Protein AF-0000000080161979 (afdb_homodimer)

Structure (mmCIF, N/CA/C/O backbone):
data_AF-0000000080161979-model_v1
#
loop_
_entity.id
_entity.type
_entity.pdbx_description
1 polymer 'Guanylate-binding protein N-terminal domain-containing protein'
#
loop_
_atom_site.group_PDB
_atom_site.id
_atom_site.type_symbol
_atom_site.label_atom_id
_atom_site.label_alt_id
_atom_site.label_comp_id
_atom_site.label_asym_id
_atom_site.label_entity_id
_atom_site.label_seq_id
_atom_site.pdbx_PDB_ins_code
_atom_site.Cartn_x
_atom_site.Cartn_y
_atom_site.Cartn_z
_atom_site.occupancy
_atom_site.B_iso_or_equiv
_atom_site.auth_seq_id
_atom_site.auth_comp_id
_atom_site.auth_asym_id
_atom_site.auth_atom_id
_atom_site.pdbx_PDB_model_num
ATOM 1 N N . MET A 1 1 ? 39.844 -40.969 43.062 1 27.06 1 MET A N 1
ATOM 2 C CA . MET A 1 1 ? 38.5 -40.562 42.688 1 27.06 1 MET A CA 1
ATOM 3 C C . MET A 1 1 ? 38.5 -39.781 41.344 1 27.06 1 MET A C 1
ATOM 5 O O . MET A 1 1 ? 39.125 -38.719 41.25 1 27.06 1 MET A O 1
ATOM 9 N N . SER A 1 2 ? 38.469 -40.375 40.125 1 22.58 2 SER A N 1
ATOM 10 C CA . SER A 1 2 ? 38.812 -40.188 38.75 1 22.58 2 SER A CA 1
ATOM 11 C C . SER A 1 2 ? 37.875 -39.188 38.062 1 22.58 2 SER A C 1
ATOM 13 O O . SER A 1 2 ? 36.656 -39.281 38.219 1 22.58 2 SER A O 1
ATOM 15 N N . ALA A 1 3 ? 38.344 -37.844 37.781 1 25.61 3 ALA A N 1
ATOM 16 C CA . ALA A 1 3 ? 37.844 -36.625 37.125 1 25.61 3 ALA A CA 1
ATOM 17 C C . ALA A 1 3 ? 37.281 -36.969 35.75 1 25.61 3 ALA A C 1
ATOM 19 O O . ALA A 1 3 ? 38.031 -37.281 34.812 1 25.61 3 ALA A O 1
ATOM 20 N N . VAL A 1 4 ? 36.156 -37.625 35.562 1 27.16 4 VAL A N 1
ATOM 21 C CA . VAL A 1 4 ? 35.531 -38.031 34.312 1 27.16 4 VAL A CA 1
ATOM 22 C C . VAL A 1 4 ? 35.375 -36.812 33.406 1 27.16 4 VAL A C 1
ATOM 24 O O . VAL A 1 4 ? 34.75 -35.844 33.781 1 27.16 4 VAL A O 1
ATOM 27 N N . LEU A 1 5 ? 36.25 -36.531 32.375 1 26.92 5 LEU A N 1
ATOM 28 C CA . LEU A 1 5 ? 36.5 -35.562 31.312 1 26.92 5 LEU A CA 1
ATOM 29 C C . LEU A 1 5 ? 35.25 -35.375 30.453 1 26.92 5 LEU A C 1
ATOM 31 O O . LEU A 1 5 ? 34.844 -36.312 29.734 1 26.92 5 LEU A O 1
ATOM 35 N N . LEU A 1 6 ? 34.156 -34.938 30.922 1 30.58 6 LEU A N 1
ATOM 36 C CA . LEU A 1 6 ? 32.875 -34.812 30.25 1 30.58 6 LEU A CA 1
ATOM 37 C C . LEU A 1 6 ? 33.031 -34.062 28.938 1 30.58 6 LEU A C 1
ATOM 39 O O . LEU A 1 6 ? 33.438 -32.906 28.922 1 30.58 6 LEU A O 1
ATOM 43 N N . GLY A 1 7 ? 33.438 -34.781 27.828 1 28.22 7 GLY A N 1
ATOM 44 C CA . GLY A 1 7 ? 33.719 -34.312 26.469 1 28.22 7 GLY A CA 1
ATOM 45 C C . GLY A 1 7 ? 32.688 -33.344 25.938 1 28.22 7 GLY A C 1
ATOM 46 O O . GLY A 1 7 ? 31.5 -33.469 26.266 1 28.22 7 GLY A O 1
ATOM 47 N N . ASP A 1 8 ? 33.094 -32.125 25.578 1 29.78 8 ASP A N 1
ATOM 48 C CA . ASP A 1 8 ? 32.469 -30.875 25.172 1 29.78 8 ASP A CA 1
ATOM 49 C C . ASP A 1 8 ? 31.703 -31.047 23.859 1 29.78 8 ASP A C 1
ATOM 51 O O . ASP A 1 8 ? 32.312 -31.234 22.797 1 29.78 8 ASP A O 1
ATOM 55 N N . PRO A 1 9 ? 30.625 -31.844 23.719 1 29.91 9 PRO A N 1
ATOM 56 C CA . PRO A 1 9 ? 30.016 -32.406 22.531 1 29.91 9 PRO A CA 1
ATOM 57 C C . PRO A 1 9 ? 29.578 -31.344 21.531 1 29.91 9 PRO A C 1
ATOM 59 O O . PRO A 1 9 ? 28.859 -31.641 20.562 1 29.91 9 PRO A O 1
ATOM 62 N N . LEU A 1 10 ? 29.469 -30.078 21.953 1 30.83 10 LEU A N 1
ATOM 63 C CA . LEU A 1 10 ? 28.562 -29.297 21.109 1 30.83 10 LEU A CA 1
ATOM 64 C C . LEU A 1 10 ? 29.172 -29.062 19.734 1 30.83 10 LEU A C 1
ATOM 66 O O . LEU A 1 10 ? 29.922 -28.109 19.516 1 30.83 10 LEU A O 1
ATOM 70 N N . THR A 1 11 ? 29.719 -30.062 19.141 1 29.78 11 THR A N 1
ATOM 71 C CA . THR A 1 11 ? 30.344 -29.875 17.828 1 29.78 11 THR A CA 1
ATOM 72 C C . THR A 1 11 ? 29.344 -29.312 16.828 1 29.78 11 THR A C 1
ATOM 74 O O . THR A 1 11 ? 28.266 -29.875 16.625 1 29.78 11 THR A O 1
ATOM 77 N N . PRO A 1 12 ? 29.391 -28.078 16.516 1 32.09 12 PRO A N 1
ATOM 78 C CA . PRO A 1 12 ? 28.438 -27.5 15.586 1 32.09 12 PRO A CA 1
ATOM 79 C C . PRO A 1 12 ? 28.359 -28.266 14.266 1 32.09 12 PRO A C 1
ATOM 81 O O . PRO A 1 12 ? 29.391 -28.641 13.711 1 32.09 12 PRO A O 1
ATOM 84 N N . LYS A 1 13 ? 27.359 -29.125 14.078 1 31.27 13 LYS A N 1
ATOM 85 C CA . LYS A 1 13 ? 27.25 -29.875 12.828 1 31.27 13 LYS A CA 1
ATOM 86 C C . LYS A 1 13 ? 27.562 -29 11.625 1 31.27 13 LYS A C 1
ATOM 88 O O . LYS A 1 13 ? 26.984 -27.922 11.453 1 31.27 13 LYS A O 1
ATOM 93 N N . LYS A 1 14 ? 28.625 -29.141 11.062 1 32.19 14 LYS A N 1
ATOM 94 C CA . LYS A 1 14 ? 29.078 -28.594 9.781 1 32.19 14 LYS A CA 1
ATOM 95 C C . LYS A 1 14 ? 27.969 -28.688 8.727 1 32.19 14 LYS A C 1
ATOM 97 O O . LYS A 1 14 ? 27.375 -29.75 8.547 1 32.19 14 LYS A O 1
ATOM 102 N N . ALA A 1 15 ? 27.453 -27.594 8.172 1 35.91 15 ALA A N 1
ATOM 103 C CA . ALA A 1 15 ? 26.453 -27.469 7.113 1 35.91 15 ALA A CA 1
ATOM 104 C C . ALA A 1 15 ? 26.688 -28.516 6.02 1 35.91 15 ALA A C 1
ATOM 106 O O . ALA A 1 15 ? 27.828 -28.812 5.668 1 35.91 15 ALA A O 1
ATOM 107 N N . PRO A 1 16 ? 25.812 -29.453 5.629 1 35.78 16 PRO A N 1
ATOM 108 C CA . PRO A 1 16 ? 26.156 -30.438 4.605 1 35.78 16 PRO A CA 1
ATOM 109 C C . PRO A 1 16 ? 26.969 -29.859 3.463 1 35.78 16 PRO A C 1
ATOM 111 O O . PRO A 1 16 ? 26.812 -28.672 3.119 1 35.78 16 PRO A O 1
ATOM 114 N N . THR A 1 17 ? 28.109 -30.172 3.133 1 34.78 17 THR A N 1
ATOM 115 C CA . THR A 1 17 ? 29 -29.953 2.004 1 34.78 17 THR A CA 1
ATOM 116 C C . THR A 1 17 ? 28.266 -30.109 0.682 1 34.78 17 THR A C 1
ATOM 118 O O . THR A 1 17 ? 28.766 -29.719 -0.373 1 34.78 17 THR A O 1
ATOM 121 N N . GLY A 1 18 ? 27.594 -31.406 0.434 1 34.84 18 GLY A N 1
ATOM 122 C CA . GLY A 1 18 ? 27.547 -32.094 -0.849 1 34.84 18 GLY A CA 1
ATOM 123 C C . GLY A 1 18 ? 26.906 -31.266 -1.943 1 34.84 18 GLY A C 1
ATOM 124 O O . GLY A 1 18 ? 26.516 -30.109 -1.718 1 34.84 18 GLY A O 1
ATOM 125 N N . GLU A 1 19 ? 25.984 -32.094 -3.02 1 37.09 19 GLU A N 1
ATOM 126 C CA . GLU A 1 19 ? 25.328 -31.734 -4.266 1 37.09 19 GLU A CA 1
ATOM 127 C C . GLU A 1 19 ? 24.5 -30.469 -4.09 1 37.09 19 GLU A C 1
ATOM 129 O O . GLU A 1 19 ? 23.812 -30.297 -3.076 1 37.09 19 GLU A O 1
ATOM 134 N N . GLU A 1 20 ? 24.781 -29.438 -4.777 1 40.91 20 GLU A N 1
ATOM 135 C CA . GLU A 1 20 ? 24.141 -28.125 -4.816 1 40.91 20 GLU A CA 1
ATOM 136 C C . GLU A 1 20 ? 22.625 -28.25 -4.695 1 40.91 20 GLU A C 1
ATOM 138 O O . GLU A 1 20 ? 21.953 -28.766 -5.602 1 40.91 20 GLU A O 1
ATOM 143 N N . GLU A 1 21 ? 21.906 -28.844 -3.705 1 46.84 21 GLU A N 1
ATOM 144 C CA . GLU A 1 21 ? 20.484 -28.844 -3.338 1 46.84 21 GLU A CA 1
ATOM 145 C C . GLU A 1 21 ? 19.734 -27.734 -4.055 1 46.84 21 GLU A C 1
ATOM 147 O O . GLU A 1 21 ? 20.141 -26.562 -4.008 1 46.84 21 GLU A O 1
ATOM 152 N N . GLU A 1 22 ? 19.062 -28.109 -5.238 1 54.91 22 GLU A N 1
ATOM 153 C CA . GLU A 1 22 ? 18.359 -27.328 -6.266 1 54.91 22 GLU A CA 1
ATOM 154 C C . GLU A 1 22 ? 17.359 -26.359 -5.645 1 54.91 22 GLU A C 1
ATOM 156 O O . GLU A 1 22 ? 16.406 -26.781 -4.992 1 54.91 22 GLU A O 1
ATOM 161 N N . PHE A 1 23 ? 17.734 -25.047 -5.367 1 81.44 23 PHE A N 1
ATOM 162 C CA . PHE A 1 23 ? 17.219 -23.734 -4.961 1 81.44 23 PHE A CA 1
ATOM 163 C C . PHE A 1 23 ? 16.312 -23.156 -6.039 1 81.44 23 PHE A C 1
ATOM 165 O O . PHE A 1 23 ? 16.172 -23.734 -7.117 1 81.44 23 PHE A O 1
ATOM 172 N N . SER A 1 24 ? 15.562 -22.172 -5.797 1 93.75 24 SER A N 1
ATOM 173 C CA . SER A 1 24 ? 14.844 -21.375 -6.777 1 93.75 24 SER A CA 1
ATOM 174 C C . SER A 1 24 ? 15.797 -20.797 -7.82 1 93.75 24 SER A C 1
ATOM 176 O O . SER A 1 24 ? 17 -20.734 -7.594 1 93.75 24 SER A O 1
ATOM 178 N N . PHE A 1 25 ? 15.383 -20.703 -9.047 1 96.06 25 PHE A N 1
ATOM 179 C CA . PHE A 1 25 ? 16.156 -20.047 -10.086 1 96.06 25 PHE A CA 1
ATOM 180 C C . PHE A 1 25 ? 15.297 -19.062 -10.875 1 96.06 25 PHE A C 1
ATOM 182 O O . PHE A 1 25 ? 14.07 -19.125 -10.812 1 96.06 25 PHE A O 1
ATOM 189 N N . LEU A 1 26 ? 15.992 -18.172 -11.547 1 95.81 26 LEU A N 1
ATOM 190 C CA . LEU A 1 26 ? 15.305 -17.156 -12.344 1 95.81 26 LEU A CA 1
ATOM 191 C C . LEU A 1 26 ? 14.703 -17.766 -13.602 1 95.81 26 LEU A C 1
ATOM 193 O O . LEU A 1 26 ? 15.422 -18.344 -14.43 1 95.81 26 LEU A O 1
ATOM 197 N N . LEU A 1 27 ? 13.438 -17.719 -13.766 1 96.25 27 LEU A N 1
ATOM 198 C CA . LEU A 1 27 ? 12.727 -18.297 -14.898 1 96.25 27 LEU A CA 1
ATOM 199 C C . LEU A 1 27 ? 12.539 -17.281 -16.016 1 96.25 27 LEU A C 1
ATOM 201 O O . LEU A 1 27 ? 12.734 -17.594 -17.188 1 96.25 27 LEU A O 1
ATOM 205 N N . VAL A 1 28 ? 12.07 -16.094 -15.656 1 93.69 28 VAL A N 1
ATOM 206 C CA . VAL A 1 28 ? 11.898 -14.977 -16.578 1 93.69 28 VAL A CA 1
ATOM 207 C C . VAL A 1 28 ? 12.57 -13.727 -16 1 93.69 28 VAL A C 1
ATOM 209 O O . VAL A 1 28 ? 12.328 -13.352 -14.859 1 93.69 28 VAL A O 1
ATOM 212 N N . ASP A 1 29 ? 13.359 -13.055 -16.734 1 91.19 29 ASP A N 1
ATOM 213 C CA . ASP A 1 29 ? 14.078 -11.898 -16.219 1 91.19 29 ASP A CA 1
ATOM 214 C C . ASP A 1 29 ? 13.266 -10.617 -16.406 1 91.19 29 ASP A C 1
ATOM 216 O O . ASP A 1 29 ? 12.117 -10.664 -16.859 1 91.19 29 ASP A O 1
ATOM 220 N N . GLU A 1 30 ? 13.836 -9.469 -16.016 1 82.12 30 GLU A N 1
ATOM 221 C CA . GLU A 1 30 ? 13.141 -8.188 -16.031 1 82.12 30 GLU A CA 1
ATOM 222 C C . GLU A 1 30 ? 12.852 -7.73 -17.469 1 82.12 30 GLU A C 1
ATOM 224 O O . GLU A 1 30 ? 11.961 -6.91 -17.688 1 82.12 30 GLU A O 1
ATOM 229 N N . GLU A 1 31 ? 13.586 -8.25 -18.375 1 82.81 31 GLU A N 1
ATOM 230 C CA . GLU A 1 31 ? 13.383 -7.922 -19.781 1 82.81 31 GLU A CA 1
ATOM 231 C C . GLU A 1 31 ? 12.422 -8.906 -20.453 1 82.81 31 GLU A C 1
ATOM 233 O O . GLU A 1 31 ? 12.219 -8.859 -21.656 1 82.81 31 GLU A O 1
ATOM 238 N N . GLU A 1 32 ? 11.812 -9.781 -19.625 1 85.69 32 GLU A N 1
ATOM 239 C CA . GLU A 1 32 ? 10.773 -10.727 -20.047 1 85.69 32 GLU A CA 1
ATOM 240 C C . GLU A 1 32 ? 11.375 -11.883 -20.844 1 85.69 32 GLU A C 1
ATOM 242 O O . GLU A 1 32 ? 10.68 -12.516 -21.641 1 85.69 32 GLU A O 1
ATOM 247 N N . ASN A 1 33 ? 12.641 -12.086 -20.688 1 88.56 33 ASN A N 1
ATOM 248 C CA . ASN A 1 33 ? 13.281 -13.203 -21.375 1 88.56 33 ASN A CA 1
ATOM 249 C C . ASN A 1 33 ? 13.234 -14.477 -20.531 1 88.56 33 ASN A C 1
ATOM 251 O O . ASN A 1 33 ? 13.555 -14.453 -19.344 1 88.56 33 ASN A O 1
ATOM 255 N N . LEU A 1 34 ? 12.812 -15.484 -21.234 1 92.25 34 LEU A N 1
ATOM 256 C CA . LEU A 1 34 ? 12.844 -16.781 -20.578 1 92.25 34 LEU A CA 1
ATOM 257 C C . LEU A 1 34 ? 14.281 -17.25 -20.359 1 92.25 34 LEU A C 1
ATOM 259 O O . LEU A 1 34 ? 15.094 -17.219 -21.281 1 92.25 34 LEU A O 1
ATOM 263 N N . GLN A 1 35 ? 14.594 -17.703 -19.125 1 94.62 35 GLN A N 1
ATOM 264 C CA . GLN A 1 35 ? 15.977 -18 -18.75 1 94.62 35 GLN A CA 1
ATOM 265 C C . GLN A 1 35 ? 16.219 -19.5 -18.75 1 94.62 35 GLN A C 1
ATOM 267 O O . GLN A 1 35 ? 17.109 -19.984 -18.031 1 94.62 35 GLN A O 1
ATOM 272 N N . VAL A 1 36 ? 15.406 -20.203 -19.391 1 94.5 36 VAL A N 1
ATOM 273 C CA . VAL A 1 36 ? 15.57 -21.641 -19.578 1 94.5 36 VAL A CA 1
ATOM 274 C C . VAL A 1 36 ? 15.664 -21.969 -21.062 1 94.5 36 VAL A C 1
ATOM 276 O O . VAL A 1 36 ? 14.93 -21.391 -21.875 1 94.5 36 VAL A O 1
ATOM 279 N N . LYS A 1 37 ? 16.516 -22.922 -21.438 1 92.25 37 LYS A N 1
ATOM 280 C CA . LYS A 1 37 ? 16.828 -23.203 -22.828 1 92.25 37 LYS A CA 1
ATOM 281 C C . LYS A 1 37 ? 15.727 -24.016 -23.5 1 92.25 37 LYS A C 1
ATOM 283 O O . LYS A 1 37 ? 15.312 -23.719 -24.609 1 92.25 37 LYS A O 1
ATOM 288 N N . ASP A 1 38 ? 15.359 -25.109 -22.969 1 93.06 38 ASP A N 1
ATOM 289 C CA . ASP A 1 38 ? 14.328 -26.016 -23.469 1 93.06 38 ASP A CA 1
ATOM 290 C C . ASP A 1 38 ? 13.672 -26.797 -22.328 1 93.06 38 ASP A C 1
ATOM 292 O O . ASP A 1 38 ? 13.945 -26.531 -21.156 1 93.06 38 ASP A O 1
ATOM 296 N N . VAL A 1 39 ? 12.812 -27.641 -22.703 1 90.31 39 VAL A N 1
ATOM 297 C CA . VAL A 1 39 ? 12.031 -28.391 -21.719 1 90.31 39 VAL A CA 1
ATOM 298 C C . VAL A 1 39 ? 12.961 -29.25 -20.859 1 90.31 39 VAL A C 1
ATOM 300 O O . VAL A 1 39 ? 12.773 -29.359 -19.656 1 90.31 39 VAL A O 1
ATOM 303 N N . ALA A 1 40 ? 13.891 -29.906 -21.469 1 92.62 40 ALA A N 1
ATOM 304 C CA . ALA A 1 40 ? 14.836 -30.75 -20.734 1 92.62 40 ALA A CA 1
ATOM 305 C C . ALA A 1 40 ? 15.602 -29.953 -19.688 1 92.62 40 ALA A C 1
ATOM 307 O O . ALA A 1 40 ? 15.797 -30.422 -18.562 1 92.62 40 ALA A O 1
ATOM 308 N N . ASP A 1 41 ? 16.031 -28.797 -20.094 1 94.5 41 ASP A N 1
ATOM 309 C CA . ASP A 1 41 ? 16.734 -27.906 -19.156 1 94.5 41 ASP A CA 1
ATOM 310 C C . ASP A 1 41 ? 15.812 -27.5 -18.016 1 94.5 41 ASP A C 1
ATOM 312 O O . ASP A 1 41 ? 16.25 -27.453 -16.859 1 94.5 41 ASP A O 1
ATOM 316 N N . PHE A 1 42 ? 14.609 -27.219 -18.312 1 94.25 42 PHE A N 1
ATOM 317 C CA . PHE A 1 42 ? 13.633 -26.812 -17.312 1 94.25 42 PHE A CA 1
ATOM 318 C C . PHE A 1 42 ? 13.398 -27.922 -16.297 1 94.25 42 PHE A C 1
ATOM 320 O O . PHE A 1 42 ? 13.422 -27.672 -15.086 1 94.25 42 PHE A O 1
ATOM 327 N N . ILE A 1 43 ? 13.211 -29.078 -16.75 1 92 43 ILE A N 1
ATOM 328 C CA . ILE A 1 43 ? 12.969 -30.25 -15.914 1 92 43 ILE A CA 1
ATOM 329 C C . ILE A 1 43 ? 14.18 -30.5 -15.023 1 92 43 ILE A C 1
ATOM 331 O O . ILE A 1 43 ? 14.039 -30.75 -13.82 1 92 43 ILE A O 1
ATOM 335 N N . LYS A 1 44 ? 15.32 -30.438 -15.578 1 92.31 44 LYS A N 1
ATOM 336 C CA . LYS A 1 44 ? 16.562 -30.672 -14.844 1 92.31 44 LYS A CA 1
ATOM 337 C C . LYS A 1 44 ? 16.734 -29.641 -13.727 1 92.31 44 LYS A C 1
ATOM 339 O O . LYS A 1 44 ? 17.062 -30.016 -12.594 1 92.31 44 LYS A O 1
ATOM 344 N N . ARG A 1 45 ? 16.469 -28.453 -14.008 1 93.69 45 ARG A N 1
ATOM 345 C CA . ARG A 1 45 ? 16.703 -27.391 -13.039 1 93.69 45 ARG A CA 1
ATOM 346 C C . ARG A 1 45 ? 15.672 -27.453 -11.914 1 93.69 45 ARG A C 1
ATOM 348 O O . ARG A 1 45 ? 15.992 -27.172 -10.758 1 93.69 45 ARG A O 1
ATOM 355 N N . LEU A 1 46 ? 14.453 -27.75 -12.273 1 93.75 46 LEU A N 1
ATOM 356 C CA . LEU A 1 46 ? 13.406 -27.844 -11.258 1 93.75 46 LEU A CA 1
ATOM 357 C C . LEU A 1 46 ? 13.57 -29.109 -10.43 1 93.75 46 LEU A C 1
ATOM 359 O O . LEU A 1 46 ? 13.109 -29.172 -9.289 1 93.75 46 LEU A O 1
ATOM 363 N N . GLY A 1 47 ? 14.148 -30.109 -10.992 1 87.81 47 GLY A N 1
ATOM 364 C CA . GLY A 1 47 ? 14.32 -31.391 -10.32 1 87.81 47 GLY A CA 1
ATOM 365 C C . GLY A 1 47 ? 13.055 -32.219 -10.273 1 87.81 47 GLY A C 1
ATOM 366 O O . GLY A 1 47 ? 12.836 -33 -9.336 1 87.81 47 GLY A O 1
ATOM 367 N N . CYS A 1 48 ? 12.156 -31.969 -11.164 1 84.31 48 CYS A N 1
ATOM 368 C CA . CYS A 1 48 ? 10.898 -32.719 -11.211 1 84.31 48 CYS A CA 1
ATOM 369 C C . CYS A 1 48 ? 11.008 -33.906 -12.133 1 84.31 48 CYS A C 1
ATOM 371 O O . CYS A 1 48 ? 11.859 -33.969 -13.016 1 84.31 48 CYS A O 1
ATOM 373 N N . SER A 1 49 ? 10.203 -34.906 -11.836 1 84.31 49 SER A N 1
ATOM 374 C CA . SER A 1 49 ? 10.094 -36.031 -12.758 1 84.31 49 SER A CA 1
ATOM 375 C C . SER A 1 49 ? 9.305 -35.625 -14.008 1 84.31 49 SER A C 1
ATOM 377 O O . SER A 1 49 ? 8.234 -35.031 -13.906 1 84.31 49 SER A O 1
ATOM 379 N N . PRO A 1 50 ? 9.867 -35.969 -15.133 1 79.12 50 PRO A N 1
ATOM 380 C CA . PRO A 1 50 ? 9.211 -35.562 -16.375 1 79.12 50 PRO A CA 1
ATOM 381 C C . PRO A 1 50 ? 7.793 -36.125 -16.5 1 79.12 50 PRO A C 1
ATOM 383 O O . PRO A 1 50 ? 6.953 -35.531 -17.188 1 79.12 50 PRO A O 1
ATOM 386 N N . GLN A 1 51 ? 7.582 -37.188 -15.867 1 78.94 51 GLN A N 1
ATOM 387 C CA . GLN A 1 51 ? 6.297 -37.844 -16.062 1 78.94 51 GLN A CA 1
ATOM 388 C C . GLN A 1 51 ? 5.266 -37.344 -15.047 1 78.94 51 GLN A C 1
ATOM 390 O O . GLN A 1 51 ? 4.066 -37.594 -15.211 1 78.94 51 GLN A O 1
ATOM 395 N N . GLU A 1 52 ? 5.633 -36.625 -14.203 1 84.88 52 GLU A N 1
ATOM 396 C CA . GLU A 1 52 ? 4.703 -36.219 -13.148 1 84.88 52 GLU A CA 1
ATOM 397 C C . GLU A 1 52 ? 3.975 -34.938 -13.508 1 84.88 52 GLU A C 1
ATOM 399 O O . GLU A 1 52 ? 4.609 -33.906 -13.773 1 84.88 52 GLU A O 1
ATOM 404 N N . PRO A 1 53 ? 2.641 -35.031 -13.609 1 89.44 53 PRO A N 1
ATOM 405 C CA . PRO A 1 53 ? 1.898 -33.812 -13.875 1 89.44 53 PRO A CA 1
ATOM 406 C C . PRO A 1 53 ? 2.008 -32.812 -12.742 1 89.44 53 PRO A C 1
ATOM 408 O O . PRO A 1 53 ? 2.064 -33.188 -11.57 1 89.44 53 PRO A O 1
ATOM 411 N N . VAL A 1 54 ? 2.086 -31.531 -13.094 1 92.56 54 VAL A N 1
ATOM 412 C CA . VAL A 1 54 ? 2.297 -30.5 -12.094 1 92.56 54 VAL A CA 1
ATOM 413 C C . VAL A 1 54 ? 1.185 -29.453 -12.188 1 92.56 54 VAL A C 1
ATOM 415 O O . VAL A 1 54 ? 0.505 -29.359 -13.211 1 92.56 54 VAL A O 1
ATOM 418 N N . LYS A 1 55 ? 0.921 -28.766 -11.078 1 94.25 55 LYS A N 1
ATOM 419 C CA . LYS A 1 55 ? 0.184 -27.516 -11.039 1 94.25 55 LYS A CA 1
ATOM 420 C C . LYS A 1 55 ? 1.12 -26.328 -10.797 1 94.25 55 LYS A C 1
ATOM 422 O O . LYS A 1 55 ? 2.221 -26.5 -10.266 1 94.25 55 LYS A O 1
ATOM 427 N N . VAL A 1 56 ? 0.678 -25.203 -11.273 1 96.25 56 VAL A N 1
ATOM 428 C CA . VAL A 1 56 ? 1.501 -24.016 -11.125 1 96.25 56 VAL A CA 1
ATOM 429 C C . VAL A 1 56 ? 0.826 -23.031 -10.164 1 96.25 56 VAL A C 1
ATOM 431 O O . VAL A 1 56 ? -0.354 -22.703 -10.32 1 96.25 56 VAL A O 1
ATOM 434 N N . LEU A 1 57 ? 1.559 -22.625 -9.109 1 98.38 57 LEU A N 1
ATOM 435 C CA . LEU A 1 57 ? 1.109 -21.609 -8.164 1 98.38 57 LEU A CA 1
ATOM 436 C C . LEU A 1 57 ? 1.989 -20.359 -8.242 1 98.38 57 LEU A C 1
ATOM 438 O O . LEU A 1 57 ? 3.217 -20.453 -8.172 1 98.38 57 LEU A O 1
ATOM 442 N N . SER A 1 58 ? 1.359 -19.219 -8.438 1 98.25 58 SER A N 1
ATOM 443 C CA . SER A 1 58 ? 2.094 -17.953 -8.469 1 98.25 58 SER A CA 1
ATOM 444 C C . SER A 1 58 ? 1.673 -17.031 -7.324 1 98.25 58 SER A C 1
ATOM 446 O O . SER A 1 58 ? 0.528 -17.094 -6.871 1 98.25 58 SER A O 1
ATOM 448 N N . ILE A 1 59 ? 2.643 -16.234 -6.879 1 98.12 59 ILE A N 1
ATOM 449 C CA . ILE A 1 59 ? 2.34 -15.289 -5.812 1 98.12 59 ILE A CA 1
ATOM 450 C C . ILE A 1 59 ? 2.637 -13.867 -6.293 1 98.12 59 ILE A C 1
ATOM 452 O O . ILE A 1 59 ? 3.699 -13.609 -6.863 1 98.12 59 ILE A O 1
ATOM 456 N N . PHE A 1 60 ? 1.607 -13 -6.145 1 94.69 60 PHE A N 1
ATOM 457 C CA . PHE A 1 60 ? 1.683 -11.578 -6.465 1 94.69 60 PHE A CA 1
ATOM 458 C C . PHE A 1 60 ? 1.532 -10.734 -5.207 1 94.69 60 PHE A C 1
ATOM 460 O O . PHE A 1 60 ? 1.093 -11.227 -4.168 1 94.69 60 PHE A O 1
ATOM 467 N N . GLY A 1 61 ? 1.817 -9.422 -5.387 1 92.69 61 GLY A N 1
ATOM 468 C CA . GLY A 1 61 ? 1.713 -8.453 -4.305 1 92.69 61 GLY A CA 1
ATOM 469 C C . GLY A 1 61 ? 2.713 -7.32 -4.418 1 92.69 61 GLY A C 1
ATOM 470 O O . GLY A 1 61 ? 3.607 -7.355 -5.266 1 92.69 61 GLY A O 1
ATOM 471 N N . ASN A 1 62 ? 2.572 -6.426 -3.5 1 87.56 62 ASN A N 1
ATOM 472 C CA . ASN A 1 62 ? 3.475 -5.277 -3.521 1 87.56 62 ASN A CA 1
ATOM 473 C C . ASN A 1 62 ? 4.871 -5.656 -3.039 1 87.56 62 ASN A C 1
ATOM 475 O O . ASN A 1 62 ? 5.043 -6.652 -2.334 1 87.56 62 ASN A O 1
ATOM 479 N N . THR A 1 63 ? 5.816 -4.832 -3.506 1 87.25 63 THR A N 1
ATOM 480 C CA . THR A 1 63 ? 7.18 -5.004 -3.016 1 87.25 63 THR A CA 1
ATOM 481 C C . THR A 1 63 ? 7.223 -4.898 -1.493 1 87.25 63 THR A C 1
ATOM 483 O O . THR A 1 63 ? 6.66 -3.971 -0.913 1 87.25 63 THR A O 1
ATOM 486 N N . GLY A 1 64 ? 7.785 -5.891 -0.833 1 89.56 64 GLY A N 1
ATOM 487 C CA . GLY A 1 64 ? 7.961 -5.844 0.609 1 89.56 64 GLY A CA 1
ATOM 488 C C . GLY A 1 64 ? 6.832 -6.516 1.37 1 89.56 64 GLY A C 1
ATOM 489 O O . GLY A 1 64 ? 6.887 -6.633 2.596 1 89.56 64 GLY A O 1
ATOM 490 N N . ASP A 1 65 ? 5.855 -6.992 0.671 1 92.12 65 ASP A N 1
ATOM 491 C CA . ASP A 1 65 ? 4.699 -7.574 1.342 1 92.12 65 ASP A CA 1
ATOM 492 C C . ASP A 1 65 ? 4.984 -9.008 1.786 1 92.12 65 ASP A C 1
ATOM 494 O O . ASP A 1 65 ? 4.145 -9.641 2.432 1 92.12 65 ASP A O 1
ATOM 498 N N . GLY A 1 66 ? 6.129 -9.602 1.357 1 93.69 66 GLY A N 1
ATOM 499 C CA . GLY A 1 66 ? 6.539 -10.883 1.906 1 93.69 66 GLY A CA 1
ATOM 500 C C . GLY A 1 66 ? 6.188 -12.055 1.01 1 93.69 66 GLY A C 1
ATOM 501 O O . GLY A 1 66 ? 5.879 -13.141 1.496 1 93.69 66 GLY A O 1
ATOM 502 N N . LYS A 1 67 ? 6.176 -11.828 -0.246 1 95.69 67 LYS A N 1
ATOM 503 C CA . LYS A 1 67 ? 5.859 -12.883 -1.2 1 95.69 67 LYS A CA 1
ATOM 504 C C . LYS A 1 67 ? 6.816 -14.062 -1.048 1 95.69 67 LYS A C 1
ATOM 506 O O . LYS A 1 67 ? 6.383 -15.188 -0.771 1 95.69 67 LYS A O 1
ATOM 511 N N . SER A 1 68 ? 8.102 -13.812 -1.169 1 95.69 68 SER A N 1
ATOM 512 C CA . SER A 1 68 ? 9.117 -14.859 -1.06 1 95.69 68 SER A CA 1
ATOM 513 C C . SER A 1 68 ? 9.086 -15.516 0.316 1 95.69 68 SER A C 1
ATOM 515 O O . SER A 1 68 ? 9.211 -16.734 0.428 1 95.69 68 SER A O 1
ATOM 517 N N . HIS A 1 69 ? 8.914 -14.68 1.296 1 95.12 69 HIS A N 1
ATOM 518 C CA . HIS A 1 69 ? 8.828 -15.18 2.664 1 95.12 69 HIS A CA 1
ATOM 519 C C . HIS A 1 69 ? 7.664 -16.156 2.82 1 95.12 69 HIS A C 1
ATOM 521 O O . HIS A 1 69 ? 7.805 -17.188 3.463 1 95.12 69 HIS A O 1
ATOM 527 N N . THR A 1 70 ? 6.547 -15.812 2.252 1 97.75 70 THR A N 1
ATOM 528 C CA . THR A 1 70 ? 5.348 -16.641 2.324 1 97.75 70 THR A CA 1
ATOM 529 C C . THR A 1 70 ? 5.59 -18 1.683 1 97.75 70 THR A C 1
ATOM 531 O O . THR A 1 70 ? 5.293 -19.047 2.279 1 97.75 70 THR A O 1
ATOM 534 N N . LEU A 1 71 ? 6.18 -18.016 0.504 1 98.06 71 LEU A N 1
ATOM 535 C CA . LEU A 1 71 ? 6.461 -19.266 -0.186 1 98.06 71 LEU A CA 1
ATOM 536 C C . LEU A 1 71 ? 7.438 -20.109 0.612 1 98.06 71 LEU A C 1
ATOM 538 O O . LEU A 1 71 ? 7.234 -21.328 0.767 1 98.06 71 LEU A O 1
ATOM 542 N N . ASN A 1 72 ? 8.477 -19.516 1.129 1 96.94 72 ASN A N 1
ATOM 543 C CA . ASN A 1 72 ? 9.484 -20.234 1.909 1 96.94 72 ASN A CA 1
ATOM 544 C C . ASN A 1 72 ? 8.867 -20.906 3.131 1 96.94 72 ASN A C 1
ATOM 546 O O . ASN A 1 72 ? 9.203 -22.062 3.443 1 96.94 72 ASN A O 1
ATOM 550 N N . HIS A 1 73 ? 7.992 -20.25 3.762 1 96.69 73 HIS A N 1
ATOM 551 C CA . HIS A 1 73 ? 7.453 -20.75 5.02 1 96.69 73 HIS A CA 1
ATOM 552 C C . HIS A 1 73 ? 6.293 -21.703 4.773 1 96.69 73 HIS A C 1
ATOM 554 O O . HIS A 1 73 ? 6.09 -22.656 5.535 1 96.69 73 HIS A O 1
ATOM 560 N N . MET A 1 74 ? 5.578 -21.5 3.76 1 97.25 74 MET A N 1
ATOM 561 C CA . MET A 1 74 ? 4.469 -22.391 3.439 1 97.25 74 MET A CA 1
ATOM 562 C C . MET A 1 74 ? 4.984 -23.75 2.973 1 97.25 74 MET A C 1
ATOM 564 O O . MET A 1 74 ? 4.48 -24.797 3.398 1 97.25 74 MET A O 1
ATOM 568 N N . PHE A 1 75 ? 6.07 -23.75 2.201 1 97.12 75 PHE A N 1
ATOM 569 C CA . PHE A 1 75 ? 6.375 -24.969 1.473 1 97.12 75 PHE A CA 1
ATOM 570 C C . PHE A 1 75 ? 7.738 -25.516 1.886 1 97.12 75 PHE A C 1
ATOM 572 O O . PHE A 1 75 ? 7.988 -26.719 1.767 1 97.12 75 PHE A O 1
ATOM 579 N N . PHE A 1 76 ? 8.617 -24.688 2.408 1 96.69 76 PHE A N 1
ATOM 580 C CA . PHE A 1 76 ? 9.984 -25.156 2.607 1 96.69 76 PHE A CA 1
ATOM 581 C C . PHE A 1 76 ? 10.414 -24.969 4.059 1 96.69 76 PHE A C 1
ATOM 583 O O . PHE A 1 76 ? 11.602 -24.781 4.34 1 96.69 76 PHE A O 1
ATOM 590 N N . GLY A 1 77 ? 9.461 -24.844 4.918 1 93.94 77 GLY A N 1
ATOM 591 C CA . GLY A 1 77 ? 9.75 -24.812 6.344 1 93.94 77 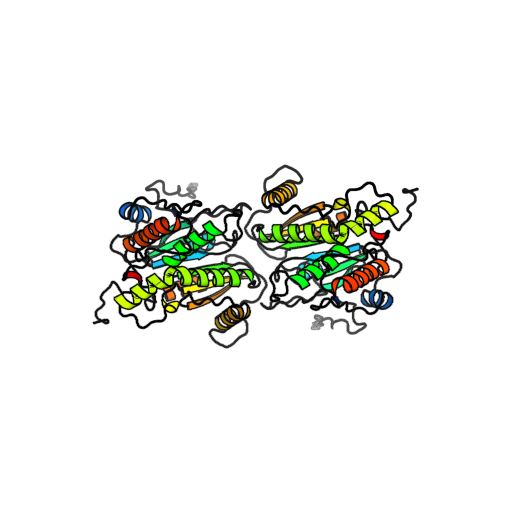GLY A CA 1
ATOM 592 C C . GLY A 1 77 ? 10.562 -23.594 6.758 1 93.94 77 GLY A C 1
ATOM 593 O O . GLY A 1 77 ? 11.305 -23.641 7.742 1 93.94 77 GLY A O 1
ATOM 594 N N . GLY A 1 78 ? 10.578 -22.641 5.938 1 93.75 78 GLY A N 1
ATOM 595 C CA . GLY A 1 78 ? 11.289 -21.422 6.285 1 93.75 78 GLY A CA 1
ATOM 596 C C . GLY A 1 78 ? 12.664 -21.328 5.66 1 93.75 78 GLY A C 1
ATOM 597 O O . GLY A 1 78 ? 13.344 -20.312 5.781 1 93.75 78 GLY A O 1
ATOM 598 N N . LEU A 1 79 ? 13.07 -22.422 5.066 1 93.69 79 LEU A N 1
ATOM 599 C CA . LEU A 1 79 ? 14.336 -22.359 4.336 1 93.69 79 LEU A CA 1
ATOM 600 C C . LEU A 1 79 ? 14.266 -21.297 3.234 1 93.69 79 LEU A C 1
ATOM 602 O O . LEU A 1 79 ? 13.234 -21.141 2.576 1 93.69 79 LEU A O 1
ATOM 606 N N . GLU A 1 80 ? 15.312 -20.609 3.027 1 93 80 GLU A N 1
ATOM 607 C CA . GLU A 1 80 ? 15.328 -19.531 2.045 1 93 80 GLU A CA 1
ATOM 608 C C . GLU A 1 80 ? 15.555 -20.062 0.636 1 93 80 GLU A C 1
ATOM 610 O O . GLU A 1 80 ? 16.609 -19.828 0.044 1 93 80 GLU A O 1
ATOM 615 N N . ILE A 1 81 ? 14.633 -20.734 0.157 1 94.81 81 ILE A N 1
ATOM 616 C CA . ILE A 1 81 ? 14.648 -21.203 -1.224 1 94.81 81 ILE A CA 1
ATOM 617 C C . ILE A 1 81 ? 14.523 -20.016 -2.176 1 94.81 81 ILE A C 1
ATOM 619 O O . ILE A 1 81 ? 15.266 -19.922 -3.152 1 94.81 81 ILE A O 1
ATOM 623 N N . PHE A 1 82 ? 13.555 -19.188 -1.89 1 95.81 82 PHE A N 1
ATOM 624 C CA . PHE A 1 82 ? 13.453 -17.891 -2.545 1 95.81 82 PHE A CA 1
ATOM 625 C C . PHE A 1 82 ? 14.156 -16.812 -1.728 1 95.81 82 PHE A C 1
ATOM 627 O O . PHE A 1 82 ? 13.945 -16.703 -0.517 1 95.81 82 PHE A O 1
ATOM 634 N N . ARG A 1 83 ? 14.891 -16.031 -2.385 1 92.38 83 ARG A N 1
ATOM 635 C CA . ARG A 1 83 ? 15.703 -15.039 -1.708 1 92.38 83 ARG A CA 1
ATOM 636 C C . ARG A 1 83 ? 14.836 -13.977 -1.04 1 92.38 83 ARG A C 1
ATOM 638 O O . ARG A 1 83 ? 13.852 -13.516 -1.626 1 92.38 83 ARG A O 1
ATOM 645 N N . THR A 1 84 ? 15.172 -13.711 0.173 1 90.94 84 THR A N 1
ATOM 646 C CA . THR A 1 84 ? 14.547 -12.617 0.911 1 90.94 84 THR A CA 1
ATOM 647 C C . THR A 1 84 ? 15.594 -11.586 1.333 1 90.94 84 THR A C 1
ATOM 649 O O . THR A 1 84 ? 16.797 -11.875 1.331 1 90.94 84 THR A O 1
ATOM 652 N N . SER A 1 85 ? 15.141 -10.367 1.467 1 87.25 85 SER A N 1
ATOM 653 C CA . SER A 1 85 ? 16.047 -9.297 1.887 1 87.25 85 SER A CA 1
ATOM 654 C C . SER A 1 85 ? 15.336 -8.312 2.816 1 87.25 85 SER A C 1
ATOM 656 O O . SER A 1 85 ? 14.195 -7.926 2.568 1 87.25 85 SER A O 1
ATOM 658 N N . PRO A 1 86 ? 16 -7.93 3.896 1 88.81 86 PRO A N 1
ATOM 659 C CA . PRO A 1 86 ? 15.43 -6.883 4.75 1 88.81 86 PRO A CA 1
ATOM 660 C C . PRO A 1 86 ? 15.703 -5.477 4.219 1 88.81 86 PRO A C 1
ATOM 662 O O . PRO A 1 86 ? 15.273 -4.492 4.824 1 88.81 86 PRO A O 1
ATOM 665 N N . SER A 1 87 ? 16.344 -5.352 3.137 1 85.5 87 SER A N 1
ATOM 666 C CA . SER A 1 87 ? 16.719 -4.062 2.572 1 85.5 87 SER A CA 1
ATOM 667 C C . SER A 1 87 ? 15.5 -3.322 2.02 1 85.5 87 SER A C 1
ATOM 669 O O . SER A 1 87 ? 14.523 -3.947 1.614 1 85.5 87 SER A O 1
ATOM 671 N N . GLN A 1 88 ? 15.602 -1.967 1.982 1 86.69 88 GLN A N 1
ATOM 672 C CA . GLN A 1 88 ? 14.562 -1.135 1.386 1 86.69 88 GLN A CA 1
ATOM 673 C C . GLN A 1 88 ? 14.516 -1.307 -0.13 1 86.69 88 GLN A C 1
ATOM 675 O O . GLN A 1 88 ? 13.516 -0.977 -0.771 1 86.69 88 GLN A O 1
ATOM 680 N N . ASP A 1 89 ? 15.562 -1.825 -0.634 1 80.06 89 ASP A N 1
ATOM 681 C CA . ASP A 1 89 ? 15.617 -2.057 -2.074 1 80.06 89 ASP A CA 1
ATOM 682 C C . ASP A 1 89 ? 15.047 -3.424 -2.436 1 80.06 89 ASP A C 1
ATOM 684 O O . ASP A 1 89 ? 15.234 -4.398 -1.705 1 80.06 89 ASP A O 1
ATOM 688 N N . SER A 1 90 ? 14.32 -3.361 -3.559 1 74.44 90 SER A N 1
ATOM 689 C CA . SER A 1 90 ? 13.727 -4.617 -4.004 1 74.44 90 SER A CA 1
ATOM 690 C C . SER A 1 90 ? 14.805 -5.641 -4.359 1 74.44 90 SER A C 1
ATOM 692 O O . SER A 1 90 ? 15.828 -5.293 -4.953 1 74.44 90 SER A O 1
ATOM 694 N N . CYS A 1 91 ? 14.547 -6.824 -3.961 1 71.12 91 CYS A N 1
ATOM 695 C CA . CYS A 1 91 ? 15.516 -7.887 -4.203 1 71.12 91 CYS A CA 1
ATOM 696 C C . CYS A 1 91 ? 15.008 -8.859 -5.262 1 71.12 91 CYS A C 1
ATOM 698 O O . CYS A 1 91 ? 15.805 -9.555 -5.902 1 71.12 91 CYS A O 1
ATOM 700 N N . THR A 1 92 ? 13.703 -9 -5.445 1 79.81 92 THR A N 1
ATOM 701 C CA . THR A 1 92 ? 13.18 -9.945 -6.426 1 79.81 92 THR A CA 1
ATOM 702 C C . THR A 1 92 ? 12.875 -9.242 -7.746 1 79.81 92 THR A C 1
ATOM 704 O O . THR A 1 92 ? 12 -8.375 -7.809 1 79.81 92 THR A O 1
ATOM 707 N N . VAL A 1 93 ? 13.719 -9.531 -8.703 1 84.56 93 VAL A N 1
ATOM 708 C CA . VAL A 1 93 ? 13.523 -9 -10.047 1 84.56 93 VAL A CA 1
ATOM 709 C C . VAL A 1 93 ? 13.188 -10.141 -11.016 1 84.56 93 VAL A C 1
ATOM 711 O O . VAL A 1 93 ? 13.812 -11.203 -10.969 1 84.56 93 VAL A O 1
ATOM 714 N N . GLY A 1 94 ? 12.039 -9.945 -11.789 1 90.75 94 GLY A N 1
ATOM 715 C CA . GLY A 1 94 ? 11.586 -10.992 -12.688 1 90.75 94 GLY A CA 1
ATOM 716 C C . GLY A 1 94 ? 10.695 -12.016 -12.008 1 90.75 94 GLY A C 1
ATOM 717 O O . GLY A 1 94 ? 9.891 -11.664 -11.133 1 90.75 94 GLY A O 1
ATOM 718 N N . VAL A 1 95 ? 10.734 -13.211 -12.562 1 95.19 95 VAL A N 1
ATOM 719 C CA . VAL A 1 95 ? 9.953 -14.312 -12.016 1 95.19 95 VAL A CA 1
ATOM 720 C C . VAL A 1 95 ? 10.875 -15.469 -11.641 1 95.19 95 VAL A C 1
ATOM 722 O O . VAL A 1 95 ? 11.602 -15.992 -12.484 1 95.19 95 VAL A O 1
ATOM 725 N N . TRP A 1 96 ? 10.867 -15.844 -10.375 1 96.75 96 TRP A N 1
ATOM 726 C CA . TRP A 1 96 ? 11.672 -16.953 -9.875 1 96.75 96 TRP A CA 1
ATOM 727 C C . TRP A 1 96 ? 10.812 -18.203 -9.672 1 96.75 96 TRP A C 1
ATOM 729 O O . TRP A 1 96 ? 9.617 -18.094 -9.383 1 96.75 96 TRP A O 1
ATOM 739 N N . THR A 1 97 ? 11.484 -19.359 -9.805 1 97.81 97 THR A N 1
ATOM 740 C CA . THR A 1 97 ? 10.68 -20.578 -9.727 1 97.81 97 THR A CA 1
ATOM 741 C C . THR A 1 97 ? 11.383 -21.641 -8.891 1 97.81 97 THR A C 1
ATOM 743 O O . THR A 1 97 ? 12.609 -21.609 -8.727 1 97.81 97 THR A O 1
ATOM 746 N N . ALA A 1 98 ? 10.602 -22.453 -8.297 1 97.38 98 ALA A N 1
ATOM 747 C CA . ALA A 1 98 ? 11.023 -23.641 -7.574 1 97.38 98 ALA A CA 1
ATOM 748 C C . ALA A 1 98 ? 9.945 -24.719 -7.633 1 97.38 98 ALA A C 1
ATOM 750 O O . ALA A 1 98 ? 8.797 -24.438 -7.988 1 97.38 98 ALA A O 1
ATOM 751 N N . TYR A 1 99 ? 10.375 -25.922 -7.375 1 96.31 99 TYR A N 1
ATOM 752 C CA . TYR A 1 99 ? 9.469 -27.062 -7.402 1 96.31 99 TYR A CA 1
ATOM 753 C C . TYR A 1 99 ? 9.25 -27.609 -6 1 96.31 99 TYR A C 1
ATOM 755 O O . TYR A 1 99 ? 10.188 -27.734 -5.219 1 96.31 99 TYR A O 1
ATOM 763 N N . TYR A 1 100 ? 8.008 -27.812 -5.637 1 95.62 100 TYR A N 1
ATOM 764 C CA . TYR A 1 100 ? 7.625 -28.453 -4.387 1 95.62 100 TYR A CA 1
ATOM 765 C C . TYR A 1 100 ? 7.07 -29.844 -4.637 1 95.62 100 TYR A C 1
ATOM 767 O O . TYR A 1 100 ? 5.879 -30 -4.918 1 95.62 100 TYR A O 1
ATOM 775 N N . PRO A 1 101 ? 7.82 -30.875 -4.41 1 93.38 101 PRO A N 1
ATOM 776 C CA . PRO A 1 101 ? 7.488 -32.25 -4.836 1 93.38 101 PRO A CA 1
ATOM 777 C C . PRO A 1 101 ? 6.328 -32.844 -4.047 1 93.38 101 PRO A C 1
ATOM 779 O O . PRO A 1 101 ? 5.57 -33.656 -4.578 1 93.38 101 PRO A O 1
ATOM 782 N N . GLU A 1 102 ? 6.141 -32.438 -2.84 1 93.25 102 GLU A N 1
ATOM 783 C CA . GLU A 1 102 ? 5.121 -33.062 -2.002 1 93.25 102 GLU A CA 1
ATOM 784 C C . GLU A 1 102 ? 3.729 -32.875 -2.598 1 93.25 102 GLU A C 1
ATOM 786 O O . GLU A 1 102 ? 2.855 -33.75 -2.428 1 93.25 102 GLU A O 1
ATOM 791 N N . LEU A 1 103 ? 3.568 -31.781 -3.268 1 94.19 103 LEU A N 1
ATOM 792 C CA . LEU A 1 103 ? 2.268 -31.516 -3.865 1 94.19 103 LEU A CA 1
ATOM 793 C C . LEU A 1 103 ? 2.377 -31.406 -5.383 1 94.19 103 LEU A C 1
ATOM 795 O O . LEU A 1 103 ? 1.433 -30.969 -6.047 1 94.19 103 LEU A O 1
ATOM 799 N N . SER A 1 104 ? 3.592 -31.75 -5.93 1 93.69 104 SER A N 1
ATOM 800 C CA . SER A 1 104 ? 3.852 -31.609 -7.355 1 93.69 104 SER A CA 1
ATOM 801 C C . SER A 1 104 ? 3.482 -30.203 -7.844 1 93.69 104 SER A C 1
ATOM 803 O O . SER A 1 104 ? 2.73 -30.062 -8.805 1 93.69 104 SER A O 1
ATOM 805 N N . LEU A 1 105 ? 4.035 -29.266 -7.148 1 96 105 LEU A N 1
ATOM 806 C CA . LEU A 1 105 ? 3.684 -27.859 -7.367 1 96 105 LEU A CA 1
ATOM 807 C C . LEU A 1 105 ? 4.895 -27.062 -7.848 1 96 105 LEU A C 1
ATOM 809 O O . LEU A 1 105 ? 5.961 -27.125 -7.238 1 96 105 LEU A O 1
ATOM 813 N N . VAL A 1 106 ? 4.719 -26.422 -9.023 1 96.88 106 VAL A N 1
ATOM 814 C CA . VAL A 1 106 ? 5.695 -25.438 -9.453 1 96.88 106 VAL A CA 1
ATOM 815 C C . VAL A 1 106 ? 5.324 -24.062 -8.891 1 96.88 106 VAL A C 1
ATOM 817 O O . VAL A 1 106 ? 4.199 -23.594 -9.07 1 96.88 106 VAL A O 1
ATOM 820 N N . LEU A 1 107 ? 6.262 -23.469 -8.188 1 98.31 107 LEU A N 1
ATOM 821 C CA . LEU A 1 107 ? 6.027 -22.172 -7.547 1 98.31 107 LEU A CA 1
ATOM 822 C C . LEU A 1 107 ? 6.68 -21.047 -8.344 1 98.31 107 LEU A C 1
ATOM 824 O O . LEU A 1 107 ? 7.836 -21.156 -8.75 1 98.31 107 LEU A O 1
ATOM 828 N N . LEU A 1 108 ? 5.902 -19.984 -8.578 1 98 108 LEU A N 1
ATOM 829 C CA . LEU A 1 108 ? 6.426 -18.797 -9.227 1 98 108 LEU A CA 1
ATOM 830 C C . LEU A 1 108 ? 6.387 -17.594 -8.281 1 98 108 LEU A C 1
ATOM 832 O O . LEU A 1 108 ? 5.312 -17.188 -7.824 1 98 108 LEU A O 1
ATOM 836 N N . ASP A 1 109 ? 7.52 -17.047 -7.949 1 96.94 109 ASP A N 1
ATOM 837 C CA . ASP A 1 109 ? 7.695 -15.844 -7.156 1 96.94 109 ASP A CA 1
ATOM 838 C C . ASP A 1 109 ? 7.891 -14.617 -8.055 1 96.94 109 ASP A C 1
ATOM 840 O O . ASP A 1 109 ? 8.914 -14.5 -8.734 1 96.94 109 ASP A O 1
ATOM 844 N N . THR A 1 110 ? 6.926 -13.742 -8.008 1 94.56 110 THR A N 1
ATOM 845 C CA . THR A 1 110 ? 6.969 -12.625 -8.945 1 94.56 110 THR A CA 1
ATOM 846 C C . THR A 1 110 ? 7.527 -11.375 -8.266 1 94.56 110 THR A C 1
ATOM 848 O O . THR A 1 110 ? 7.492 -11.266 -7.039 1 94.56 110 THR A O 1
ATOM 851 N N . GLU A 1 111 ? 8.039 -10.531 -9.133 1 84 111 GLU A N 1
ATOM 852 C CA . GLU A 1 111 ? 8.492 -9.227 -8.648 1 84 111 GLU A CA 1
ATOM 853 C C . GLU A 1 111 ? 7.324 -8.414 -8.094 1 84 111 GLU A C 1
ATOM 855 O O . GLU A 1 111 ? 6.219 -8.461 -8.633 1 84 111 GLU A O 1
ATOM 860 N N . GLY A 1 112 ? 7.645 -7.719 -7.051 1 79.75 112 GLY A N 1
ATOM 861 C CA . GLY A 1 112 ? 6.625 -6.914 -6.398 1 79.75 112 GLY A CA 1
ATOM 862 C C . GLY A 1 112 ? 6.109 -5.785 -7.273 1 79.75 112 GLY A C 1
ATOM 863 O O . GLY A 1 112 ? 6.855 -5.223 -8.07 1 79.75 112 GLY A O 1
ATOM 864 N N . LEU A 1 113 ? 4.781 -5.582 -6.922 1 74.38 113 LEU A N 1
ATOM 865 C CA . LEU A 1 113 ? 4.152 -4.441 -7.582 1 74.38 113 LEU A CA 1
ATOM 866 C C . LEU A 1 113 ? 4.609 -3.129 -6.953 1 74.38 113 LEU A C 1
ATOM 868 O O . LEU A 1 113 ? 5.184 -3.125 -5.863 1 74.38 113 LEU A O 1
ATOM 872 N N . LEU A 1 114 ? 4.465 -1.965 -7.75 1 56.69 114 LEU A N 1
ATOM 873 C CA . LEU A 1 114 ? 4.73 -0.613 -7.27 1 56.69 114 LEU A CA 1
ATOM 874 C C . LEU A 1 114 ? 6.219 -0.409 -7.02 1 56.69 114 LEU A C 1
ATOM 876 O O . LEU A 1 114 ? 6.613 0.498 -6.281 1 56.69 114 LEU A O 1
ATOM 880 N N . GLY A 1 115 ? 6.98 -1.454 -7.535 1 55.88 115 GLY A N 1
ATOM 881 C CA . GLY A 1 115 ? 8.422 -1.268 -7.445 1 55.88 115 GLY A CA 1
ATOM 882 C C . GLY A 1 115 ? 8.945 -0.201 -8.391 1 55.88 115 GLY A C 1
ATOM 883 O O . GLY A 1 115 ? 8.172 0.581 -8.945 1 55.88 115 GLY A O 1
ATOM 884 N N . ALA A 1 116 ? 10.203 -0.151 -8.516 1 51.22 116 ALA A N 1
ATOM 885 C CA . ALA A 1 116 ? 11.023 0.919 -9.078 1 51.22 116 ALA A CA 1
ATOM 886 C C . ALA A 1 116 ? 10.859 1.003 -10.594 1 51.22 116 ALA A C 1
ATOM 888 O O . ALA A 1 116 ? 11.234 1.999 -11.211 1 51.22 116 ALA A O 1
ATOM 889 N N . THR A 1 117 ? 10.25 0.009 -11.148 1 56.19 117 THR A N 1
ATOM 890 C CA . THR A 1 117 ? 10.398 0.105 -12.594 1 56.19 117 THR A CA 1
ATOM 891 C C . THR A 1 117 ? 9.156 0.738 -13.219 1 56.19 117 THR A C 1
ATOM 893 O O . THR A 1 117 ? 8.031 0.399 -12.859 1 56.19 117 THR A O 1
ATOM 896 N N . ASP A 1 118 ? 9.367 1.783 -14.094 1 58.5 118 ASP A N 1
ATOM 897 C CA . ASP A 1 118 ? 8.375 2.631 -14.742 1 58.5 118 ASP A CA 1
ATOM 898 C C . ASP A 1 118 ? 7.871 1.988 -16.031 1 58.5 118 ASP A C 1
ATOM 900 O O . ASP A 1 118 ? 7.07 2.584 -16.766 1 58.5 118 ASP A O 1
ATOM 904 N N . LYS A 1 119 ? 8.242 0.741 -16.266 1 68.12 119 LYS A N 1
ATOM 905 C CA . LYS A 1 119 ? 7.777 0.202 -17.547 1 68.12 119 LYS A CA 1
ATOM 906 C C . LYS A 1 119 ? 6.453 -0.542 -17.375 1 68.12 119 LYS A C 1
ATOM 908 O O . LYS A 1 119 ? 6.438 -1.771 -17.281 1 68.12 119 LYS A O 1
ATOM 913 N N . GLN A 1 120 ? 5.383 0.156 -17.484 1 66.62 120 GLN A N 1
ATOM 914 C CA . GLN A 1 120 ? 4.047 -0.357 -17.203 1 66.62 120 GLN A CA 1
ATOM 915 C C . GLN A 1 120 ? 3.658 -1.458 -18.188 1 66.62 120 GLN A C 1
ATOM 917 O O . GLN A 1 120 ? 3.076 -2.471 -17.797 1 66.62 120 GLN A O 1
ATOM 922 N N . ASN A 1 121 ? 3.996 -1.358 -19.453 1 70.69 121 ASN A N 1
ATOM 923 C CA . ASN A 1 121 ? 3.643 -2.344 -20.469 1 70.69 121 ASN A CA 1
ATOM 924 C C . ASN A 1 121 ? 4.395 -3.656 -20.266 1 70.69 121 ASN A C 1
ATOM 926 O O . ASN A 1 121 ? 3.82 -4.734 -20.422 1 70.69 121 ASN A O 1
ATOM 930 N N . GLN A 1 122 ? 5.625 -3.551 -19.953 1 78.44 122 GLN A N 1
ATOM 931 C CA . GLN A 1 122 ? 6.426 -4.738 -19.688 1 78.44 122 GLN A CA 1
ATOM 932 C C . GLN A 1 122 ? 5.895 -5.5 -18.484 1 78.44 122 GLN A C 1
ATOM 934 O O . GLN A 1 122 ? 5.863 -6.734 -18.484 1 78.44 122 GLN A O 1
ATOM 939 N N . ARG A 1 123 ? 5.441 -4.734 -17.531 1 75.62 123 ARG A N 1
ATOM 940 C CA . ARG A 1 123 ? 4.91 -5.344 -16.312 1 75.62 123 ARG A CA 1
ATOM 941 C C . ARG A 1 123 ? 3.611 -6.09 -16.594 1 75.62 123 ARG A C 1
ATOM 943 O O . ARG A 1 123 ? 3.387 -7.184 -16.062 1 75.62 123 ARG A O 1
ATOM 950 N N . LEU A 1 124 ? 2.832 -5.473 -17.438 1 76.75 124 LEU A N 1
ATOM 951 C CA . LEU A 1 124 ? 1.57 -6.109 -17.797 1 76.75 124 LEU A CA 1
ATOM 952 C C . LEU A 1 124 ? 1.812 -7.398 -18.578 1 76.75 124 LEU A C 1
ATOM 954 O O . LEU A 1 124 ? 1.157 -8.414 -18.328 1 76.75 124 LEU A O 1
ATOM 958 N N . ARG A 1 125 ? 2.729 -7.352 -19.516 1 82.62 125 ARG A N 1
ATOM 959 C CA . ARG A 1 125 ? 3.037 -8.531 -20.312 1 82.62 125 ARG A CA 1
ATOM 960 C C . ARG A 1 125 ? 3.547 -9.672 -19.438 1 82.62 125 ARG A C 1
ATOM 962 O O . ARG A 1 125 ? 3.146 -10.82 -19.609 1 82.62 125 ARG A O 1
ATOM 969 N N . LEU A 1 126 ? 4.41 -9.336 -18.594 1 86.62 126 LEU A N 1
ATOM 970 C CA . LEU A 1 126 ? 4.93 -10.336 -17.672 1 86.62 126 LEU A CA 1
ATOM 971 C C . LEU A 1 126 ? 3.812 -10.914 -16.812 1 86.62 126 LEU A C 1
ATOM 973 O O . LEU A 1 126 ? 3.754 -12.133 -16.594 1 86.62 126 LEU A O 1
ATOM 977 N N . LEU A 1 127 ? 2.953 -10.047 -16.344 1 85.06 127 LEU A N 1
ATOM 978 C CA . LEU A 1 127 ? 1.808 -10.461 -15.539 1 85.06 127 LEU A CA 1
ATOM 979 C C . LEU A 1 127 ? 0.941 -11.453 -16.312 1 85.06 127 LEU A C 1
ATOM 981 O O . LEU A 1 127 ? 0.553 -12.492 -15.766 1 85.06 127 LEU A O 1
ATOM 985 N N . LEU A 1 128 ? 0.67 -11.188 -17.5 1 86.06 128 LEU A N 1
ATOM 986 C CA . LEU A 1 128 ? -0.193 -12.023 -18.328 1 86.06 128 LEU A CA 1
ATOM 987 C C . LEU A 1 128 ? 0.455 -13.383 -18.594 1 86.06 128 LEU A C 1
ATOM 989 O O . LEU A 1 128 ? -0.224 -14.406 -18.578 1 86.06 128 LEU A O 1
ATOM 993 N N . LYS A 1 129 ? 1.726 -13.383 -18.812 1 89.69 129 LYS A N 1
ATOM 994 C CA . LYS A 1 129 ? 2.443 -14.641 -19 1 89.69 129 LYS A CA 1
ATOM 995 C C . LYS A 1 129 ? 2.307 -15.531 -17.781 1 89.69 129 LYS A C 1
ATOM 997 O O . LYS A 1 129 ? 2.012 -16.719 -17.891 1 89.69 129 LYS A O 1
ATOM 1002 N N . VAL A 1 130 ? 2.482 -14.914 -16.656 1 93.31 130 VAL A N 1
ATOM 1003 C CA . VAL A 1 130 ? 2.438 -15.664 -15.414 1 93.31 130 VAL A CA 1
ATOM 1004 C C . VAL A 1 130 ? 1.012 -16.156 -15.148 1 93.31 130 VAL A C 1
ATOM 1006 O O . VAL A 1 130 ? 0.8 -17.312 -14.789 1 93.31 130 VAL A O 1
ATOM 1009 N N . LEU A 1 131 ? 0.047 -15.305 -15.391 1 92.19 131 LEU A N 1
ATOM 1010 C CA . LEU A 1 131 ? -1.347 -15.672 -15.172 1 92.19 131 LEU A CA 1
ATOM 1011 C C . LEU A 1 131 ? -1.76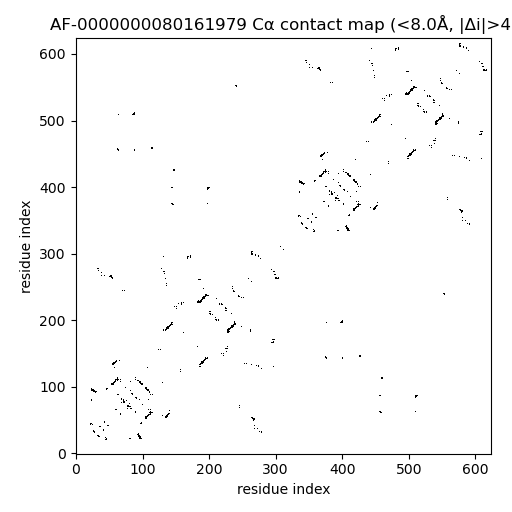1 -16.812 -16.094 1 92.19 131 LEU A C 1
ATOM 1013 O O . LEU A 1 131 ? -2.525 -17.688 -15.703 1 92.19 131 LEU A O 1
ATOM 1017 N N . ALA A 1 132 ? -1.265 -16.766 -17.25 1 89.31 132 ALA A N 1
ATOM 1018 C CA . ALA A 1 132 ? -1.641 -17.766 -18.25 1 89.31 132 ALA A CA 1
ATOM 1019 C C . ALA A 1 132 ? -1.232 -19.156 -17.812 1 89.31 132 ALA A C 1
ATOM 1021 O O . ALA A 1 132 ? -1.977 -20.125 -18.031 1 89.31 132 ALA A O 1
ATOM 1022 N N . VAL A 1 133 ? -0.135 -19.281 -17.219 1 92.5 133 VAL A N 1
ATOM 1023 C CA . VAL A 1 133 ? 0.373 -20.625 -16.906 1 92.5 133 VAL A CA 1
ATOM 1024 C C . VAL A 1 133 ? -0.024 -21.016 -15.492 1 92.5 133 VAL A C 1
ATOM 1026 O O . VAL A 1 133 ? 0.149 -22.156 -15.086 1 92.5 133 VAL A O 1
ATOM 1029 N N . SER A 1 134 ? -0.611 -20.094 -14.727 1 95.25 134 SER A N 1
ATOM 1030 C CA . SER A 1 134 ? -0.937 -20.344 -13.328 1 95.25 134 SER A CA 1
ATOM 1031 C C . SER A 1 134 ? -2.273 -21.062 -13.195 1 95.25 134 SER A C 1
ATOM 1033 O O . SER A 1 134 ? -3.225 -20.766 -13.914 1 95.25 134 SER A O 1
ATOM 1035 N N . ASP A 1 135 ? -2.248 -22.031 -12.305 1 93.88 135 ASP A N 1
ATOM 1036 C CA . ASP A 1 135 ? -3.502 -22.656 -11.891 1 93.88 135 ASP A CA 1
ATOM 1037 C C . ASP A 1 135 ? -4.082 -21.969 -10.664 1 93.88 135 ASP A C 1
ATOM 1039 O O . ASP A 1 135 ? -5.301 -21.828 -10.539 1 93.88 135 ASP A O 1
ATOM 1043 N N . LEU A 1 136 ? -3.176 -21.594 -9.766 1 96.62 136 LEU A N 1
ATOM 1044 C CA . LEU A 1 136 ? -3.506 -20.891 -8.531 1 96.62 136 LEU A CA 1
ATOM 1045 C C . LEU A 1 136 ? -2.684 -19.609 -8.406 1 96.62 136 LEU A C 1
ATOM 1047 O O . LEU A 1 136 ? -1.481 -19.609 -8.688 1 96.62 136 LEU A O 1
ATOM 1051 N N . VAL A 1 137 ? -3.402 -18.594 -7.98 1 97.56 137 VAL A N 1
ATOM 1052 C CA . VAL A 1 137 ? -2.742 -17.312 -7.75 1 97.56 137 VAL A CA 1
ATOM 1053 C C . VAL A 1 137 ? -3.004 -16.859 -6.32 1 97.56 137 VAL A C 1
ATOM 1055 O O . VAL A 1 137 ? -4.145 -16.875 -5.855 1 97.56 137 VAL A O 1
ATOM 1058 N N . ILE A 1 138 ? -1.927 -16.516 -5.648 1 98.62 138 ILE A N 1
ATOM 1059 C CA . ILE A 1 138 ? -2.035 -15.875 -4.348 1 98.62 138 ILE A CA 1
ATOM 1060 C C . ILE A 1 138 ? -1.667 -14.398 -4.473 1 98.62 138 ILE A C 1
ATOM 1062 O O . ILE A 1 138 ? -0.641 -14.055 -5.066 1 98.62 138 ILE A O 1
ATOM 1066 N N . TYR A 1 139 ? -2.541 -13.562 -4.059 1 97.94 139 TYR A N 1
ATOM 1067 C CA . TYR A 1 139 ? -2.174 -12.164 -3.852 1 97.94 139 TYR A CA 1
ATOM 1068 C C . TYR A 1 139 ? -1.889 -11.883 -2.381 1 97.94 139 TYR A C 1
ATOM 1070 O O . TYR A 1 139 ? -2.797 -11.938 -1.547 1 97.94 139 TYR A O 1
ATOM 1078 N N . ARG A 1 140 ? -0.643 -11.586 -2.076 1 97.88 140 ARG A N 1
ATOM 1079 C CA . ARG A 1 140 ? -0.204 -11.359 -0.704 1 97.88 140 ARG A CA 1
ATOM 1080 C C . ARG A 1 140 ? -0.189 -9.867 -0.377 1 97.88 140 ARG A C 1
ATOM 1082 O O . ARG A 1 140 ? 0.405 -9.07 -1.107 1 97.88 140 ARG A O 1
ATOM 1089 N N . THR A 1 141 ? -0.893 -9.5 0.727 1 96.19 141 THR A N 1
ATOM 1090 C CA . THR A 1 141 ? -0.881 -8.109 1.17 1 96.19 141 THR A CA 1
ATOM 1091 C C . THR A 1 141 ? -0.781 -8.023 2.691 1 96.19 141 THR A C 1
ATOM 1093 O O . THR A 1 141 ? -1.355 -8.852 3.4 1 96.19 141 THR A O 1
ATOM 1096 N N . ARG A 1 142 ? -0.066 -7.023 3.115 1 94.81 142 ARG A N 1
ATOM 1097 C CA . ARG A 1 142 ? 0.024 -6.734 4.543 1 94.81 142 ARG A CA 1
ATOM 1098 C C . ARG A 1 142 ? -0.694 -5.434 4.887 1 94.81 142 ARG A C 1
ATOM 1100 O O . ARG A 1 142 ? -0.518 -4.891 5.977 1 94.81 142 ARG A O 1
ATOM 1107 N N . ALA A 1 143 ? -1.409 -4.953 3.91 1 91.19 143 ALA A N 1
ATOM 1108 C CA . ALA A 1 143 ? -2.207 -3.764 4.195 1 91.19 143 ALA A CA 1
ATOM 1109 C C . ALA A 1 143 ? -3.252 -4.051 5.27 1 91.19 143 ALA A C 1
ATOM 1111 O O . ALA A 1 143 ? -3.924 -5.082 5.234 1 91.19 143 ALA A O 1
ATOM 1112 N N . GLU A 1 144 ? -3.396 -3.113 6.207 1 91.81 144 GLU A N 1
ATOM 1113 C CA . GLU A 1 144 ? -4.383 -3.283 7.27 1 91.81 144 GLU A CA 1
ATOM 1114 C C . GLU A 1 144 ? -5.801 -3.305 6.703 1 91.81 144 GLU A C 1
ATOM 1116 O O . GLU A 1 144 ? -6.668 -4.02 7.215 1 91.81 144 GLU A O 1
ATOM 1121 N N . ARG A 1 145 ? -6.035 -2.535 5.746 1 91 145 ARG A N 1
ATOM 1122 C CA . ARG A 1 145 ? -7.293 -2.521 5.004 1 91 145 ARG A CA 1
ATOM 1123 C C . ARG A 1 145 ? -7.051 -2.725 3.514 1 91 145 ARG A C 1
ATOM 1125 O O . ARG A 1 145 ? -6.008 -2.328 2.988 1 91 145 ARG A O 1
ATOM 1132 N N . LEU A 1 146 ? -7.965 -3.422 2.83 1 91.94 146 LEU A N 1
ATOM 1133 C CA . LEU A 1 146 ? -7.816 -3.664 1.399 1 91.94 146 LEU A CA 1
ATOM 1134 C C . LEU A 1 146 ? -8.117 -2.402 0.601 1 91.94 146 LEU A C 1
ATOM 1136 O O . LEU A 1 146 ? -9.266 -1.947 0.561 1 91.94 146 LEU A O 1
ATOM 1140 N N . HIS A 1 147 ? -7.086 -1.932 -0.04 1 84.75 147 HIS A N 1
ATOM 1141 C CA . HIS A 1 147 ? -7.199 -0.65 -0.727 1 84.75 147 HIS A CA 1
ATOM 1142 C C . HIS A 1 147 ? -7.715 -0.831 -2.15 1 84.75 147 HIS A C 1
ATOM 1144 O O . HIS A 1 147 ? -7.625 -1.924 -2.715 1 84.75 147 HIS A O 1
ATOM 1150 N N . ASN A 1 148 ? -8.164 0.252 -2.727 1 81 148 ASN A N 1
ATOM 1151 C CA . ASN A 1 148 ? -8.703 0.241 -4.082 1 81 148 ASN A CA 1
ATOM 1152 C C . ASN A 1 148 ? -7.648 -0.205 -5.094 1 81 148 ASN A C 1
ATOM 1154 O O . ASN A 1 148 ? -7.98 -0.825 -6.109 1 81 148 ASN A O 1
ATOM 1158 N N . ASP A 1 149 ? -6.457 0.038 -4.824 1 81.56 149 ASP A N 1
ATOM 1159 C CA . ASP A 1 149 ? -5.402 -0.269 -5.785 1 81.56 149 ASP A CA 1
ATOM 1160 C C . ASP A 1 149 ? -5.309 -1.772 -6.035 1 81.56 149 ASP A C 1
ATOM 1162 O O . ASP A 1 149 ? -5.047 -2.205 -7.16 1 81.56 149 ASP A O 1
ATOM 1166 N N . MET A 1 150 ? -5.516 -2.518 -4.996 1 89.44 150 MET A N 1
ATOM 1167 C CA . MET A 1 150 ? -5.508 -3.967 -5.172 1 89.44 150 MET A CA 1
ATOM 1168 C C . MET A 1 150 ? -6.621 -4.406 -6.113 1 89.44 150 MET A C 1
ATOM 1170 O O . MET A 1 150 ? -6.391 -5.191 -7.039 1 89.44 150 MET A O 1
ATOM 1174 N N . PHE A 1 151 ? -7.789 -3.865 -5.895 1 90 151 PHE A N 1
ATOM 1175 C CA . PHE A 1 151 ? -8.945 -4.227 -6.703 1 90 151 PHE A CA 1
ATOM 1176 C C . PHE A 1 151 ? -8.758 -3.789 -8.148 1 90 151 PHE A C 1
ATOM 1178 O O . PHE A 1 151 ? -9.086 -4.527 -9.078 1 90 151 PHE A O 1
ATOM 1185 N N . GLN A 1 152 ? -8.211 -2.635 -8.289 1 83.44 152 GLN A N 1
ATOM 1186 C CA . GLN A 1 152 ? -7.945 -2.133 -9.633 1 83.44 152 GLN A CA 1
ATOM 1187 C C . GLN A 1 152 ? -6.891 -2.982 -10.336 1 83.44 152 GLN A C 1
ATOM 1189 O O . GLN A 1 152 ? -7.02 -3.285 -11.523 1 83.44 152 GLN A O 1
ATOM 1194 N N . PHE A 1 153 ? -5.926 -3.34 -9.633 1 86.25 153 PHE A N 1
ATOM 1195 C CA . PHE A 1 153 ? -4.871 -4.168 -10.195 1 86.25 153 PHE A CA 1
ATOM 1196 C C . PHE A 1 153 ? -5.418 -5.516 -10.648 1 86.25 153 PHE A C 1
ATOM 1198 O O . PHE A 1 153 ? -5.199 -5.934 -11.781 1 86.25 153 PHE A O 1
ATOM 1205 N N . LEU A 1 154 ? -6.102 -6.191 -9.766 1 92.12 154 LEU A N 1
ATOM 1206 C CA . LEU A 1 154 ? -6.629 -7.523 -10.047 1 92.12 154 LEU A CA 1
ATOM 1207 C C . LEU A 1 154 ? -7.719 -7.461 -11.109 1 92.12 154 LEU A C 1
ATOM 1209 O O . LEU A 1 154 ? -7.793 -8.336 -11.977 1 92.12 154 LEU A O 1
ATOM 1213 N N . GLY A 1 155 ? -8.516 -6.441 -11.008 1 88.94 155 GLY A N 1
ATOM 1214 C CA . GLY A 1 155 ? -9.539 -6.254 -12.023 1 88.94 155 GLY A CA 1
ATOM 1215 C C . GLY A 1 155 ? -8.969 -5.988 -13.406 1 88.94 155 GLY A C 1
ATOM 1216 O O . GLY A 1 155 ? -9.43 -6.559 -14.398 1 88.94 155 GLY A O 1
ATOM 1217 N N . ASN A 1 156 ? -7.953 -5.172 -13.438 1 82.88 156 ASN A N 1
ATOM 1218 C CA . ASN A 1 156 ? -7.293 -4.883 -14.711 1 82.88 156 ASN A CA 1
ATOM 1219 C C . ASN A 1 156 ? -6.574 -6.109 -15.266 1 82.88 156 ASN A C 1
ATOM 1221 O O . ASN A 1 156 ? -6.566 -6.336 -16.469 1 82.88 156 ASN A O 1
ATOM 1225 N N . ALA A 1 157 ? -5.969 -6.793 -14.398 1 87 157 ALA A N 1
ATOM 1226 C CA . ALA A 1 157 ? -5.344 -8.047 -14.812 1 87 157 ALA A CA 1
ATOM 1227 C C . ALA A 1 157 ? -6.371 -9 -15.414 1 87 157 ALA A C 1
ATOM 1229 O O . ALA A 1 157 ? -6.109 -9.625 -16.438 1 87 157 ALA A O 1
ATOM 1230 N N . SER A 1 158 ? -7.5 -9.086 -14.758 1 91.12 158 SER A N 1
ATOM 1231 C CA . SER A 1 158 ? -8.594 -9.914 -15.242 1 91.12 158 SER A CA 1
ATOM 1232 C C . SER A 1 158 ? -9.07 -9.469 -16.625 1 91.12 158 SER A C 1
ATOM 1234 O O . SER A 1 158 ? -9.219 -10.289 -17.531 1 91.12 158 SER A O 1
ATOM 1236 N N . LYS A 1 159 ? -9.273 -8.203 -16.75 1 84.56 159 LYS A N 1
ATOM 1237 C CA . LYS A 1 159 ? -9.727 -7.645 -18.016 1 84.56 159 LYS A CA 1
ATOM 1238 C C . LYS A 1 159 ? -8.719 -7.914 -19.125 1 84.56 159 LYS A C 1
ATOM 1240 O O . LYS A 1 159 ? -9.086 -8.32 -20.234 1 84.56 159 LYS A O 1
ATOM 1245 N N . ALA A 1 160 ? -7.48 -7.676 -18.875 1 83 160 ALA A N 1
ATOM 1246 C CA . ALA A 1 160 ? -6.418 -7.906 -19.844 1 83 160 ALA A CA 1
ATOM 1247 C C . ALA A 1 160 ? -6.328 -9.383 -20.219 1 83 160 ALA A C 1
ATOM 1249 O O . ALA A 1 160 ? -6.156 -9.727 -21.391 1 83 160 ALA A O 1
ATOM 1250 N N . TYR A 1 161 ? -6.449 -10.219 -19.219 1 89.44 161 TYR A N 1
ATOM 1251 C CA . TYR A 1 161 ? -6.418 -11.656 -19.453 1 89.44 161 TYR A CA 1
ATOM 1252 C C . TYR A 1 161 ? -7.504 -12.086 -20.438 1 89.44 161 TYR A C 1
ATOM 1254 O O . TYR A 1 161 ? -7.227 -12.789 -21.406 1 89.44 161 TYR A O 1
ATOM 1262 N N . LEU A 1 162 ? -8.672 -11.625 -20.234 1 88.06 162 LEU A N 1
ATOM 1263 C CA . LEU A 1 162 ? -9.789 -11.992 -21.094 1 88.06 162 LEU A CA 1
ATOM 1264 C C . LEU A 1 162 ? -9.625 -11.391 -22.484 1 88.06 162 LEU A C 1
ATOM 1266 O O . LEU A 1 162 ? -9.906 -12.047 -23.484 1 88.06 162 LEU A O 1
ATOM 1270 N N . LYS A 1 163 ? -9.234 -10.234 -22.469 1 82.81 163 LYS A N 1
ATOM 1271 C CA . LYS A 1 163 ? -9.039 -9.562 -23.75 1 82.81 163 LYS A CA 1
ATOM 1272 C C . LYS A 1 163 ? -8.031 -10.312 -24.625 1 82.81 163 LYS A C 1
ATOM 1274 O O . LYS A 1 163 ? -8.273 -10.523 -25.812 1 82.81 163 LYS A O 1
ATOM 1279 N N . PHE A 1 164 ? -7.031 -10.82 -24.047 1 81.31 164 PHE A N 1
ATOM 1280 C CA . PHE A 1 164 ? -5.926 -11.367 -24.828 1 81.31 164 PHE A CA 1
ATOM 1281 C C . PHE A 1 164 ? -6.105 -12.859 -25.047 1 81.31 164 PHE A C 1
ATOM 1283 O O . PHE A 1 164 ? -5.68 -13.398 -26.062 1 81.31 164 PHE A O 1
ATOM 1290 N N . PHE A 1 165 ? -6.73 -13.531 -24.141 1 85.31 165 PHE A N 1
ATOM 1291 C CA . PHE A 1 165 ? -6.699 -14.984 -24.203 1 85.31 165 PHE A CA 1
ATOM 1292 C C . PHE A 1 165 ? -8.062 -15.539 -24.578 1 85.31 165 PHE A C 1
ATOM 1294 O O . PHE A 1 165 ? -8.219 -16.75 -24.75 1 85.31 165 PHE A O 1
ATOM 1301 N N . THR A 1 166 ? -9.055 -14.719 -24.703 1 82.19 166 THR A N 1
ATOM 1302 C CA . THR A 1 166 ? -10.398 -15.18 -25.016 1 82.19 166 THR A CA 1
ATOM 1303 C C . THR A 1 166 ? -10.414 -15.992 -26.312 1 82.19 166 THR A C 1
ATOM 1305 O O . THR A 1 166 ? -10.992 -17.078 -26.359 1 82.19 166 THR A O 1
ATOM 1308 N N . PRO A 1 167 ? -9.797 -15.469 -27.391 1 77.69 167 PRO A N 1
ATOM 1309 C CA . PRO A 1 167 ? -9.812 -16.266 -28.625 1 77.69 167 PRO A CA 1
ATOM 1310 C C . PRO A 1 167 ? -9.227 -17.656 -28.438 1 77.69 167 PRO A C 1
ATOM 1312 O O . PRO A 1 167 ? -9.789 -18.641 -28.922 1 77.69 167 PRO A O 1
ATOM 1315 N N . GLU A 1 168 ? -8.117 -17.734 -27.75 1 74.88 168 GLU A N 1
ATOM 1316 C CA . GLU A 1 168 ? -7.469 -19.016 -27.5 1 74.88 168 GLU A CA 1
ATOM 1317 C C . GLU A 1 168 ? -8.312 -19.906 -26.578 1 74.88 168 GLU A C 1
ATOM 1319 O O . GLU A 1 168 ? -8.375 -21.109 -26.766 1 74.88 168 GLU A O 1
ATOM 1324 N N . LEU A 1 169 ? -8.906 -19.312 -25.641 1 76.31 169 LEU A N 1
ATOM 1325 C CA . LEU A 1 169 ? -9.734 -20.047 -24.688 1 76.31 169 LEU A CA 1
ATOM 1326 C C .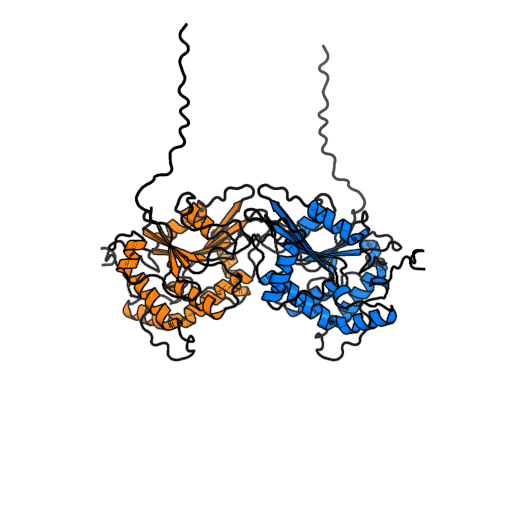 LEU A 1 169 ? -11 -20.578 -25.359 1 76.31 169 LEU A C 1
ATOM 1328 O O . LEU A 1 169 ? -11.453 -21.688 -25.062 1 76.31 169 LEU A O 1
ATOM 1332 N N . LYS A 1 170 ? -11.531 -19.812 -26.234 1 76.75 170 LYS A N 1
ATOM 1333 C CA . LYS A 1 170 ? -12.695 -20.25 -26.984 1 76.75 170 LYS A CA 1
ATOM 1334 C C . LYS A 1 170 ? -12.359 -21.438 -27.891 1 76.75 170 LYS A C 1
ATOM 1336 O O . LYS A 1 170 ? -13.133 -22.391 -27.969 1 76.75 170 LYS A O 1
ATOM 1341 N N . ALA A 1 171 ? -11.266 -21.266 -28.562 1 72.06 171 ALA A N 1
ATOM 1342 C CA . ALA A 1 171 ? -10.828 -22.359 -29.422 1 72.06 171 ALA A CA 1
ATOM 1343 C C . ALA A 1 171 ? -10.625 -23.656 -28.625 1 72.06 171 ALA A C 1
ATOM 1345 O O . ALA A 1 171 ? -11.016 -24.734 -29.062 1 72.06 171 ALA A O 1
ATOM 1346 N N . LEU A 1 172 ? -10.062 -23.484 -27.547 1 69.38 172 LEU A N 1
ATOM 1347 C CA . LEU A 1 172 ? -9.82 -24.625 -26.656 1 69.38 172 LEU A CA 1
ATOM 1348 C C . LEU A 1 172 ? -11.141 -25.219 -26.172 1 69.38 172 LEU A C 1
ATOM 1350 O O . LEU A 1 172 ? -11.289 -26.453 -26.141 1 69.38 172 LEU A O 1
ATOM 1354 N N . SER A 1 173 ? -11.977 -24.359 -25.766 1 70.56 173 SER A N 1
ATOM 1355 C CA . SER A 1 173 ? -13.281 -24.812 -25.297 1 70.56 173 SER A CA 1
ATOM 1356 C C . SER A 1 173 ? -14.008 -25.594 -26.375 1 70.56 173 SER A C 1
ATOM 1358 O O . SER A 1 173 ? -14.633 -26.625 -26.094 1 70.56 173 SER A O 1
ATOM 1360 N N . SER A 1 174 ? -13.93 -25.172 -27.516 1 75.5 174 SER A N 1
ATOM 1361 C CA . SER A 1 174 ? -14.562 -25.844 -28.641 1 75.5 174 SER A CA 1
ATOM 1362 C C . SER A 1 174 ? -13.898 -27.188 -28.922 1 75.5 174 SER A C 1
ATOM 1364 O O . SER A 1 174 ? -14.586 -28.188 -29.141 1 75.5 174 SER A O 1
ATOM 1366 N N . ARG A 1 175 ? -12.641 -27.219 -28.922 1 70.19 175 ARG A N 1
ATOM 1367 C CA . ARG A 1 175 ? -11.883 -28.438 -29.203 1 70.19 175 ARG A CA 1
ATOM 1368 C C . ARG A 1 175 ? -12.148 -29.5 -28.141 1 70.19 175 ARG A C 1
ATOM 1370 O O . ARG A 1 175 ? -12.25 -30.688 -28.453 1 70.19 175 ARG A O 1
ATOM 1377 N N . CYS A 1 176 ? -12.227 -29.031 -26.922 1 68.75 176 CYS A N 1
ATOM 1378 C CA . CYS A 1 176 ? -12.344 -29.969 -25.812 1 68.75 176 CYS A CA 1
ATOM 1379 C C . CYS A 1 176 ? -13.812 -30.203 -25.453 1 68.75 176 CYS A C 1
ATOM 1381 O O . CYS A 1 176 ? -14.117 -31.016 -24.578 1 68.75 176 CYS A O 1
ATOM 1383 N N . GLY A 1 177 ? -14.688 -29.484 -26.078 1 70.88 177 GLY A N 1
ATOM 1384 C CA . GLY A 1 177 ? -16.109 -29.656 -25.812 1 70.88 177 GLY A CA 1
ATOM 1385 C C . GLY A 1 177 ? -16.5 -29.203 -24.422 1 70.88 177 GLY A C 1
ATOM 1386 O O . GLY A 1 177 ? -17.281 -29.875 -23.75 1 70.88 177 GLY A O 1
ATOM 1387 N N . LEU A 1 178 ? -15.82 -28.141 -24.094 1 69.69 178 LEU A N 1
ATOM 1388 C CA . LEU A 1 178 ? -16.125 -27.625 -22.75 1 69.69 178 LEU A CA 1
ATOM 1389 C C . LEU A 1 178 ? -17.391 -26.781 -22.766 1 69.69 178 LEU A C 1
ATOM 1391 O O . LEU A 1 178 ? -17.609 -26 -23.703 1 69.69 178 LEU A O 1
ATOM 1395 N N . GLU A 1 179 ? -18.328 -27.047 -21.906 1 70.31 179 GLU A N 1
ATOM 1396 C CA . GLU A 1 179 ? -19.562 -26.266 -21.75 1 70.31 179 GLU A CA 1
ATOM 1397 C C . GLU A 1 179 ? -19.453 -25.266 -20.609 1 70.31 179 GLU A C 1
ATOM 1399 O O . GLU A 1 179 ? -20.266 -25.266 -19.688 1 70.31 179 GLU A O 1
ATOM 1404 N N . VAL A 1 180 ? -18.328 -24.609 -20.609 1 68.5 180 VAL A N 1
ATOM 1405 C CA . VAL A 1 180 ? -18.109 -23.688 -19.5 1 68.5 180 VAL A CA 1
ATOM 1406 C C . VAL A 1 180 ? -17.859 -22.281 -20.031 1 68.5 180 VAL A C 1
ATOM 1408 O O . VAL A 1 180 ? -17.547 -22.109 -21.219 1 68.5 180 VAL A O 1
ATOM 1411 N N . THR A 1 181 ? -18.156 -21.328 -19.141 1 74.94 181 THR A N 1
ATOM 1412 C CA . THR A 1 181 ? -17.828 -19.953 -19.469 1 74.94 181 THR A CA 1
ATOM 1413 C C . THR A 1 181 ? -16.328 -19.734 -19.453 1 74.94 181 THR A C 1
ATOM 1415 O O . THR A 1 181 ? -15.602 -20.406 -18.719 1 74.94 181 THR A O 1
ATOM 1418 N N . LEU A 1 182 ? -15.898 -18.969 -20.297 1 71.69 182 LEU A N 1
ATOM 1419 C CA . LEU A 1 182 ? -14.477 -18.672 -20.422 1 71.69 182 LEU A CA 1
ATOM 1420 C C . LEU A 1 182 ? -13.898 -18.203 -19.078 1 71.69 182 LEU A C 1
ATOM 1422 O O . LEU A 1 182 ? -12.734 -18.453 -18.781 1 71.69 182 LEU A O 1
ATOM 1426 N N . SER A 1 183 ? -14.766 -17.562 -18.266 1 74 183 SER A N 1
ATOM 1427 C CA . SER A 1 183 ? -14.352 -17.047 -16.969 1 74 183 SER A CA 1
ATOM 1428 C C . SER A 1 183 ? -14.008 -18.188 -16.016 1 74 183 SER A C 1
ATOM 1430 O O . SER A 1 183 ? -13.289 -17.984 -15.031 1 74 183 SER A O 1
ATOM 1432 N N . SER A 1 184 ? -14.43 -19.344 -16.344 1 77.62 184 SER A N 1
ATOM 1433 C CA . SER A 1 184 ? -14.188 -20.484 -15.461 1 77.62 184 SER A CA 1
ATOM 1434 C C . SER A 1 184 ? -12.852 -21.141 -15.773 1 77.62 184 SER A C 1
ATOM 1436 O O . SER A 1 184 ? -12.398 -22.016 -15.031 1 77.62 184 SER A O 1
ATOM 1438 N N . LEU A 1 185 ? -12.258 -20.688 -16.781 1 78.31 185 LEU A N 1
ATOM 1439 C CA . LEU A 1 185 ? -11.055 -21.375 -17.25 1 78.31 185 LEU A CA 1
ATOM 1440 C C . LEU A 1 185 ? -9.797 -20.688 -16.734 1 78.31 185 LEU A C 1
ATOM 1442 O O . LEU A 1 185 ? -8.688 -21.188 -16.922 1 78.31 185 LEU A O 1
ATOM 1446 N N . GLY A 1 186 ? -9.922 -19.578 -16.062 1 87.81 186 GLY A N 1
ATOM 1447 C CA . GLY A 1 186 ? -8.781 -18.859 -15.516 1 87.81 186 GLY A CA 1
ATOM 1448 C C . GLY A 1 186 ? -8.305 -19.438 -14.188 1 87.81 186 GLY A C 1
ATOM 1449 O O . GLY A 1 186 ? -8.859 -20.422 -13.695 1 87.81 186 GLY A O 1
ATOM 1450 N N . PRO A 1 187 ? -7.234 -18.953 -13.695 1 92.94 187 PRO A N 1
ATOM 1451 C CA . PRO A 1 187 ? -6.723 -19.453 -12.414 1 92.94 187 PRO A CA 1
ATOM 1452 C C . PRO A 1 187 ? -7.605 -19.047 -11.234 1 92.94 187 PRO A C 1
ATOM 1454 O O . PRO A 1 187 ? -8.422 -18.125 -11.352 1 92.94 187 PRO A O 1
ATOM 1457 N N . SER A 1 188 ? -7.477 -19.812 -10.164 1 95.31 188 SER A N 1
ATOM 1458 C CA . SER A 1 188 ? -8.117 -19.391 -8.922 1 95.31 188 SER A CA 1
ATOM 1459 C C . SER A 1 188 ? -7.305 -18.297 -8.227 1 95.31 188 SER A C 1
ATOM 1461 O O . SER A 1 188 ? -6.082 -18.25 -8.359 1 95.31 188 SER A O 1
ATOM 1463 N N . LEU A 1 189 ? -8.023 -17.406 -7.574 1 97 189 LEU A N 1
ATOM 1464 C CA . LEU A 1 189 ? -7.371 -16.312 -6.871 1 97 189 LEU A CA 1
ATOM 1465 C C . LEU A 1 189 ? -7.637 -16.391 -5.371 1 97 189 LEU A C 1
ATOM 1467 O O . LEU A 1 189 ? -8.789 -16.5 -4.945 1 97 189 LEU A O 1
ATOM 1471 N N . THR A 1 190 ? -6.559 -16.406 -4.582 1 98.38 190 THR A N 1
ATOM 1472 C CA . THR A 1 190 ? -6.652 -16.312 -3.129 1 98.38 190 THR A CA 1
ATOM 1473 C C . THR A 1 190 ? -5.973 -15.039 -2.633 1 98.38 190 THR A C 1
ATOM 1475 O O . THR A 1 190 ? -4.77 -14.852 -2.826 1 98.38 190 THR A O 1
ATOM 1478 N N . ILE A 1 191 ? -6.754 -14.195 -2.074 1 98.44 191 ILE A N 1
ATOM 1479 C CA . ILE A 1 191 ? -6.191 -13.016 -1.422 1 98.44 191 ILE A CA 1
ATOM 1480 C C . ILE A 1 191 ? -5.789 -13.359 0.01 1 98.44 191 ILE A C 1
ATOM 1482 O O . ILE A 1 191 ? -6.641 -13.695 0.836 1 98.44 191 ILE A O 1
ATOM 1486 N N . PHE A 1 192 ? -4.523 -13.328 0.264 1 98.75 192 PHE A N 1
ATOM 1487 C CA . PHE A 1 192 ? -3.988 -13.562 1.601 1 98.75 192 PHE A CA 1
ATOM 1488 C C . PHE A 1 192 ? -3.629 -12.25 2.283 1 98.75 192 PHE A C 1
ATOM 1490 O O . PHE A 1 192 ? -2.639 -11.609 1.924 1 98.75 192 PHE A O 1
ATOM 1497 N N . GLN A 1 193 ? -4.387 -11.891 3.281 1 98.06 193 GLN A N 1
ATOM 1498 C CA . GLN A 1 193 ? -4.184 -10.633 3.996 1 98.06 193 GLN A CA 1
ATOM 1499 C C . GLN A 1 193 ? -3.654 -10.883 5.406 1 98.06 193 GLN A C 1
ATOM 1501 O O . GLN A 1 193 ? -4.223 -11.68 6.156 1 98.06 193 GLN A O 1
ATOM 1506 N N . GLU A 1 194 ? -2.57 -10.25 5.688 1 97.44 194 GLU A N 1
ATOM 1507 C CA . GLU A 1 194 ? -2.035 -10.273 7.047 1 97.44 194 GLU A CA 1
ATOM 1508 C C . GLU A 1 194 ? -2.146 -8.898 7.707 1 97.44 194 GLU A C 1
ATOM 1510 O O . GLU A 1 194 ? -1.532 -7.934 7.25 1 97.44 194 GLU A O 1
ATOM 1515 N N . THR A 1 195 ? -2.947 -8.805 8.742 1 95.31 195 THR A N 1
ATOM 1516 C CA . THR A 1 195 ? -3.092 -7.57 9.5 1 95.31 195 THR A CA 1
ATOM 1517 C C . THR A 1 195 ? -2.408 -7.688 10.859 1 95.31 195 THR A C 1
ATOM 1519 O O . THR A 1 195 ? -2.016 -8.781 11.273 1 95.31 195 THR A O 1
ATOM 1522 N N . SER A 1 196 ? -2.236 -6.598 11.484 1 92.06 196 SER A N 1
ATOM 1523 C CA . SER A 1 196 ? -1.697 -6.582 12.844 1 92.06 196 SER A CA 1
ATOM 1524 C C . SER A 1 196 ? -2.701 -6 13.828 1 92.06 196 SER A C 1
ATOM 1526 O O . SER A 1 196 ? -2.781 -6.445 14.977 1 92.06 196 SER A O 1
ATOM 1528 N N . ARG A 1 197 ? -3.5 -5.016 13.406 1 88.5 197 ARG A N 1
ATOM 1529 C CA . ARG A 1 197 ? -4.348 -4.27 14.328 1 88.5 197 ARG A CA 1
ATOM 1530 C C . ARG A 1 197 ? -5.805 -4.297 13.875 1 88.5 197 ARG A C 1
ATOM 1532 O O . ARG A 1 197 ? -6.719 -4.148 14.695 1 88.5 197 ARG A O 1
ATOM 1539 N N . THR A 1 198 ? -6.016 -4.48 12.641 1 91.94 198 THR A N 1
ATOM 1540 C CA . THR A 1 198 ? -7.352 -4.418 12.055 1 91.94 198 THR A CA 1
ATOM 1541 C C . THR A 1 198 ? -7.973 -5.809 11.977 1 91.94 198 THR A C 1
ATOM 1543 O O . THR A 1 198 ? -7.262 -6.801 11.797 1 91.94 198 THR A O 1
ATOM 1546 N N . ASP A 1 199 ? -9.219 -5.812 12.148 1 94.06 199 ASP A N 1
ATOM 1547 C CA . ASP A 1 199 ? -9.938 -7.066 11.992 1 94.06 199 ASP A CA 1
ATOM 1548 C C . ASP A 1 199 ? -9.922 -7.531 10.539 1 94.06 199 ASP A C 1
ATOM 1550 O O . ASP A 1 199 ? -9.805 -6.711 9.617 1 94.06 199 ASP A O 1
ATOM 1554 N N . LEU A 1 200 ? -10.039 -8.812 10.438 1 94.69 200 LEU A N 1
ATOM 1555 C CA . LEU A 1 200 ? -10.016 -9.406 9.102 1 94.69 200 LEU A CA 1
ATOM 1556 C C . LEU A 1 200 ? -11.344 -9.18 8.391 1 94.69 200 LEU A C 1
ATOM 1558 O O . LEU A 1 200 ? -12.344 -8.836 9.016 1 94.69 200 LEU A O 1
ATOM 1562 N N . LEU A 1 201 ? -11.266 -9.305 7.094 1 93.88 201 LEU A N 1
ATOM 1563 C CA . LEU A 1 201 ? -12.492 -9.203 6.309 1 93.88 201 LEU A CA 1
ATOM 1564 C C . LEU A 1 201 ? -13.5 -10.266 6.727 1 93.88 201 LEU A C 1
ATOM 1566 O O . LEU A 1 201 ? -13.133 -11.422 6.93 1 93.88 201 LEU A O 1
ATOM 1570 N N . GLY A 1 202 ? -14.727 -9.844 6.867 1 90.94 202 GLY A N 1
ATOM 1571 C CA . GLY A 1 202 ? -15.773 -10.766 7.277 1 90.94 202 GLY A CA 1
ATOM 1572 C C . GLY A 1 202 ? -15.812 -11.008 8.773 1 90.94 202 GLY A C 1
ATOM 1573 O O . GLY A 1 202 ? -16.594 -11.836 9.258 1 90.94 202 GLY A O 1
ATOM 1574 N N . TYR A 1 203 ? -15 -10.375 9.461 1 88.56 203 TYR A N 1
ATOM 1575 C CA . TYR A 1 203 ? -14.938 -10.539 10.906 1 88.56 203 TYR A CA 1
ATOM 1576 C C . TYR A 1 203 ? -16.297 -10.281 11.539 1 88.56 203 TYR A C 1
ATOM 1578 O O . TYR A 1 203 ? -16.953 -9.281 11.234 1 88.56 203 TYR A O 1
ATOM 1586 N N . GLY A 1 204 ? -16.688 -11.172 12.391 1 85.12 204 GLY A N 1
ATOM 1587 C CA . GLY A 1 204 ? -17.938 -11.016 13.133 1 85.12 204 GLY A CA 1
ATOM 1588 C C . GLY A 1 204 ? -19.141 -11.547 12.391 1 85.12 204 GLY A C 1
ATOM 1589 O O . GLY A 1 204 ? -20.219 -11.672 12.969 1 85.12 204 GLY A O 1
ATOM 1590 N N . SER A 1 205 ? -18.969 -11.867 11.125 1 85.94 205 SER A N 1
ATOM 1591 C CA . SER A 1 205 ? -20.094 -12.383 10.359 1 85.94 205 SER A CA 1
ATOM 1592 C C . SER A 1 205 ? -20.312 -13.867 10.625 1 85.94 205 SER A C 1
ATOM 1594 O O . SER A 1 205 ? -19.344 -14.625 10.773 1 85.94 205 SER A O 1
ATOM 1596 N N . LYS A 1 206 ? -21.531 -14.297 10.664 1 87.31 206 LYS A N 1
ATOM 1597 C CA . LYS A 1 206 ? -21.875 -15.703 10.82 1 87.31 206 LYS A CA 1
ATOM 1598 C C . LYS A 1 206 ? -22.094 -16.375 9.469 1 87.31 206 LYS A C 1
ATOM 1600 O O . LYS A 1 206 ? -22.281 -17.594 9.391 1 87.31 206 LYS A O 1
ATOM 1605 N N . VAL A 1 207 ? -22.047 -15.609 8.453 1 87.56 207 VAL A N 1
ATOM 1606 C CA . VAL A 1 207 ? -22.312 -16.125 7.109 1 87.56 207 VAL A CA 1
ATOM 1607 C C . VAL A 1 207 ? -21.016 -16.656 6.496 1 87.56 207 VAL A C 1
ATOM 1609 O O . VAL A 1 207 ? -20.016 -15.945 6.422 1 87.56 207 VAL A O 1
ATOM 1612 N N . ARG A 1 208 ? -21.125 -17.938 6.121 1 86.75 208 ARG A N 1
ATOM 1613 C CA . ARG A 1 208 ? -19.984 -18.531 5.43 1 86.75 208 ARG A CA 1
ATOM 1614 C C . ARG A 1 208 ? -19.719 -17.844 4.098 1 86.75 208 ARG A C 1
ATOM 1616 O O . ARG A 1 208 ? -20.656 -17.578 3.34 1 86.75 208 ARG A O 1
ATOM 1623 N N . GLY A 1 209 ? -18.547 -17.438 3.865 1 91.31 209 GLY A N 1
ATOM 1624 C CA . GLY A 1 209 ? -18.188 -16.828 2.598 1 91.31 209 GLY A CA 1
ATOM 1625 C C . GLY A 1 209 ? -18.422 -15.32 2.566 1 91.31 209 GLY A C 1
ATOM 1626 O O . GLY A 1 209 ? -18.453 -14.719 1.494 1 91.31 209 GLY A O 1
ATOM 1627 N N . GLN A 1 210 ? -18.656 -14.766 3.68 1 93.38 210 GLN A N 1
ATOM 1628 C CA . GLN A 1 210 ? -18.938 -13.336 3.738 1 93.38 210 GLN A CA 1
ATOM 1629 C C . GLN A 1 210 ? -17.75 -12.516 3.213 1 93.38 210 GLN A C 1
ATOM 1631 O O . GLN A 1 210 ? -17.953 -11.508 2.535 1 93.38 210 GLN A O 1
ATOM 1636 N N . ALA A 1 211 ? -16.578 -12.914 3.578 1 95.44 211 ALA A N 1
ATOM 1637 C CA . ALA A 1 211 ? -15.391 -12.195 3.107 1 95.44 211 ALA A CA 1
ATOM 1638 C C . ALA A 1 211 ? -15.344 -12.164 1.582 1 95.44 211 ALA A C 1
ATOM 1640 O O . ALA A 1 211 ? -15.086 -11.117 0.985 1 95.44 211 ALA A O 1
ATOM 1641 N N . GLU A 1 212 ? -15.633 -13.281 0.953 1 96.38 212 GLU A N 1
ATOM 1642 C CA . GLU A 1 212 ? -15.625 -13.367 -0.504 1 96.38 212 GLU A CA 1
ATOM 1643 C C . GLU A 1 212 ? -16.75 -12.531 -1.115 1 96.38 212 GLU A C 1
ATOM 1645 O O . GLU A 1 212 ? -16.547 -11.883 -2.148 1 96.38 212 GLU A O 1
ATOM 1650 N N . THR A 1 213 ? -17.859 -12.562 -0.445 1 95.12 213 THR A N 1
ATOM 1651 C CA . THR A 1 213 ? -18.969 -11.727 -0.902 1 95.12 213 THR A CA 1
ATOM 1652 C C . THR A 1 213 ? -18.594 -10.25 -0.846 1 95.12 213 THR A C 1
ATOM 1654 O O . THR A 1 213 ? -18.891 -9.5 -1.774 1 95.12 213 THR A O 1
ATOM 1657 N N . ASP A 1 214 ? -17.969 -9.883 0.206 1 94.56 214 ASP A N 1
ATOM 1658 C CA . ASP A 1 214 ? -17.516 -8.5 0.359 1 94.56 214 ASP A CA 1
ATOM 1659 C C . ASP A 1 214 ? -16.5 -8.133 -0.71 1 94.56 214 ASP A C 1
ATOM 1661 O O . ASP A 1 214 ? -16.516 -7.012 -1.23 1 94.56 214 ASP A O 1
ATOM 1665 N N . LEU A 1 215 ? -15.594 -9.008 -0.982 1 95.75 215 LEU A N 1
ATOM 1666 C CA . LEU A 1 215 ? -14.602 -8.781 -2.021 1 95.75 215 LEU A CA 1
ATOM 1667 C C . LEU A 1 215 ? -15.266 -8.539 -3.371 1 95.75 215 LEU A C 1
ATOM 1669 O O . LEU A 1 215 ? -14.953 -7.566 -4.062 1 95.75 215 LEU A O 1
ATOM 1673 N N . LEU A 1 216 ? -16.219 -9.406 -3.693 1 95.81 216 LEU A N 1
ATOM 1674 C CA . LEU A 1 216 ? -16.891 -9.312 -4.984 1 95.81 216 LEU A CA 1
ATOM 1675 C C . LEU A 1 216 ? -17.688 -8.023 -5.09 1 95.81 216 LEU A C 1
ATOM 1677 O O . LEU A 1 216 ? -17.703 -7.371 -6.137 1 95.81 216 LEU A O 1
ATOM 1681 N N . LYS A 1 217 ? -18.312 -7.688 -3.977 1 94.31 217 LYS A N 1
ATOM 1682 C CA . LYS A 1 217 ? -19.047 -6.43 -3.938 1 94.31 217 LYS A CA 1
ATOM 1683 C C . LYS A 1 217 ? -18.125 -5.246 -4.211 1 94.31 217 LYS A C 1
ATOM 1685 O O . LYS A 1 217 ? -18.484 -4.344 -4.977 1 94.31 217 LYS A O 1
ATOM 1690 N N . ARG A 1 218 ? -16.984 -5.227 -3.646 1 93.06 218 ARG A N 1
ATOM 1691 C CA . ARG A 1 218 ? -16.031 -4.141 -3.814 1 93.06 218 ARG A CA 1
ATOM 1692 C C . ARG A 1 218 ? -15.508 -4.082 -5.25 1 93.06 218 ARG A C 1
ATOM 1694 O O . ARG A 1 218 ? -15.375 -2.998 -5.82 1 93.06 218 ARG A O 1
ATOM 1701 N N . PHE A 1 219 ? -15.234 -5.242 -5.855 1 95.06 219 PHE A N 1
ATOM 1702 C CA . PHE A 1 219 ? -14.828 -5.293 -7.258 1 95.06 219 PHE A CA 1
ATOM 1703 C C . PHE A 1 219 ? -15.891 -4.648 -8.148 1 95.06 219 PHE A C 1
ATOM 1705 O O . PHE A 1 219 ? -15.562 -3.871 -9.047 1 95.06 219 PHE A O 1
ATOM 1712 N N . HIS A 1 220 ? -17.109 -4.914 -7.895 1 93.44 220 HIS A N 1
ATOM 1713 C CA . HIS A 1 220 ? -18.219 -4.398 -8.703 1 93.44 220 HIS A CA 1
ATOM 1714 C C . HIS A 1 220 ? -18.391 -2.896 -8.5 1 93.44 220 HIS A C 1
ATOM 1716 O O . HIS A 1 220 ? -18.625 -2.16 -9.461 1 93.44 220 HIS A O 1
ATOM 1722 N N . GLU A 1 221 ? -18.266 -2.502 -7.273 1 90.44 221 GLU A N 1
ATOM 1723 C CA . GLU A 1 221 ? -18.406 -1.083 -6.957 1 90.44 221 GLU A CA 1
ATOM 1724 C C . GLU A 1 221 ? -17.328 -0.252 -7.664 1 90.44 221 GLU A C 1
ATOM 1726 O O . GLU A 1 221 ? -17.578 0.893 -8.047 1 90.44 221 GLU A O 1
ATOM 1731 N N . LEU A 1 222 ? -16.188 -0.86 -7.84 1 86.62 222 LEU A N 1
ATOM 1732 C CA . LEU A 1 222 ? -15.078 -0.148 -8.461 1 86.62 222 LEU A CA 1
ATOM 1733 C C . LEU A 1 222 ? -15.094 -0.339 -9.977 1 86.62 222 LEU A C 1
ATOM 1735 O O . LEU A 1 222 ? -14.258 0.23 -10.68 1 86.62 222 LEU A O 1
ATOM 1739 N N . GLY A 1 223 ? -16 -1.126 -10.5 1 88.38 223 GLY A N 1
ATOM 1740 C CA . GLY A 1 223 ? -16.125 -1.359 -11.93 1 88.38 223 GLY A CA 1
ATOM 1741 C C . GLY A 1 223 ? -15 -2.199 -12.492 1 88.38 223 GLY A C 1
ATOM 1742 O O . GLY A 1 223 ? -14.609 -2.02 -13.648 1 88.38 223 GLY A O 1
ATOM 1743 N N . THR A 1 224 ? -14.383 -2.99 -11.648 1 88.69 224 THR A N 1
ATOM 1744 C CA . THR A 1 224 ? -13.273 -3.844 -12.055 1 88.69 224 THR A CA 1
ATOM 1745 C C . THR A 1 224 ? -13.531 -5.297 -11.672 1 88.69 224 THR A C 1
ATOM 1747 O O . THR A 1 224 ? -12.828 -5.863 -10.836 1 88.69 224 THR A O 1
ATOM 1750 N N . PRO A 1 225 ? -14.516 -5.918 -12.305 1 92.94 225 PRO A N 1
ATOM 1751 C CA . PRO A 1 225 ? -14.859 -7.293 -11.93 1 92.94 225 PRO A CA 1
ATOM 1752 C C . PRO A 1 225 ? -13.75 -8.289 -12.25 1 92.94 225 PRO A C 1
ATOM 1754 O O . PRO A 1 225 ? -13.086 -8.164 -13.281 1 92.94 225 PRO A O 1
ATOM 1757 N N . PRO A 1 226 ? -13.492 -9.164 -11.367 1 94.12 226 PRO A N 1
ATOM 1758 C CA . PRO A 1 226 ? -12.438 -10.164 -11.562 1 94.12 226 PRO A CA 1
ATOM 1759 C C . PRO A 1 226 ? -12.922 -11.406 -12.305 1 94.12 226 PRO A C 1
ATOM 1761 O O . PRO A 1 226 ? -12.727 -12.531 -11.828 1 94.12 226 PRO A O 1
ATOM 1764 N N . GLU A 1 227 ? -13.344 -11.305 -13.492 1 92.25 227 GLU A N 1
ATOM 1765 C CA . GLU A 1 227 ? -14.086 -12.336 -14.219 1 92.25 227 GLU A CA 1
ATOM 1766 C C . GLU A 1 227 ? -13.148 -13.406 -14.766 1 92.25 227 GLU A C 1
ATOM 1768 O O . GLU A 1 227 ? -13.578 -14.523 -15.078 1 92.25 227 GLU A O 1
ATOM 1773 N N . ALA A 1 228 ? -11.922 -13.055 -14.938 1 91.31 228 ALA A N 1
ATOM 1774 C CA . ALA A 1 228 ? -10.977 -14.016 -15.5 1 91.31 228 ALA A CA 1
ATOM 1775 C C . ALA A 1 228 ? -10.609 -15.094 -14.484 1 91.31 228 ALA A C 1
ATOM 1777 O O . ALA A 1 228 ? -10.109 -16.156 -14.852 1 91.31 228 ALA A O 1
ATOM 1778 N N . PHE A 1 229 ? -10.82 -14.781 -13.219 1 94.06 229 PHE A N 1
ATOM 1779 C CA . PHE A 1 229 ? -10.484 -15.75 -12.18 1 94.06 229 PHE A CA 1
ATOM 1780 C C . PHE A 1 229 ? -11.633 -16.719 -11.953 1 94.06 229 PHE A C 1
ATOM 1782 O O . PHE A 1 229 ? -12.781 -16.312 -11.82 1 94.06 229 PHE A O 1
ATOM 1789 N N . SER A 1 230 ? -11.305 -17.984 -11.945 1 91.88 230 SER A N 1
ATOM 1790 C CA . SER A 1 230 ? -12.32 -19.031 -11.82 1 91.8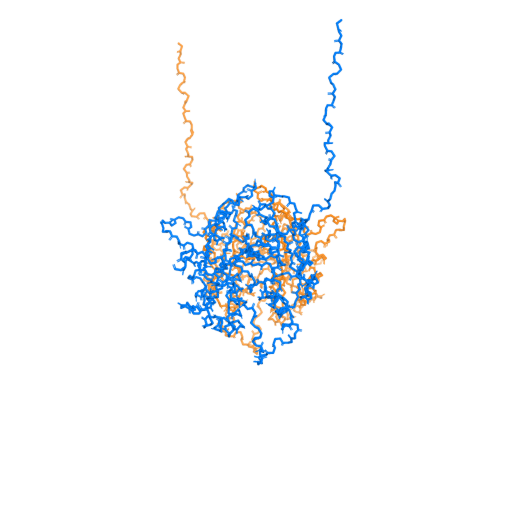8 230 SER A CA 1
ATOM 1791 C C . SER A 1 230 ? -12.961 -19.016 -10.438 1 91.88 230 SER A C 1
ATOM 1793 O O . SER A 1 230 ? -14.117 -19.422 -10.273 1 91.88 230 SER A O 1
ATOM 1795 N N . SER A 1 231 ? -12.211 -18.594 -9.469 1 93.19 231 SER A N 1
ATOM 1796 C CA . SER A 1 231 ? -12.711 -18.438 -8.102 1 93.19 231 SER A CA 1
ATOM 1797 C C . SER A 1 231 ? -11.922 -17.375 -7.344 1 93.19 231 SER A C 1
ATOM 1799 O O . SER A 1 231 ? -10.766 -17.109 -7.664 1 93.19 231 SER A O 1
ATOM 1801 N N . ILE A 1 232 ? -12.641 -16.766 -6.406 1 95.25 232 ILE A N 1
ATOM 1802 C CA . ILE A 1 232 ? -12.031 -15.766 -5.539 1 95.25 232 ILE A CA 1
ATOM 1803 C C . ILE A 1 232 ? -12.148 -16.203 -4.082 1 95.25 232 ILE A C 1
ATOM 1805 O O . ILE A 1 232 ? -13.258 -16.453 -3.592 1 95.25 232 ILE A O 1
ATOM 1809 N N . ASN A 1 233 ? -11.016 -16.312 -3.451 1 96.69 233 ASN A N 1
ATOM 1810 C CA . ASN A 1 233 ? -10.961 -16.734 -2.053 1 96.69 233 ASN A CA 1
ATOM 1811 C C . ASN A 1 233 ? -10.25 -15.703 -1.187 1 96.69 233 ASN A C 1
ATOM 1813 O O . ASN A 1 233 ? -9.438 -14.922 -1.686 1 96.69 233 ASN A O 1
ATOM 1817 N N . TYR A 1 234 ? -10.695 -15.688 0.064 1 97.88 234 TYR A N 1
ATOM 1818 C CA . TYR A 1 234 ? -10.047 -14.82 1.043 1 97.88 234 TYR A CA 1
ATOM 1819 C C . TYR A 1 234 ? -9.5 -15.625 2.213 1 97.88 234 TYR A C 1
ATOM 1821 O O . TYR A 1 234 ? -10.203 -16.469 2.777 1 97.88 234 TYR A O 1
ATOM 1829 N N . VAL A 1 235 ? -8.242 -15.461 2.514 1 98.06 235 VAL A N 1
ATOM 1830 C CA . VAL A 1 235 ? -7.621 -16 3.717 1 98.06 235 VAL A CA 1
ATOM 1831 C C . VAL A 1 235 ? -6.953 -14.875 4.504 1 98.06 235 VAL A C 1
ATOM 1833 O O . VAL A 1 235 ? -6.047 -14.211 3.996 1 98.06 235 VAL A O 1
ATOM 1836 N N . GLY A 1 236 ? -7.391 -14.68 5.691 1 97.38 236 GLY A N 1
ATOM 1837 C CA . GLY A 1 236 ? -6.805 -13.664 6.555 1 97.38 236 GLY A CA 1
ATOM 1838 C C . GLY A 1 236 ? -6.105 -14.25 7.77 1 97.38 236 GLY A C 1
ATOM 1839 O O . GLY A 1 236 ? -6.5 -15.305 8.273 1 97.38 236 GLY A O 1
ATOM 1840 N N . THR A 1 237 ? -5.055 -13.625 8.195 1 97.06 237 THR A N 1
ATOM 1841 C CA . THR A 1 237 ? -4.391 -13.938 9.453 1 97.06 237 THR A CA 1
ATOM 1842 C C . THR A 1 237 ? -4 -12.664 10.188 1 97.06 237 THR A C 1
ATOM 1844 O O . THR A 1 237 ? -3.6 -11.68 9.562 1 97.06 237 THR A O 1
ATOM 1847 N N . LYS A 1 238 ? -4.316 -12.578 11.414 1 95 238 LYS A N 1
ATOM 1848 C CA . LYS A 1 238 ? -3.902 -11.453 12.25 1 95 238 LYS A CA 1
ATOM 1849 C C . LYS A 1 238 ? -2.648 -11.797 13.055 1 95 238 LYS A C 1
ATOM 1851 O O . LYS A 1 238 ? -2.656 -12.727 13.859 1 95 238 LYS A O 1
ATOM 1856 N N . THR A 1 239 ? -1.572 -11.117 12.773 1 95.25 239 THR A N 1
ATOM 1857 C CA . THR A 1 239 ? -0.291 -11.359 13.43 1 95.25 239 THR A CA 1
ATOM 1858 C C . THR A 1 239 ? 0.093 -10.188 14.328 1 95.25 239 THR A C 1
ATOM 1860 O O . THR A 1 239 ? 0.774 -9.258 13.883 1 95.25 239 THR A O 1
ATOM 1863 N N . VAL A 1 240 ? -0.317 -10.266 15.562 1 90.94 240 VAL A N 1
ATOM 1864 C CA . VAL A 1 240 ? 0.043 -9.211 16.516 1 90.94 240 VAL A CA 1
ATOM 1865 C C . VAL A 1 240 ? 1.492 -9.391 16.953 1 90.94 240 VAL A C 1
ATOM 1867 O O . VAL A 1 240 ? 2.268 -8.438 16.969 1 90.94 240 VAL A O 1
ATOM 1870 N N . VAL A 1 241 ? 1.824 -10.656 17.219 1 91.12 241 VAL A N 1
ATOM 1871 C CA . VAL A 1 241 ? 3.188 -11.047 17.562 1 91.12 241 VAL A CA 1
ATOM 1872 C C . VAL A 1 241 ? 3.658 -12.148 16.609 1 91.12 241 VAL A C 1
ATOM 1874 O O . VAL A 1 241 ? 2.992 -13.18 16.469 1 91.12 241 VAL A O 1
ATOM 1877 N N . PRO A 1 242 ? 4.777 -11.945 15.945 1 90.94 242 PRO A N 1
ATOM 1878 C CA . PRO A 1 242 ? 5.285 -12.984 15.047 1 90.94 242 PRO A CA 1
ATOM 1879 C C . PRO A 1 242 ? 5.602 -14.289 15.766 1 90.94 242 PRO A C 1
ATOM 1881 O O . PRO A 1 242 ? 5.785 -14.305 16.984 1 90.94 242 PRO A O 1
ATOM 1884 N N . PRO A 1 243 ? 5.594 -15.477 15.07 1 93.94 243 PRO A N 1
ATOM 1885 C CA . PRO A 1 243 ? 5.621 -15.555 13.609 1 93.94 243 PRO A CA 1
ATOM 1886 C C . PRO A 1 243 ? 4.223 -15.602 12.992 1 93.94 243 PRO A C 1
ATOM 1888 O O . PRO A 1 243 ? 3.24 -15.844 13.703 1 93.94 243 PRO A O 1
ATOM 1891 N N . THR A 1 244 ? 4.113 -15.32 11.648 1 96 244 THR A N 1
ATOM 1892 C CA . THR A 1 244 ? 2.871 -15.406 10.883 1 96 244 THR A CA 1
ATOM 1893 C C . THR A 1 244 ? 2.381 -16.844 10.82 1 96 244 THR A C 1
ATOM 1895 O O . THR A 1 244 ? 3.176 -17.766 10.633 1 96 244 THR A O 1
ATOM 1898 N N . ASP A 1 245 ? 1.11 -17.047 11.031 1 97.06 245 ASP A N 1
ATOM 1899 C CA . ASP A 1 245 ? 0.492 -18.359 10.875 1 97.06 245 ASP A CA 1
ATOM 1900 C C . ASP A 1 245 ? 0.007 -18.578 9.445 1 97.06 245 ASP A C 1
ATOM 1902 O O . ASP A 1 245 ? -0.966 -17.953 9.008 1 97.06 245 ASP A O 1
ATOM 1906 N N . PHE A 1 246 ? 0.643 -19.531 8.727 1 97.94 246 PHE A N 1
ATOM 1907 C CA . PHE A 1 246 ? 0.3 -19.766 7.332 1 97.94 246 PHE A CA 1
ATOM 1908 C C . PHE A 1 246 ? -0.587 -21 7.195 1 97.94 246 PHE A C 1
ATOM 1910 O O . PHE A 1 246 ? -0.909 -21.406 6.082 1 97.94 246 PHE A O 1
ATOM 1917 N N . SER A 1 247 ? -1.057 -21.594 8.258 1 97.38 247 SER A N 1
ATOM 1918 C CA . SER A 1 247 ? -1.747 -22.875 8.234 1 97.38 247 SER A CA 1
ATOM 1919 C C . SER A 1 247 ? -3.045 -22.797 7.434 1 97.38 247 SER A C 1
ATOM 1921 O O . SER A 1 247 ? -3.334 -23.672 6.621 1 97.38 247 SER A O 1
ATOM 1923 N N . GLN A 1 248 ? -3.793 -21.734 7.672 1 97.19 248 GLN A N 1
ATOM 1924 C CA . GLN A 1 248 ? -5.059 -21.594 6.961 1 97.19 248 GLN A CA 1
ATOM 1925 C C . GLN A 1 248 ? -4.832 -21.391 5.465 1 97.19 248 GLN A C 1
ATOM 1927 O O . GLN A 1 248 ? -5.602 -21.906 4.645 1 97.19 248 GLN A O 1
ATOM 1932 N N . LEU A 1 249 ? -3.83 -20.641 5.129 1 98.25 249 LEU A N 1
ATOM 1933 C CA . LEU A 1 249 ? -3.494 -20.453 3.723 1 98.25 249 LEU A CA 1
ATOM 1934 C C . LEU A 1 249 ? -3.066 -21.766 3.08 1 98.25 249 LEU A C 1
ATOM 1936 O O . LEU A 1 249 ? -3.492 -22.094 1.969 1 98.25 249 LEU A O 1
ATOM 1940 N N . MET A 1 250 ? -2.27 -22.547 3.791 1 97.75 250 MET A N 1
ATOM 1941 C CA . MET A 1 250 ? -1.814 -23.844 3.293 1 97.75 250 MET A CA 1
ATOM 1942 C C . MET A 1 250 ? -2.994 -24.781 3.07 1 97.75 250 MET A C 1
ATOM 1944 O O . MET A 1 250 ? -3.057 -25.469 2.053 1 97.75 250 MET A O 1
ATOM 1948 N N . ASP A 1 251 ? -3.881 -24.75 3.977 1 97.31 251 ASP A N 1
ATOM 1949 C CA . ASP A 1 251 ? -5.066 -25.594 3.85 1 97.31 251 ASP A CA 1
ATOM 1950 C C . ASP A 1 251 ? -5.871 -25.234 2.604 1 97.31 251 ASP A C 1
ATOM 1952 O O . ASP A 1 251 ? -6.324 -26.109 1.871 1 97.31 251 ASP A O 1
ATOM 1956 N N . ARG A 1 252 ? -6.027 -23.953 2.395 1 96.12 252 ARG A N 1
ATOM 1957 C CA . ARG A 1 252 ? -6.77 -23.484 1.229 1 96.12 252 ARG A CA 1
ATOM 1958 C C . ARG A 1 252 ? -6.066 -23.891 -0.064 1 96.12 252 ARG A C 1
ATOM 1960 O O . ARG A 1 252 ? -6.711 -24.297 -1.029 1 96.12 252 ARG A O 1
ATOM 1967 N N . VAL A 1 253 ? -4.793 -23.766 -0.118 1 96.75 253 VAL A N 1
ATOM 1968 C CA . VAL A 1 253 ? -4.004 -24.109 -1.298 1 96.75 253 VAL A CA 1
ATOM 1969 C C . VAL A 1 253 ? -4.113 -25.609 -1.577 1 96.75 253 VAL A C 1
ATOM 1971 O O . VAL A 1 253 ? -4.332 -26.016 -2.721 1 96.75 253 VAL A O 1
ATOM 1974 N N . LYS A 1 254 ? -4.035 -26.438 -0.566 1 96.06 254 LYS A N 1
ATOM 1975 C CA . LYS A 1 254 ? -4.145 -27.891 -0.724 1 96.06 254 LYS A CA 1
ATOM 1976 C C . LYS A 1 254 ? -5.504 -28.266 -1.299 1 96.06 254 LYS A C 1
ATOM 1978 O O . LYS A 1 254 ? -5.594 -29.141 -2.176 1 96.06 254 LYS A O 1
ATOM 1983 N N . LYS A 1 255 ? -6.488 -27.594 -0.837 1 94 255 LYS A N 1
ATOM 1984 C CA . LYS A 1 255 ? -7.832 -27.859 -1.345 1 94 255 LYS A CA 1
ATOM 1985 C C . LYS A 1 255 ? -7.945 -27.484 -2.82 1 94 255 LYS A C 1
ATOM 1987 O O . LYS A 1 255 ? -8.57 -28.203 -3.604 1 94 255 LYS A O 1
ATOM 1992 N N . GLN A 1 256 ? -7.32 -26.438 -3.164 1 92.31 256 GLN A N 1
ATOM 1993 C CA . GLN A 1 256 ? -7.41 -25.938 -4.535 1 92.31 256 GLN A CA 1
ATOM 1994 C C . GLN A 1 256 ? -6.598 -26.812 -5.488 1 92.31 256 GLN A C 1
ATOM 1996 O O . GLN A 1 256 ? -6.977 -27 -6.645 1 92.31 256 GLN A O 1
ATOM 2001 N N . ILE A 1 257 ? -5.539 -27.312 -5.004 1 91.44 257 ILE A N 1
ATOM 2002 C CA . ILE A 1 257 ? -4.691 -28.156 -5.828 1 91.44 257 ILE A CA 1
ATOM 2003 C C . ILE A 1 257 ? -5.438 -29.453 -6.184 1 91.44 257 ILE A C 1
ATOM 2005 O O . ILE A 1 257 ? -5.285 -29.984 -7.285 1 91.44 257 ILE A O 1
ATOM 2009 N N . MET A 1 258 ? -6.27 -29.844 -5.352 1 87.38 258 MET A N 1
ATOM 2010 C CA . MET A 1 258 ? -7 -31.094 -5.555 1 87.38 258 MET A CA 1
ATOM 2011 C C . MET A 1 258 ? -8.219 -30.875 -6.441 1 87.38 258 MET A C 1
ATOM 2013 O O . MET A 1 258 ? -8.805 -31.828 -6.957 1 87.38 258 MET A O 1
ATOM 2017 N N . ASP A 1 259 ? -8.484 -29.641 -6.602 1 79.5 259 ASP A N 1
ATOM 2018 C CA . ASP A 1 259 ? -9.625 -29.312 -7.449 1 79.5 259 ASP A CA 1
ATOM 2019 C C . ASP A 1 259 ? -9.242 -29.328 -8.93 1 79.5 259 ASP A C 1
ATOM 2021 O O . ASP A 1 259 ? -8.406 -28.531 -9.367 1 79.5 259 ASP A O 1
ATOM 2025 N N . THR A 1 260 ? -9.773 -30.25 -9.711 1 71.12 260 THR A N 1
ATOM 2026 C CA . THR A 1 260 ? -9.453 -30.359 -11.133 1 71.12 260 THR A CA 1
ATOM 2027 C C . THR A 1 260 ? -10.633 -29.922 -11.992 1 71.12 260 THR A C 1
ATOM 2029 O O . THR A 1 260 ? -10.695 -30.25 -13.18 1 71.12 260 THR A O 1
ATOM 2032 N N . SER A 1 261 ? -11.508 -29.125 -11.344 1 69.56 261 SER A N 1
ATOM 2033 C CA . SER A 1 261 ? -12.727 -28.734 -12.047 1 69.56 261 SER A CA 1
ATOM 2034 C C . SER A 1 261 ? -12.43 -27.719 -13.141 1 69.56 261 SER A C 1
ATOM 2036 O O . SER A 1 261 ? -13.156 -27.641 -14.141 1 69.56 261 SER A O 1
ATOM 2038 N N . THR A 1 262 ? -11.391 -27 -12.969 1 73 262 THR A N 1
ATOM 2039 C CA . THR A 1 262 ? -11.102 -25.953 -13.938 1 73 262 THR A CA 1
ATOM 2040 C C . THR A 1 262 ? -9.781 -26.234 -14.656 1 73 262 THR A C 1
ATOM 2042 O O . THR A 1 262 ? -9.781 -26.578 -15.844 1 73 262 THR A O 1
ATOM 2045 N N . ARG A 1 263 ? -8.742 -26.203 -13.984 1 77.12 263 ARG A N 1
ATOM 2046 C CA . ARG A 1 263 ? -7.418 -26.453 -14.531 1 77.12 263 ARG A CA 1
ATOM 2047 C C . ARG A 1 263 ? -6.801 -27.703 -13.922 1 77.12 263 ARG A C 1
ATOM 2049 O O . ARG A 1 263 ? -6.773 -27.859 -12.695 1 77.12 263 ARG A O 1
ATOM 2056 N N . SER A 1 264 ? -6.402 -28.547 -14.797 1 78.62 264 SER A N 1
ATOM 2057 C CA . SER A 1 264 ? -5.836 -29.812 -14.359 1 78.62 264 SER A CA 1
ATOM 2058 C C . SER A 1 264 ? -4.312 -29.766 -14.344 1 78.62 264 SER A C 1
ATOM 2060 O O . SER A 1 264 ? -3.709 -28.875 -14.953 1 78.62 264 SER A O 1
ATOM 2062 N N . SER A 1 265 ? -3.809 -30.703 -13.562 1 87 265 SER A N 1
ATOM 2063 C CA . SER A 1 265 ? -2.359 -30.875 -13.609 1 87 265 SER A CA 1
ATOM 2064 C C . SER A 1 265 ? -1.894 -31.312 -14.992 1 87 265 SER A C 1
ATOM 2066 O O . SER A 1 265 ? -2.643 -31.953 -15.734 1 87 265 SER A O 1
ATOM 2068 N N . ARG A 1 266 ? -0.691 -30.938 -15.328 1 85.06 266 ARG A N 1
ATOM 2069 C CA . ARG A 1 266 ? -0.171 -31.234 -16.656 1 85.06 266 ARG A CA 1
ATOM 2070 C C . ARG A 1 266 ? 1.342 -31.422 -16.625 1 85.06 266 ARG A C 1
ATOM 2072 O O . ARG A 1 266 ? 2.006 -31 -15.68 1 85.06 266 ARG A O 1
ATOM 2079 N N . PRO A 1 267 ? 1.789 -32.031 -17.688 1 85.38 267 PRO A N 1
ATOM 2080 C CA . PRO A 1 267 ? 3.244 -32.188 -17.766 1 85.38 267 PRO A CA 1
ATOM 2081 C C . PRO A 1 267 ? 3.969 -30.828 -17.844 1 85.38 267 PRO A C 1
ATOM 2083 O O . PRO A 1 267 ? 3.453 -29.875 -18.422 1 85.38 267 PRO A O 1
ATOM 2086 N N . LEU A 1 268 ? 5.172 -30.781 -17.312 1 89.56 268 LEU A N 1
ATOM 2087 C CA . LEU A 1 268 ? 5.977 -29.562 -17.266 1 89.56 268 LEU A CA 1
ATOM 2088 C C . LEU A 1 268 ? 6.262 -29.047 -18.672 1 89.56 268 LEU A C 1
ATOM 2090 O O . LEU A 1 268 ? 6.41 -27.844 -18.891 1 89.56 268 LEU A O 1
ATOM 2094 N N . SER A 1 269 ? 6.293 -29.984 -19.609 1 87.12 269 SER A N 1
ATOM 2095 C CA . SER A 1 269 ? 6.566 -29.609 -21 1 87.12 269 SER A CA 1
ATOM 2096 C C . SER A 1 269 ? 5.5 -28.656 -21.531 1 87.12 269 SER A C 1
ATOM 2098 O O . SER A 1 269 ? 5.801 -27.75 -22.312 1 87.12 269 SER A O 1
ATOM 2100 N N . HIS A 1 270 ? 4.27 -28.844 -21.094 1 83.69 270 HIS A N 1
ATOM 2101 C CA . HIS A 1 270 ? 3.184 -27.984 -21.531 1 83.69 270 HIS A CA 1
ATOM 2102 C C . HIS A 1 270 ? 3.305 -26.594 -20.922 1 83.69 270 HIS A C 1
ATOM 2104 O O . HIS A 1 270 ? 2.969 -25.594 -21.562 1 83.69 270 HIS A O 1
ATOM 2110 N N . VAL A 1 271 ? 3.73 -26.547 -19.719 1 88.38 271 VAL A N 1
ATOM 2111 C CA . VAL A 1 271 ? 3.943 -25.266 -19.047 1 88.38 271 VAL A CA 1
ATOM 2112 C C . VAL A 1 271 ? 5.039 -24.484 -19.766 1 88.38 271 VAL A C 1
ATOM 2114 O O . VAL A 1 271 ? 4.875 -23.297 -20.047 1 88.38 271 VAL A O 1
ATOM 2117 N N . PHE A 1 272 ? 6.09 -25.141 -20.078 1 89.44 272 PHE A N 1
ATOM 2118 C CA . PHE A 1 272 ? 7.211 -24.516 -20.766 1 89.44 272 PHE A CA 1
ATOM 2119 C C . PHE A 1 272 ? 6.781 -24 -22.141 1 89.44 272 PHE A C 1
ATOM 2121 O O . PHE A 1 272 ? 7.117 -22.875 -22.516 1 89.44 272 PHE A O 1
ATOM 2128 N N . THR A 1 273 ? 6.098 -24.828 -22.844 1 85.12 273 THR A N 1
ATOM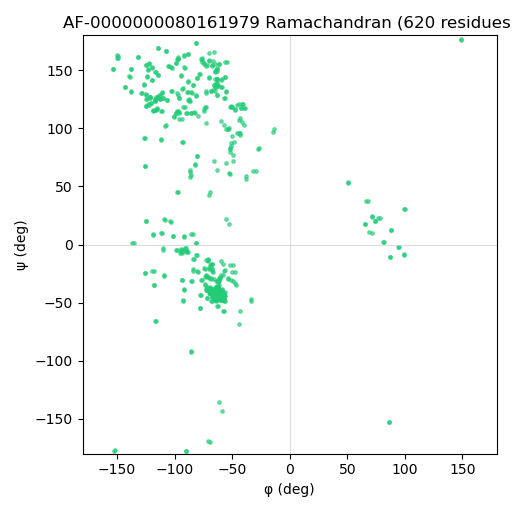 2129 C CA . THR A 1 273 ? 5.668 -24.469 -24.188 1 85.12 273 THR A CA 1
ATOM 2130 C C . THR A 1 273 ? 4.762 -23.234 -24.156 1 85.12 273 THR A C 1
ATOM 2132 O O . THR A 1 273 ? 4.852 -22.375 -25.016 1 85.12 273 THR A O 1
ATOM 2135 N N . ALA A 1 274 ? 3.898 -23.25 -23.219 1 83.88 274 ALA A N 1
ATOM 2136 C CA . ALA A 1 274 ? 3.029 -22.078 -23.062 1 83.88 274 ALA A CA 1
ATOM 2137 C C . ALA A 1 274 ? 3.846 -20.828 -22.812 1 83.88 274 ALA A C 1
ATOM 2139 O O . ALA A 1 274 ? 3.619 -19.781 -23.438 1 83.88 274 ALA A O 1
ATOM 2140 N N . LEU A 1 275 ? 4.828 -20.875 -21.922 1 88.06 275 LEU A N 1
ATOM 2141 C CA . LEU A 1 275 ? 5.676 -19.734 -21.594 1 88.06 275 LEU A CA 1
ATOM 2142 C C . LEU A 1 275 ? 6.484 -19.281 -22.812 1 88.06 275 LEU A C 1
ATOM 2144 O O . LEU A 1 275 ? 6.613 -18.094 -23.062 1 88.06 275 LEU A O 1
ATOM 2148 N N . GLN A 1 276 ? 6.945 -20.203 -23.469 1 86.25 276 GLN A N 1
ATOM 2149 C CA . GLN A 1 276 ? 7.734 -19.922 -24.672 1 86.25 276 GLN A CA 1
ATOM 2150 C C . GLN A 1 276 ? 6.887 -19.234 -25.734 1 86.25 276 GLN A C 1
ATOM 2152 O O . GLN A 1 276 ? 7.316 -18.266 -26.344 1 86.25 276 GLN A O 1
ATOM 2157 N N . SER A 1 277 ? 5.758 -19.812 -25.953 1 82.69 277 SER A N 1
ATOM 2158 C CA . SER A 1 277 ? 4.855 -19.25 -26.953 1 82.69 277 SER A CA 1
ATOM 2159 C C . SER A 1 277 ? 4.445 -17.828 -26.578 1 82.69 277 SER A C 1
ATOM 2161 O O . SER A 1 277 ? 4.379 -16.953 -27.453 1 82.69 277 SER A O 1
ATOM 2163 N N . LEU A 1 278 ? 4.164 -17.609 -25.359 1 82.81 278 LEU A N 1
ATOM 2164 C CA . LEU A 1 278 ? 3.771 -16.281 -24.875 1 82.81 278 LEU A CA 1
ATOM 2165 C C . LEU A 1 278 ? 4.93 -15.297 -25 1 82.81 278 LEU A C 1
ATOM 2167 O O . LEU A 1 278 ? 4.723 -14.125 -25.312 1 82.81 278 LEU A O 1
ATOM 2171 N N . SER A 1 279 ? 6.117 -15.711 -24.672 1 82.56 279 SER A N 1
ATOM 2172 C CA . SER A 1 279 ? 7.301 -14.859 -24.766 1 82.56 279 SER A CA 1
ATOM 2173 C C . SER A 1 279 ? 7.543 -14.438 -26.219 1 82.56 279 SER A C 1
ATOM 2175 O O . SER A 1 279 ? 7.961 -13.305 -26.469 1 82.56 279 SER A O 1
ATOM 2177 N N . GLU A 1 280 ? 7.277 -15.297 -27.078 1 79.06 280 GLU A N 1
ATOM 2178 C CA . GLU A 1 280 ? 7.461 -14.992 -28.484 1 79.06 280 GLU A CA 1
ATOM 2179 C C . GLU A 1 280 ? 6.387 -14.023 -29 1 79.06 280 GLU A C 1
ATOM 2181 O O . GLU A 1 280 ? 6.672 -13.133 -29.797 1 79.06 280 GLU A O 1
ATOM 2186 N N . ARG A 1 281 ? 5.301 -14.211 -28.547 1 73.38 281 ARG A N 1
ATOM 2187 C CA . ARG A 1 281 ? 4.176 -13.391 -28.984 1 73.38 281 ARG A CA 1
ATOM 2188 C C . ARG A 1 281 ? 4.281 -11.969 -28.438 1 73.38 281 ARG A C 1
ATOM 2190 O O . ARG A 1 281 ? 4.012 -11 -29.141 1 73.38 281 ARG A O 1
ATOM 2197 N N . PHE A 1 282 ? 4.582 -11.875 -27.156 1 67.88 282 PHE A N 1
ATOM 2198 C CA . PHE A 1 282 ? 4.566 -10.578 -26.484 1 67.88 282 PHE A CA 1
ATOM 2199 C C . PHE A 1 282 ? 5.887 -9.844 -26.703 1 67.88 282 PHE A C 1
ATOM 2201 O O . PHE A 1 282 ? 6.016 -8.672 -26.344 1 67.88 282 PHE A O 1
ATOM 2208 N N . SER A 1 283 ? 7.023 -10.398 -27 1 61.34 283 SER A N 1
ATOM 2209 C CA . SER A 1 283 ? 8.273 -9.688 -27.281 1 61.34 283 SER A CA 1
ATOM 2210 C C . SER A 1 283 ? 8.055 -8.555 -28.266 1 61.34 283 SER A C 1
ATOM 2212 O O . SER A 1 283 ? 8.828 -7.598 -28.297 1 61.34 283 SER A O 1
ATOM 2214 N N . GLY A 1 284 ? 7 -8.562 -29.125 1 53 284 GLY A N 1
ATOM 2215 C CA . GLY A 1 284 ? 6.656 -7.441 -29.984 1 53 284 GLY A CA 1
ATOM 2216 C C . GLY A 1 284 ? 5.551 -6.57 -29.406 1 53 284 GLY A C 1
ATOM 2217 O O . GLY A 1 284 ? 5.047 -6.84 -28.312 1 53 284 GLY A O 1
ATOM 2218 N N . ASP A 1 285 ? 5.418 -5.293 -29.875 1 48.31 285 ASP A N 1
ATOM 2219 C CA . ASP A 1 285 ? 4.309 -4.43 -29.469 1 48.31 285 ASP A CA 1
ATOM 2220 C C . ASP A 1 285 ? 2.988 -5.195 -29.469 1 48.31 285 ASP A C 1
ATOM 2222 O O . ASP A 1 285 ? 2.701 -5.941 -30.406 1 48.31 285 ASP A O 1
ATOM 2226 N N . ILE A 1 286 ? 2.564 -5.715 -28.25 1 49.09 286 ILE A N 1
ATOM 2227 C CA . ILE A 1 286 ? 1.259 -6.363 -28.328 1 49.09 286 ILE A CA 1
ATOM 2228 C C . ILE A 1 286 ? 0.437 -5.727 -29.453 1 49.09 286 ILE A C 1
ATOM 2230 O O . ILE A 1 286 ? 0.049 -4.559 -29.359 1 49.09 286 ILE A O 1
ATOM 2234 N N . PRO A 1 287 ? 0.675 -6.172 -30.75 1 41.75 287 PRO A N 1
ATOM 2235 C CA . PRO A 1 287 ? -0.14 -5.508 -31.766 1 41.75 287 PRO A CA 1
ATOM 2236 C C . PRO A 1 287 ? -1.627 -5.496 -31.422 1 41.75 287 PRO A C 1
ATOM 2238 O O . PRO A 1 287 ? -2.125 -6.434 -30.797 1 41.75 287 PRO A O 1
ATOM 2241 N N . ASP A 1 288 ? -2.111 -4.301 -31.281 1 40.16 288 ASP A N 1
ATOM 2242 C CA . ASP A 1 288 ? -3.564 -4.234 -31.156 1 40.16 288 ASP A CA 1
ATOM 2243 C C . ASP A 1 288 ? -4.238 -5.332 -31.984 1 40.16 28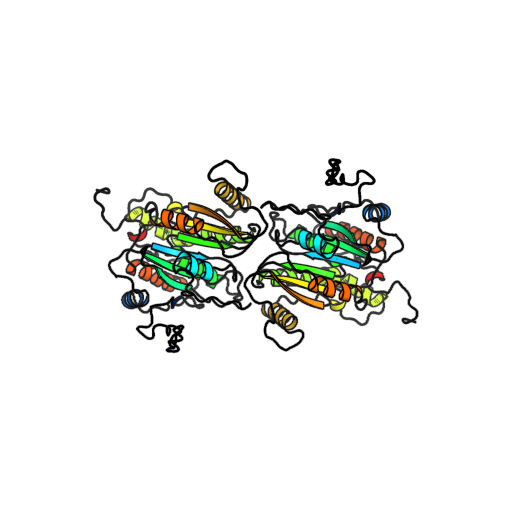8 ASP A C 1
ATOM 2245 O O . ASP A 1 288 ? -5.305 -5.828 -31.609 1 40.16 288 ASP A O 1
ATOM 2249 N N . ASP A 1 289 ? -3.805 -5.555 -33.344 1 37.88 289 ASP A N 1
ATOM 2250 C CA . ASP A 1 289 ? -4.66 -6.262 -34.281 1 37.88 289 ASP A CA 1
ATOM 2251 C C . ASP A 1 289 ? -4.48 -7.773 -34.188 1 37.88 289 ASP A C 1
ATOM 2253 O O . ASP A 1 289 ? -5.461 -8.523 -34.125 1 37.88 289 ASP A O 1
ATOM 2257 N N . GLN A 1 290 ? -3.451 -8.414 -35.094 1 34.91 290 GLN A N 1
ATOM 2258 C CA . GLN A 1 290 ? -3.471 -9.773 -35.594 1 34.91 290 GLN A CA 1
ATOM 2259 C C . GLN A 1 290 ? -2.832 -10.75 -34.594 1 34.91 290 GLN A C 1
ATOM 2261 O O . GLN A 1 290 ? -1.609 -10.906 -34.594 1 34.91 290 GLN A O 1
ATOM 2266 N N . VAL A 1 291 ? -3.201 -10.93 -33.5 1 38.34 291 VAL A N 1
ATOM 2267 C CA . VAL A 1 291 ? -2.742 -12 -32.625 1 38.34 291 VAL A CA 1
ATOM 2268 C C . VAL A 1 291 ? -2.795 -13.336 -33.375 1 38.34 291 VAL A C 1
ATOM 2270 O O . VAL A 1 291 ? -3.875 -13.805 -33.719 1 38.34 291 VAL A O 1
ATOM 2273 N N . HIS A 1 292 ? -1.913 -13.688 -34.25 1 33.31 292 HIS A N 1
ATOM 2274 C CA . HIS A 1 292 ? -1.87 -15.086 -34.688 1 33.31 292 HIS A CA 1
ATOM 2275 C C . HIS A 1 292 ? -2.018 -16.016 -33.469 1 33.31 292 HIS A C 1
ATOM 2277 O O . HIS A 1 292 ? -1.335 -15.852 -32.469 1 33.31 292 HIS A O 1
ATOM 2283 N N . ILE A 1 293 ? -3.098 -16.688 -33.281 1 34.75 293 ILE A N 1
ATOM 2284 C CA . ILE A 1 293 ? -3.719 -17.578 -32.312 1 34.75 293 ILE A CA 1
ATOM 2285 C C . ILE A 1 293 ? -2.775 -18.734 -31.969 1 34.75 293 ILE A C 1
ATOM 2287 O O . ILE A 1 293 ? -2.76 -19.75 -32.688 1 34.75 293 ILE A O 1
ATOM 2291 N N . THR A 1 294 ? -1.466 -18.781 -32.188 1 35.5 294 THR A N 1
ATOM 2292 C CA . THR A 1 294 ? -0.833 -20 -31.672 1 35.5 294 THR A CA 1
ATOM 2293 C C . THR A 1 294 ? -1.287 -20.281 -30.25 1 35.5 294 THR A C 1
ATOM 2295 O O . THR A 1 294 ? -1.509 -19.344 -29.469 1 35.5 294 THR A O 1
ATOM 2298 N N . SER A 1 295 ? -1.981 -21.375 -29.969 1 43.31 295 SER A N 1
ATOM 2299 C CA . SER A 1 295 ? -2.74 -21.812 -28.797 1 43.31 295 SER A CA 1
ATOM 2300 C C . SER A 1 295 ? -1.913 -21.688 -27.531 1 43.31 295 SER A C 1
ATOM 2302 O O . SER A 1 295 ? -0.827 -22.266 -27.422 1 43.31 295 SER A O 1
ATOM 2304 N N . PHE A 1 296 ? -1.861 -20.656 -26.875 1 45.16 296 PHE A N 1
ATOM 2305 C CA . PHE A 1 296 ? -1.228 -20.406 -25.578 1 45.16 296 PHE A CA 1
ATOM 2306 C C . PHE A 1 296 ? -1.672 -21.422 -24.547 1 45.16 296 PHE A C 1
ATOM 2308 O O . PHE A 1 296 ? -0.967 -21.672 -23.562 1 45.16 296 PHE A O 1
ATOM 2315 N N . PHE A 1 297 ? -2.873 -22.172 -24.844 1 41.41 297 PHE A N 1
ATOM 2316 C CA . PHE A 1 297 ? -3.441 -23.078 -23.859 1 41.41 297 PHE A CA 1
ATOM 2317 C C . PHE A 1 297 ? -3.613 -24.469 -24.453 1 41.41 297 PHE A C 1
ATOM 2319 O O . PHE A 1 297 ? -4.594 -24.75 -25.141 1 41.41 297 PHE A O 1
ATOM 2326 N N . PRO A 1 298 ? -2.508 -25.344 -24.266 1 39.69 298 PRO A N 1
ATOM 2327 C CA . PRO A 1 298 ? -2.779 -26.734 -24.672 1 39.69 298 PRO A CA 1
ATOM 2328 C C . PRO A 1 298 ? -4.004 -27.312 -23.984 1 39.69 298 PRO A C 1
ATOM 2330 O O . PRO A 1 298 ? -4.438 -26.812 -22.953 1 39.69 298 PRO A O 1
ATOM 2333 N N . ASP A 1 299 ? -4.605 -28.344 -24.609 1 45.81 299 ASP A N 1
ATOM 2334 C CA . ASP A 1 299 ? -5.809 -29 -24.094 1 45.81 299 ASP A CA 1
ATOM 2335 C C . ASP A 1 299 ? -5.582 -29.531 -22.672 1 45.81 299 ASP A C 1
ATOM 2337 O O . ASP A 1 299 ? -6.523 -29.609 -21.891 1 45.81 299 ASP A O 1
ATOM 2341 N N . GLU A 1 300 ? -4.352 -29.734 -22.359 1 48.41 300 GLU A N 1
ATOM 2342 C CA . GLU A 1 300 ? -3.986 -30.375 -21.109 1 48.41 300 GLU A CA 1
ATOM 2343 C C . GLU A 1 300 ? -4.242 -29.469 -19.922 1 48.41 300 GLU A C 1
ATOM 2345 O O . GLU A 1 300 ? -4.285 -29.922 -18.781 1 48.41 300 GLU A O 1
ATOM 2350 N N . TYR A 1 301 ? -4.438 -28.25 -20.281 1 48.81 301 TYR A N 1
ATOM 2351 C CA . TYR A 1 301 ? -4.805 -27.328 -19.203 1 48.81 301 TYR A CA 1
ATOM 2352 C C . TYR A 1 301 ? -6.18 -27.672 -18.641 1 48.81 301 TYR A C 1
ATOM 2354 O O . TYR A 1 301 ? -6.457 -27.406 -17.469 1 48.81 301 TYR A O 1
ATOM 2362 N N . PHE A 1 302 ? -6.934 -28.344 -19.5 1 51.69 302 PHE A N 1
ATOM 2363 C CA . PHE A 1 302 ? -8.344 -28.438 -19.156 1 51.69 302 PHE A CA 1
ATOM 2364 C C . PHE A 1 302 ? -8.867 -29.859 -19.359 1 51.69 302 PHE A C 1
ATOM 2366 O O . PHE A 1 302 ? -10.078 -30.062 -19.453 1 51.69 302 PHE A O 1
ATOM 2373 N N . THR A 1 303 ? -7.953 -30.672 -19.766 1 44.81 303 THR A N 1
ATOM 2374 C CA . THR A 1 303 ? -8.328 -32.062 -19.938 1 44.81 303 THR A CA 1
ATOM 2375 C C . THR A 1 303 ? -7.496 -32.969 -19.016 1 44.81 303 THR A C 1
ATOM 2377 O O . THR A 1 303 ? -6.332 -32.656 -18.75 1 44.81 303 THR A O 1
ATOM 2380 N N . CYS A 1 304 ? -8.242 -33.625 -18.047 1 45.94 304 CYS A N 1
ATOM 2381 C CA . CYS A 1 304 ? -7.535 -34.531 -17.156 1 45.94 304 CYS A CA 1
ATOM 2382 C C . CYS A 1 304 ? -6.578 -35.438 -17.953 1 45.94 304 CYS A C 1
ATOM 2384 O O . CYS A 1 304 ? -6.969 -36.031 -18.953 1 45.94 304 CYS A O 1
ATOM 2386 N N . SER A 1 305 ? -5.457 -35.094 -18.016 1 42.5 305 SER A N 1
ATOM 2387 C CA . SER A 1 305 ? -4.52 -35.969 -18.703 1 42.5 305 SER A CA 1
ATOM 2388 C C . SER A 1 305 ? -4.672 -37.406 -18.234 1 42.5 305 SER A C 1
ATOM 2390 O O . SER A 1 305 ? -4.137 -38.312 -18.859 1 42.5 305 SER A O 1
ATOM 2392 N N . LEU A 1 306 ? -5.027 -37.531 -16.938 1 37.5 306 LEU A N 1
ATOM 2393 C CA . LEU A 1 306 ? -5.172 -38.906 -16.484 1 37.5 306 LEU A CA 1
ATOM 2394 C C . LEU A 1 306 ? -6.531 -39.469 -16.891 1 37.5 306 LEU A C 1
ATOM 2396 O O . LEU A 1 306 ? -7.566 -38.875 -16.578 1 37.5 306 LEU A O 1
ATOM 2400 N N . GLN A 1 307 ? -6.695 -39.812 -18.094 1 33.88 307 GLN A N 1
ATOM 2401 C CA . GLN A 1 307 ? -7.875 -40.562 -18.453 1 33.88 307 GLN A CA 1
ATOM 2402 C C . GLN A 1 307 ? -8.344 -41.469 -17.297 1 33.88 307 GLN A C 1
ATOM 2404 O O . GLN A 1 307 ? -7.664 -42.406 -16.922 1 33.88 307 GLN A O 1
ATOM 2409 N N . CYS A 1 308 ? -8.711 -40.812 -16.203 1 31.03 308 CYS A N 1
ATOM 2410 C CA . CYS A 1 308 ? -9.227 -41.75 -15.234 1 31.03 308 CYS A CA 1
ATOM 2411 C C . CYS A 1 308 ? -10.508 -42.406 -15.75 1 31.03 308 CYS A C 1
ATOM 2413 O O . CYS A 1 308 ? -11.109 -41.938 -16.703 1 31.03 308 CYS A O 1
ATOM 2415 N N . LEU A 1 309 ? -10.742 -43.594 -15.195 1 32.56 309 LEU A N 1
ATOM 2416 C CA . LEU A 1 309 ? -11.867 -44.469 -15.469 1 32.56 309 LEU A CA 1
ATOM 2417 C C . LEU A 1 309 ? -13.188 -43.719 -15.398 1 32.56 309 LEU A C 1
ATOM 2419 O O . LEU A 1 309 ? -14.195 -44.188 -15.961 1 32.56 309 LEU A O 1
ATOM 2423 N N . SER A 1 310 ? -13.234 -42.75 -14.586 1 29.44 310 SER A N 1
ATOM 2424 C CA . SER A 1 310 ? -14.578 -42.219 -14.383 1 29.44 310 SER A CA 1
ATOM 2425 C C . SER A 1 310 ? -15.016 -41.375 -15.562 1 29.44 310 SER A C 1
ATOM 2427 O O . SER A 1 310 ? -16.172 -40.938 -15.641 1 29.44 310 SER A O 1
ATOM 2429 N N . CYS A 1 311 ? -14.07 -40.781 -16.172 1 30.75 311 CYS A N 1
ATOM 2430 C CA . CYS A 1 311 ? -14.539 -39.969 -17.281 1 30.75 311 CYS A CA 1
ATOM 2431 C C . CYS A 1 311 ? -15.039 -40.812 -18.438 1 30.75 311 CYS A C 1
ATOM 2433 O O . CYS A 1 311 ? -15.531 -40.312 -19.438 1 30.75 311 CYS A O 1
ATOM 2435 N N . ARG A 1 312 ? -14.609 -42.031 -18.469 1 27.44 312 ARG A N 1
ATOM 2436 C CA . ARG A 1 312 ? -15.328 -42.906 -19.375 1 27.44 312 ARG A CA 1
ATOM 2437 C C . ARG A 1 312 ? -16.719 -43.25 -18.844 1 27.44 312 ARG A C 1
ATOM 2439 O O . ARG A 1 312 ? -16.875 -43.469 -17.641 1 27.44 312 ARG A O 1
ATOM 2446 N N . MET B 1 1 ? -7.895 -13.656 68.875 1 26.58 1 MET B N 1
ATOM 2447 C CA . MET B 1 1 ? -7.062 -13.484 67.688 1 26.58 1 MET B CA 1
ATOM 2448 C C . MET B 1 1 ? -7.883 -12.93 66.562 1 26.58 1 MET B C 1
ATOM 2450 O O . MET B 1 1 ? -8.789 -13.602 66.062 1 26.58 1 MET B O 1
ATOM 2454 N N . SER B 1 2 ? -8.148 -11.664 66.312 1 23.83 2 SER B N 1
ATOM 2455 C CA . SER B 1 2 ? -9.07 -10.742 65.688 1 23.83 2 SER B CA 1
ATOM 2456 C C . SER B 1 2 ? -8.82 -10.695 64.188 1 23.83 2 SER B C 1
ATOM 2458 O O . SER B 1 2 ? -7.676 -10.648 63.719 1 23.83 2 SER B O 1
ATOM 2460 N N . ALA B 1 3 ? -9.75 -11.234 63.25 1 25.72 3 ALA B N 1
ATOM 2461 C CA . ALA B 1 3 ? -9.953 -11.406 61.812 1 25.72 3 ALA B CA 1
ATOM 2462 C C . ALA B 1 3 ? -9.867 -10.07 61.094 1 25.72 3 ALA B C 1
ATOM 2464 O O . ALA B 1 3 ? -10.742 -9.219 61.25 1 25.72 3 ALA B O 1
ATOM 2465 N N . VAL B 1 4 ? -8.797 -9.383 60.938 1 27.7 4 VAL B N 1
ATOM 2466 C CA . VAL B 1 4 ? -8.656 -8.07 60.312 1 27.7 4 VAL B CA 1
ATOM 2467 C C . VAL B 1 4 ? -9.219 -8.117 58.906 1 27.7 4 VAL B C 1
ATOM 2469 O O . VAL B 1 4 ? -8.789 -8.93 58.062 1 27.7 4 VAL B O 1
ATOM 2472 N N . LEU B 1 5 ? -10.461 -7.66 58.562 1 26.56 5 LEU B N 1
ATOM 2473 C CA . LEU B 1 5 ? -11.367 -7.465 57.438 1 26.56 5 LEU B CA 1
ATOM 2474 C C . LEU B 1 5 ? -10.68 -6.695 56.312 1 26.56 5 LEU B C 1
ATOM 2476 O O . LEU B 1 5 ? -10.391 -5.504 56.469 1 26.56 5 LEU B O 1
ATOM 2480 N N . LEU B 1 6 ? -9.648 -7.137 55.719 1 30.05 6 LEU B N 1
ATOM 2481 C CA . LEU B 1 6 ? -8.859 -6.465 54.688 1 30.05 6 LEU B CA 1
ATOM 2482 C C . LEU B 1 6 ? -9.75 -5.988 53.562 1 30.05 6 LEU B C 1
ATOM 2484 O O . LEU B 1 6 ? -10.391 -6.797 52.875 1 30.05 6 LEU B O 1
ATOM 2488 N N . GLY B 1 7 ? -10.43 -4.793 53.688 1 28.45 7 GLY B N 1
ATOM 2489 C CA . GLY B 1 7 ? -11.359 -4.133 52.781 1 28.45 7 GLY B CA 1
ATOM 2490 C C . GLY B 1 7 ? -10.883 -4.117 51.344 1 28.45 7 GLY B C 1
ATOM 2491 O O . GLY B 1 7 ? -9.688 -3.988 51.062 1 28.45 7 GLY B O 1
ATOM 2492 N N . ASP B 1 8 ? -11.648 -4.723 50.406 1 29.56 8 ASP B N 1
ATOM 2493 C CA . ASP B 1 8 ? -11.477 -5.07 49 1 29.56 8 ASP B CA 1
ATOM 2494 C C . ASP B 1 8 ? -11.367 -3.818 48.125 1 29.56 8 ASP B C 1
ATOM 2496 O O . ASP B 1 8 ? -12.312 -3.041 48.031 1 29.56 8 ASP B O 1
ATOM 2500 N N . PRO B 1 9 ? -10.32 -3.014 48.094 1 29.97 9 PRO B N 1
ATOM 2501 C CA . PRO B 1 9 ? -10.164 -1.641 47.625 1 29.97 9 PRO B CA 1
ATOM 2502 C C . PRO B 1 9 ? -10.516 -1.498 46.125 1 29.97 9 PRO B C 1
ATOM 2504 O O . PRO B 1 9 ? -10.242 -0.459 45.531 1 29.97 9 PRO B O 1
ATOM 2507 N N . LEU B 1 10 ? -10.625 -2.605 45.375 1 30.5 10 LEU B N 1
ATOM 2508 C CA . LEU B 1 10 ? -10.453 -2.35 43.938 1 30.5 10 LEU B CA 1
ATOM 2509 C C . LEU B 1 10 ? -11.641 -1.565 43.375 1 30.5 10 LEU B C 1
ATOM 2511 O O . LEU B 1 10 ? -12.617 -2.154 42.906 1 30.5 10 LEU B O 1
ATOM 2515 N N . THR B 1 11 ? -12.102 -0.596 44.062 1 30.14 11 THR B N 1
ATOM 2516 C CA . THR B 1 11 ? -13.266 0.122 43.531 1 30.14 11 THR B CA 1
ATOM 2517 C C . THR B 1 11 ? -12.969 0.721 42.188 1 30.14 11 THR B C 1
ATOM 2519 O O . THR B 1 11 ? -11.984 1.448 42 1 30.14 11 THR B O 1
ATOM 2522 N N . PRO B 1 12 ? -13.469 0.19 41.125 1 32.31 12 PRO B N 1
ATOM 2523 C CA . PRO B 1 12 ? -13.195 0.701 39.781 1 32.31 12 PRO B CA 1
ATOM 2524 C C . PRO B 1 12 ? -13.492 2.193 39.656 1 32.31 12 PRO B C 1
ATOM 2526 O O . PRO B 1 12 ? -14.516 2.668 40.156 1 32.31 12 PRO B O 1
ATOM 2529 N N . LYS B 1 13 ? -12.523 3.07 39.719 1 31.91 13 LYS B N 1
ATOM 2530 C CA . LYS B 1 13 ? -12.75 4.504 39.562 1 31.91 13 LYS B CA 1
ATOM 2531 C C . LYS B 1 13 ? -13.766 4.789 38.469 1 31.91 13 LYS B C 1
ATOM 2533 O O . LYS B 1 13 ? -13.594 4.344 37.312 1 31.91 13 LYS B O 1
ATOM 2538 N N . LYS B 1 14 ? -14.906 5.09 38.75 1 32.19 14 LYS B N 1
ATOM 2539 C CA . LYS B 1 14 ? -15.977 5.609 37.906 1 32.19 14 LYS B CA 1
ATOM 2540 C C . LYS B 1 14 ? -15.453 6.656 36.938 1 32.19 14 LYS B C 1
ATOM 2542 O O . LYS B 1 14 ? -14.719 7.57 37.312 1 32.19 14 LYS B O 1
ATOM 2547 N N . ALA B 1 15 ? -15.57 6.492 35.625 1 36.16 15 ALA B N 1
ATOM 2548 C CA . ALA B 1 15 ? -15.203 7.383 34.531 1 36.16 15 ALA B CA 1
ATOM 2549 C C . ALA B 1 15 ? -15.594 8.828 34.844 1 36.16 15 ALA B C 1
ATOM 2551 O O . ALA B 1 15 ? -16.656 9.078 35.406 1 36.16 15 ALA B O 1
ATOM 2552 N N . PRO B 1 16 ? -14.766 9.852 34.969 1 35.66 16 PRO B N 1
ATOM 2553 C CA . PRO B 1 16 ? -15.258 11.188 35.312 1 35.66 16 PRO B CA 1
ATOM 2554 C C . PRO B 1 16 ? -16.594 11.516 34.625 1 35.66 16 PRO B C 1
ATOM 2556 O O . PRO B 1 16 ? -16.859 11.07 33.531 1 35.66 16 PRO B O 1
ATOM 2559 N N . THR B 1 17 ? -17.656 11.75 35.188 1 34.91 17 THR B N 1
ATOM 2560 C CA . THR B 1 17 ? -18.984 12.242 34.844 1 34.91 17 THR B CA 1
ATOM 2561 C C . THR B 1 17 ? -18.875 13.453 33.906 1 34.91 17 THR B C 1
ATOM 2563 O O . THR B 1 17 ? -19.797 13.742 33.156 1 34.91 17 THR B O 1
ATOM 2566 N N . GLY B 1 18 ? -18.312 14.695 34.469 1 34.81 18 GLY B N 1
ATOM 2567 C CA . GLY B 1 18 ? -18.766 16.062 34.25 1 34.81 18 GLY B CA 1
ATOM 2568 C C . GLY B 1 18 ? -18.672 16.484 32.812 1 34.81 18 GLY B C 1
ATOM 2569 O O . GLY B 1 18 ? -18.859 15.672 31.891 1 34.81 18 GLY B O 1
ATOM 2570 N N . GLU B 1 19 ? -18.047 17.969 32.531 1 37.16 19 GLU B N 1
ATOM 2571 C CA . GLU B 1 19 ? -17.984 18.812 31.359 1 37.16 19 GLU B CA 1
ATOM 2572 C C . GLU B 1 19 ? -17.406 18.047 30.172 1 37.16 19 GLU B C 1
ATOM 2574 O O . GLU B 1 19 ? -16.438 17.297 30.312 1 37.16 19 GLU B O 1
ATOM 2579 N N . GLU B 1 20 ? -18.141 17.875 29.109 1 40.97 20 GLU B N 1
ATOM 2580 C CA . GLU B 1 20 ? -17.844 17.188 27.859 1 40.97 20 GLU B CA 1
ATOM 2581 C C . GLU B 1 20 ? -16.391 17.422 27.422 1 40.97 20 GLU B C 1
ATOM 2583 O O . GLU B 1 20 ? -16.016 18.547 27.094 1 40.97 20 GLU B O 1
ATOM 2588 N N . GLU B 1 21 ? -15.273 17.125 28.094 1 46.84 21 GLU B N 1
ATOM 2589 C CA . GLU B 1 21 ? -13.859 17.062 27.75 1 46.84 21 GLU B CA 1
ATOM 2590 C C . GLU B 1 21 ? -13.648 17.094 26.234 1 46.84 21 GLU B C 1
ATOM 2592 O O . GLU B 1 21 ? -14.281 16.328 25.516 1 46.84 21 GLU B O 1
ATOM 2597 N N . GLU B 1 22 ? -13.289 18.344 25.688 1 55.12 22 GLU B N 1
ATOM 2598 C CA . GLU B 1 22 ? -13.133 18.844 24.328 1 55.12 22 GLU B CA 1
ATOM 2599 C C . GLU B 1 22 ? -12.273 17.891 23.484 1 55.12 22 GLU B C 1
ATOM 2601 O O . GLU B 1 22 ? -11.078 17.75 23.734 1 55.12 22 GLU B O 1
ATOM 2606 N N . PHE B 1 23 ? -12.844 16.828 22.797 1 81.38 23 PHE B N 1
ATOM 2607 C CA . PHE B 1 23 ? -12.516 15.781 21.828 1 81.38 23 PHE B CA 1
ATOM 2608 C C . PHE B 1 23 ? -12.266 16.375 20.453 1 81.38 23 PHE B C 1
ATOM 2610 O O . PHE B 1 23 ? -12.461 17.578 20.25 1 81.38 23 PHE B O 1
ATOM 2617 N N . SER B 1 24 ? -11.695 15.703 19.562 1 93.62 24 SER B N 1
ATOM 2618 C CA . SER B 1 24 ? -11.602 16.047 18.156 1 93.62 24 SER B CA 1
ATOM 2619 C C . SER B 1 24 ? -12.984 16.266 17.547 1 93.62 24 SER B C 1
ATOM 2621 O O . SER B 1 24 ? -13.992 15.812 18.094 1 93.62 24 SER B O 1
ATOM 2623 N N . PHE B 1 25 ? -13.125 17.188 16.641 1 96.12 25 PHE B N 1
ATOM 2624 C CA . PHE B 1 25 ? -14.367 17.391 15.906 1 96.12 25 PHE B CA 1
ATOM 2625 C C . PHE B 1 25 ? -14.102 17.5 14.414 1 96.12 25 PHE B C 1
ATOM 2627 O O . PHE B 1 25 ? -12.969 17.734 13.992 1 96.12 25 PHE B O 1
ATOM 2634 N N . LEU B 1 26 ? -15.172 17.297 13.656 1 95.75 26 LEU B N 1
ATOM 2635 C CA . LEU B 1 26 ? -15.078 17.359 12.203 1 95.75 26 LEU B CA 1
ATOM 2636 C C . LEU B 1 26 ? -14.93 18.797 11.734 1 95.75 26 LEU B C 1
ATOM 2638 O O . LEU B 1 26 ? -15.789 19.641 12.008 1 95.75 26 LEU B O 1
ATOM 2642 N N . LEU B 1 27 ? -13.867 19.141 11.102 1 96.19 27 LEU B N 1
ATOM 2643 C CA . LEU B 1 27 ? -13.578 20.5 10.641 1 96.19 27 LEU B CA 1
ATOM 2644 C C . LEU B 1 27 ? -14.055 20.688 9.203 1 96.19 27 LEU B C 1
ATOM 2646 O O . LEU B 1 27 ? -14.641 21.734 8.875 1 96.19 27 LEU B O 1
ATOM 2650 N N . VAL B 1 28 ? -13.719 19.75 8.336 1 93.62 28 VAL B N 1
ATOM 2651 C CA . VAL B 1 28 ? -14.156 19.734 6.941 1 93.62 28 VAL B CA 1
ATOM 2652 C C . VAL B 1 28 ? -14.766 18.391 6.594 1 93.62 28 VAL B C 1
ATOM 2654 O O . VAL B 1 28 ? -14.156 17.344 6.836 1 93.62 28 VAL B O 1
ATOM 2657 N N . ASP B 1 29 ? -15.898 18.359 6.016 1 91.12 29 ASP B N 1
ATOM 2658 C CA . ASP B 1 29 ? -16.562 17.094 5.727 1 91.12 29 ASP B CA 1
ATOM 2659 C C . ASP B 1 29 ? -16.156 16.562 4.348 1 91.12 29 ASP B C 1
ATOM 2661 O O . ASP B 1 29 ? -15.305 17.156 3.68 1 91.12 29 ASP B O 1
ATOM 2665 N N . GLU B 1 30 ? -16.734 15.422 3.936 1 82.06 30 GLU B N 1
ATOM 2666 C CA . GLU B 1 30 ? -16.375 14.742 2.695 1 82.06 30 GLU B CA 1
ATOM 2667 C C . GLU B 1 30 ? -16.781 15.562 1.476 1 82.06 30 GLU B C 1
ATOM 2669 O O . GLU B 1 30 ? -16.25 15.375 0.384 1 82.06 30 GLU B O 1
ATOM 2674 N N . GLU B 1 31 ? -17.703 16.438 1.675 1 82.56 31 GLU B N 1
ATOM 2675 C CA . GLU B 1 31 ? -18.156 17.312 0.593 1 82.56 31 GLU B CA 1
ATOM 2676 C C . GLU B 1 31 ? -17.359 18.609 0.579 1 82.56 31 GLU B C 1
ATOM 2678 O O . GLU B 1 31 ? -17.688 19.531 -0.191 1 82.56 31 GLU B O 1
ATOM 2683 N N . GLU B 1 32 ? -16.328 18.688 1.417 1 85.44 32 GLU B N 1
ATOM 2684 C CA . GLU B 1 32 ? -15.383 19.797 1.476 1 85.44 32 GLU B CA 1
ATOM 2685 C C . GLU B 1 32 ? -16.016 21.031 2.141 1 85.44 32 GLU B C 1
ATOM 2687 O O . GLU B 1 32 ? -15.594 22.156 1.897 1 85.44 32 GLU B O 1
ATOM 2692 N N . ASN B 1 33 ? -17.047 20.797 2.883 1 88.44 33 ASN B N 1
ATOM 2693 C CA . ASN B 1 33 ? -17.672 21.891 3.607 1 88.44 33 ASN B CA 1
ATOM 2694 C C . ASN B 1 33 ? -17.047 22.094 4.98 1 88.44 33 ASN B C 1
ATOM 2696 O O . ASN B 1 33 ? -16.859 21.141 5.73 1 88.44 33 ASN B O 1
ATOM 2700 N N . LEU B 1 34 ? -16.75 23.344 5.176 1 92.12 34 LEU B N 1
ATOM 2701 C CA . LEU B 1 34 ? -16.266 23.688 6.508 1 92.12 34 LEU B CA 1
ATOM 2702 C C . LEU B 1 34 ? -17.375 23.547 7.547 1 92.12 34 LEU B C 1
ATOM 2704 O O . LEU B 1 34 ? -18.484 24.047 7.359 1 92.12 34 LEU B O 1
ATOM 2708 N N . GLN B 1 35 ? -17.062 22.859 8.68 1 94.62 35 GLN B N 1
ATOM 2709 C CA . GLN B 1 35 ? -18.094 22.516 9.648 1 94.62 35 GLN B CA 1
ATOM 2710 C C . GLN B 1 35 ? -18.016 23.438 10.875 1 94.62 35 GLN B C 1
ATOM 2712 O O . GLN B 1 35 ? -18.438 23.047 11.969 1 94.62 35 GLN B O 1
ATOM 2717 N N . VAL B 1 36 ? -17.406 24.516 10.703 1 94.44 36 VAL B N 1
ATOM 2718 C CA . VAL B 1 36 ? -17.344 25.547 11.734 1 94.44 36 VAL B CA 1
ATOM 2719 C C . VAL B 1 36 ? -17.969 26.844 11.211 1 94.44 36 VAL B C 1
ATOM 2721 O O . VAL B 1 36 ? -17.75 27.219 10.055 1 94.44 36 VAL B O 1
ATOM 2724 N N . LYS B 1 37 ? -18.688 27.562 12.055 1 92.06 37 LYS B N 1
ATOM 2725 C CA . LYS B 1 37 ? -19.484 28.719 11.641 1 92.06 37 LYS B CA 1
ATOM 2726 C C . LYS B 1 37 ? -18.594 29.953 11.438 1 92.06 37 LYS B C 1
ATOM 2728 O O . LYS B 1 37 ? -18.719 30.656 10.438 1 92.06 37 LYS B O 1
ATOM 2733 N N . ASP B 1 38 ? -17.844 30.328 12.383 1 92.88 38 ASP B N 1
ATOM 2734 C CA . ASP B 1 38 ? -16.953 31.484 12.359 1 92.88 38 ASP B CA 1
ATOM 2735 C C . ASP B 1 38 ? -15.766 31.281 13.289 1 92.88 38 ASP B C 1
ATOM 2737 O O . ASP B 1 38 ? -15.586 30.188 13.844 1 92.88 38 ASP B O 1
ATOM 2741 N N . VAL B 1 39 ? -14.977 32.25 13.367 1 90.12 39 VAL B N 1
ATOM 2742 C CA . VAL B 1 39 ? -13.742 32.156 14.133 1 90.12 39 VAL B CA 1
ATOM 2743 C C . VAL B 1 39 ? -14.062 31.906 15.602 1 90.12 39 VAL B C 1
ATOM 2745 O O . VAL B 1 39 ? -13.383 31.109 16.266 1 90.12 39 VAL B O 1
ATOM 2748 N N . ALA B 1 40 ? -15.016 32.594 16.141 1 92.44 40 ALA B N 1
ATOM 2749 C CA . ALA B 1 40 ? -15.398 32.438 17.547 1 92.44 40 ALA B CA 1
ATOM 2750 C C . ALA B 1 40 ? -15.82 31 17.828 1 92.44 40 ALA B C 1
ATOM 2752 O O . ALA B 1 40 ? -15.453 30.422 18.859 1 92.44 40 ALA B O 1
ATOM 2753 N N . ASP B 1 41 ? -16.594 30.453 16.938 1 94.44 41 ASP B N 1
ATOM 2754 C CA . ASP B 1 41 ? -17.016 29.062 17.047 1 94.44 41 ASP B CA 1
ATOM 2755 C C . ASP B 1 41 ? -15.805 28.109 17.016 1 94.44 41 ASP B C 1
ATOM 2757 O O . ASP B 1 41 ? -15.742 27.141 17.766 1 94.44 41 ASP B O 1
ATOM 2761 N N . PHE B 1 42 ? -14.914 28.391 16.156 1 94.19 42 PHE B N 1
ATOM 2762 C CA . PHE B 1 42 ? -13.711 27.578 15.992 1 94.19 42 PHE B CA 1
ATOM 2763 C C . PHE B 1 42 ? -12.883 27.578 17.266 1 94.19 42 PHE B C 1
ATOM 2765 O O . PHE B 1 42 ? -12.469 26.516 17.75 1 94.19 42 PHE B O 1
ATOM 2772 N N . ILE B 1 43 ? -12.672 28.703 17.797 1 92 43 ILE B N 1
ATOM 2773 C CA . ILE B 1 43 ? -11.891 28.875 19.016 1 92 43 ILE B CA 1
ATOM 2774 C C . ILE B 1 43 ? -12.562 28.156 20.172 1 92 43 ILE B C 1
ATOM 2776 O O . ILE B 1 43 ? -11.906 27.453 20.938 1 92 43 ILE B O 1
ATOM 2780 N N . LYS B 1 44 ? -13.82 28.312 20.281 1 92.19 44 LYS B N 1
ATOM 2781 C CA . LYS B 1 44 ? -14.594 27.688 21.344 1 92.19 44 LYS B CA 1
ATOM 2782 C C . LYS B 1 44 ? -14.492 26.172 21.266 1 92.19 44 LYS B C 1
ATOM 2784 O O . LYS B 1 44 ? -14.258 25.5 22.281 1 92.19 44 LYS B O 1
ATOM 2789 N N . ARG B 1 45 ? -14.609 25.656 20.125 1 93.69 45 ARG B N 1
ATOM 2790 C CA . ARG B 1 45 ? -14.625 24.203 19.953 1 93.69 45 ARG B CA 1
ATOM 2791 C C . ARG B 1 45 ? -13.234 23.609 20.188 1 93.69 45 ARG B C 1
ATOM 2793 O O . ARG B 1 45 ? -13.109 22.516 20.734 1 93.69 45 ARG B O 1
ATOM 2800 N N . LEU B 1 46 ? -12.234 24.281 19.734 1 93.75 46 LEU B N 1
ATOM 2801 C CA . LEU B 1 46 ? -10.875 23.797 19.922 1 93.75 46 LEU B CA 1
ATOM 2802 C C . LEU B 1 46 ? -10.438 23.969 21.375 1 93.75 46 LEU B C 1
ATOM 2804 O O . LEU B 1 46 ? -9.555 23.25 21.859 1 93.75 46 LEU B O 1
ATOM 2808 N N . GLY B 1 47 ? -10.984 24.938 22.047 1 87.81 47 GLY B N 1
ATOM 2809 C CA . GLY B 1 47 ? -10.625 25.219 23.438 1 87.81 47 GLY B CA 1
ATOM 2810 C C . GLY B 1 47 ? -9.312 25.969 23.562 1 87.81 47 GLY B C 1
ATOM 2811 O O . GLY B 1 47 ? -8.594 25.812 24.547 1 87.81 47 GLY B O 1
ATOM 2812 N N . CYS B 1 48 ? -8.914 26.641 22.531 1 84.19 48 CYS B N 1
ATOM 2813 C CA . CYS B 1 48 ? -7.668 27.391 22.531 1 84.19 48 CYS B CA 1
ATOM 2814 C C . CYS B 1 48 ? -7.895 28.828 22.984 1 84.19 48 CYS B C 1
ATOM 2816 O O . CYS B 1 48 ? -9.008 29.359 22.875 1 84.19 48 CYS B O 1
ATOM 2818 N N . SER B 1 49 ? -6.859 29.406 23.562 1 84.25 49 SER B N 1
ATOM 2819 C CA . SER B 1 49 ? -6.91 30.828 23.844 1 84.25 49 SER B CA 1
ATOM 2820 C C . SER B 1 49 ? -6.781 31.656 22.562 1 84.25 49 SER B C 1
ATOM 2822 O O . SER B 1 49 ? -5.898 31.391 21.75 1 84.25 49 SER B O 1
ATOM 2824 N N . PRO B 1 50 ? -7.688 32.594 22.422 1 79.12 50 PRO B N 1
ATOM 2825 C CA . PRO B 1 50 ? -7.672 33.375 21.203 1 79.12 50 PRO B CA 1
ATOM 2826 C C . PRO B 1 50 ? -6.344 34.094 20.969 1 79.12 50 PRO B C 1
ATOM 2828 O O . PRO B 1 50 ? -5.984 34.406 19.828 1 79.12 50 PRO B O 1
ATOM 2831 N N . GLN B 1 51 ? -5.703 34.344 22.016 1 78.75 51 GLN B N 1
ATOM 2832 C CA . GLN B 1 51 ? -4.504 35.188 21.875 1 78.75 51 GLN B CA 1
ATOM 2833 C C . GLN B 1 51 ? -3.27 34.312 21.656 1 78.75 51 GLN B C 1
ATOM 2835 O O . GLN B 1 51 ? -2.215 34.812 21.266 1 78.75 51 GLN B O 1
ATOM 2840 N N . GLU B 1 52 ? -3.389 33.125 21.703 1 84.81 52 GLU B N 1
ATOM 2841 C CA . GLU B 1 52 ? -2.209 32.281 21.594 1 84.81 52 GLU B CA 1
ATOM 2842 C C . GLU B 1 52 ? -1.952 31.859 20.156 1 84.81 52 GLU B C 1
ATOM 2844 O O . GLU B 1 52 ? -2.824 31.266 19.516 1 84.81 52 GLU B O 1
ATOM 2849 N N . PRO B 1 53 ? -0.784 32.281 19.656 1 89.38 53 PRO B N 1
ATOM 2850 C CA . PRO B 1 53 ? -0.463 31.812 18.297 1 89.38 53 PRO B CA 1
ATOM 2851 C C . PRO B 1 53 ? -0.299 30.297 18.203 1 89.38 53 PRO B C 1
ATOM 2853 O O . PRO B 1 53 ? 0.195 29.672 19.141 1 89.38 53 PRO B O 1
ATOM 2856 N N . VAL B 1 54 ? -0.757 29.734 17.109 1 92.5 54 VAL B N 1
ATOM 2857 C CA . VAL B 1 54 ? -0.746 28.281 16.969 1 92.5 54 VAL B CA 1
ATOM 2858 C C . VAL B 1 54 ? 0.01 27.906 15.695 1 92.5 54 VAL B C 1
ATOM 2860 O O . VAL B 1 54 ? 0.181 28.719 14.789 1 92.5 54 VAL B O 1
ATOM 2863 N N . LYS B 1 55 ? 0.564 26.688 15.68 1 94.25 55 LYS B N 1
ATOM 2864 C CA . LYS B 1 55 ? 0.989 25.984 14.469 1 94.25 55 LYS B CA 1
ATOM 2865 C C . LYS B 1 55 ? 0.02 24.875 14.109 1 94.25 55 LYS B C 1
ATOM 2867 O O . LYS B 1 55 ? -0.725 24.391 14.969 1 94.25 55 LYS B O 1
ATOM 2872 N N . VAL B 1 56 ? 0.01 24.578 12.836 1 96.25 56 VAL B N 1
ATOM 2873 C CA . VAL B 1 56 ? -0.9 23.547 12.367 1 96.25 56 VAL B CA 1
ATOM 2874 C C . VAL B 1 56 ? -0.102 22.328 11.883 1 96.25 56 VAL B C 1
ATOM 2876 O O . VAL B 1 56 ? 0.827 22.469 11.086 1 96.25 56 VAL B O 1
ATOM 2879 N N . LEU B 1 57 ? -0.417 21.156 12.445 1 98.38 57 LEU B N 1
ATOM 2880 C CA . LEU B 1 57 ? 0.167 19.891 12.023 1 98.38 57 LEU B CA 1
ATOM 2881 C C . LEU B 1 57 ? -0.893 18.969 11.414 1 98.38 57 LEU B C 1
ATOM 2883 O O . LEU B 1 57 ? -1.944 18.75 12.016 1 98.38 57 LEU B O 1
ATOM 2887 N N . SER B 1 58 ? -0.629 18.484 10.195 1 98.19 58 SER B N 1
ATOM 2888 C CA . SER B 1 58 ? -1.545 17.562 9.547 1 98.19 58 SER B CA 1
ATOM 2889 C C . SER B 1 58 ? -0.885 16.203 9.312 1 98.19 58 SER B C 1
ATOM 2891 O O . SER B 1 58 ? 0.331 16.125 9.125 1 98.19 58 SER B O 1
ATOM 2893 N N . ILE B 1 59 ? -1.716 15.172 9.359 1 98.12 59 ILE B N 1
ATOM 2894 C CA . ILE B 1 59 ? -1.202 13.828 9.109 1 98.12 59 ILE B CA 1
ATOM 2895 C C . ILE B 1 59 ? -1.936 13.211 7.922 1 98.12 59 ILE B C 1
ATOM 2897 O O . ILE B 1 59 ? -3.166 13.266 7.852 1 98.12 59 ILE B O 1
ATOM 2901 N N . PHE B 1 60 ? -1.129 12.742 6.949 1 94.69 60 PHE B N 1
ATOM 2902 C CA . PHE B 1 60 ? -1.6 12.055 5.754 1 94.69 60 PHE B CA 1
ATOM 2903 C C . PHE B 1 60 ? -1.122 10.602 5.746 1 94.69 60 PHE B C 1
ATOM 2905 O O . PHE B 1 60 ? -0.21 10.242 6.492 1 94.69 60 PHE B O 1
ATOM 2912 N N . GLY B 1 61 ? -1.703 9.828 4.797 1 92.75 61 GLY B N 1
ATOM 2913 C CA . GLY B 1 61 ? -1.36 8.43 4.625 1 92.75 61 GLY B CA 1
ATOM 2914 C C . GLY B 1 61 ? -2.521 7.586 4.125 1 92.75 61 GLY B C 1
ATOM 2915 O O . GLY B 1 61 ? -3.654 8.062 4.055 1 92.75 61 GLY B O 1
ATOM 2916 N N . ASN B 1 62 ? -2.203 6.355 3.898 1 87.62 62 ASN B N 1
ATOM 2917 C CA . ASN B 1 62 ? -3.238 5.453 3.402 1 87.62 62 ASN B CA 1
ATOM 2918 C C . ASN B 1 62 ? -4.223 5.074 4.504 1 87.62 62 ASN B C 1
ATOM 2920 O O . ASN B 1 62 ? -3.9 5.16 5.691 1 87.62 62 ASN B O 1
ATOM 2924 N N . THR B 1 63 ? -5.414 4.711 4.02 1 87.31 63 THR B N 1
ATOM 2925 C CA . THR B 1 63 ? -6.406 4.195 4.957 1 87.31 63 THR B CA 1
ATOM 2926 C C . THR B 1 63 ? -5.855 2.994 5.719 1 87.31 63 THR B C 1
ATOM 2928 O O . THR B 1 63 ? -5.297 2.076 5.117 1 87.31 63 THR B O 1
ATOM 2931 N N . GLY B 1 64 ? -5.902 3.037 7.035 1 89.56 64 GLY B N 1
ATOM 2932 C CA . GLY B 1 64 ? -5.488 1.905 7.848 1 89.56 64 GLY B CA 1
ATOM 2933 C C . GLY B 1 64 ? -4.039 1.99 8.297 1 89.56 64 GLY B C 1
ATOM 2934 O O . GLY B 1 64 ? -3.57 1.146 9.062 1 89.56 64 GLY B O 1
ATOM 2935 N N . ASP B 1 65 ? -3.359 3.008 7.883 1 92.06 65 ASP B N 1
ATOM 2936 C CA . ASP B 1 65 ? -1.938 3.109 8.203 1 92.06 65 ASP B CA 1
ATOM 2937 C C . ASP B 1 65 ? -1.732 3.648 9.617 1 92.06 65 ASP B C 1
ATOM 2939 O O . ASP B 1 65 ? -0.599 3.74 10.094 1 92.06 65 ASP B O 1
ATOM 2943 N N . GLY B 1 66 ? -2.816 4.129 10.289 1 93.69 66 GLY B N 1
ATOM 2944 C CA . GLY B 1 66 ? -2.709 4.465 11.695 1 93.69 66 GLY B CA 1
ATOM 2945 C C . GLY B 1 66 ? -2.531 5.953 11.945 1 93.69 66 GLY B C 1
ATOM 2946 O O . GLY B 1 66 ? -1.852 6.352 12.891 1 93.69 66 GLY B O 1
ATOM 2947 N N . LYS B 1 67 ? -3.064 6.742 11.094 1 95.62 67 LYS B N 1
ATOM 2948 C CA . LYS B 1 67 ? -2.961 8.195 11.234 1 95.62 67 LYS B CA 1
ATOM 2949 C C . LYS B 1 67 ? -3.525 8.656 12.578 1 95.62 67 LYS B C 1
ATOM 2951 O O . LYS B 1 67 ? -2.811 9.25 13.383 1 95.62 67 LYS B O 1
ATOM 2956 N N . SER B 1 68 ? -4.77 8.336 12.852 1 95.69 68 SER B N 1
ATOM 2957 C CA . SER B 1 68 ? -5.434 8.727 14.086 1 95.69 68 SER B CA 1
ATOM 2958 C C . SER B 1 68 ? -4.727 8.141 15.305 1 95.69 68 SER B C 1
ATOM 2960 O O . SER B 1 68 ? -4.555 8.82 16.312 1 95.69 68 SER B O 1
ATOM 2962 N N . HIS B 1 69 ? -4.344 6.906 15.133 1 95.06 69 HIS B N 1
ATOM 2963 C CA . HIS B 1 69 ? -3.619 6.234 16.203 1 95.06 69 HIS B CA 1
ATOM 2964 C C . HIS B 1 69 ? -2.328 6.969 16.547 1 95.06 69 HIS B C 1
ATOM 2966 O O . HIS B 1 69 ? -1.993 7.133 17.719 1 95.06 69 HIS B O 1
ATOM 2972 N N . THR B 1 70 ? -1.62 7.387 15.539 1 97.75 70 THR B N 1
ATOM 2973 C CA . THR B 1 70 ? -0.357 8.094 15.711 1 97.75 70 THR B CA 1
ATOM 2974 C C . THR B 1 70 ? -0.569 9.398 16.469 1 97.75 70 THR B C 1
ATOM 2976 O O . THR B 1 70 ? 0.14 9.688 17.438 1 97.75 70 THR B O 1
ATOM 2979 N N . LEU B 1 71 ? -1.568 10.172 16.078 1 98.06 71 LEU B N 1
ATOM 2980 C CA . LEU B 1 71 ? -1.854 11.438 16.75 1 98.06 71 LEU B CA 1
ATOM 2981 C C . LEU B 1 71 ? -2.244 11.203 18.203 1 98.06 71 LEU B C 1
ATOM 2983 O O . LEU B 1 71 ? -1.766 11.906 19.094 1 98.06 71 LEU B O 1
ATOM 2987 N N . ASN B 1 72 ? -3.08 10.242 18.453 1 96.94 72 ASN B N 1
ATOM 2988 C CA . ASN B 1 72 ? -3.529 9.93 19.812 1 96.94 72 ASN B CA 1
ATOM 2989 C C . ASN B 1 72 ? -2.357 9.578 20.719 1 96.94 72 ASN B C 1
ATOM 2991 O O . ASN B 1 72 ? -2.305 10.016 21.875 1 96.94 72 ASN B O 1
ATOM 2995 N N . HIS B 1 73 ? -1.451 8.844 20.219 1 96.69 73 HIS B N 1
ATOM 2996 C CA . HIS B 1 73 ? -0.367 8.344 21.047 1 96.69 73 HIS B CA 1
ATOM 2997 C C . HIS B 1 73 ? 0.761 9.367 21.156 1 96.69 73 HIS B C 1
ATOM 2999 O O . HIS B 1 73 ? 1.433 9.445 22.188 1 96.69 73 HIS B O 1
ATOM 3005 N N . MET B 1 74 ? 0.957 10.125 20.172 1 97.25 74 MET B N 1
ATOM 3006 C CA . MET B 1 74 ? 1.991 11.148 20.219 1 97.25 74 MET B CA 1
ATOM 3007 C C . MET B 1 74 ? 1.604 12.266 21.188 1 97.25 74 MET B C 1
ATOM 3009 O O . MET B 1 74 ? 2.428 12.719 21.984 1 97.25 74 MET B O 1
ATOM 3013 N N . PHE B 1 75 ? 0.323 12.633 21.188 1 97.06 75 PHE B N 1
ATOM 3014 C CA . PHE B 1 75 ? -0.007 13.906 21.828 1 97.06 75 PHE B CA 1
ATOM 3015 C C . PHE B 1 75 ? -0.951 13.688 23.016 1 97.06 75 PHE B C 1
ATOM 3017 O O . PHE B 1 75 ? -0.996 14.5 23.938 1 97.06 75 PHE B O 1
ATOM 3024 N N . PHE B 1 76 ? -1.685 12.586 23.031 1 96.69 76 PHE B N 1
ATOM 3025 C CA . PHE B 1 76 ? -2.738 12.469 24.031 1 96.69 76 PHE B CA 1
ATOM 3026 C C . PHE B 1 76 ? -2.572 11.195 24.844 1 96.69 76 PHE B C 1
ATOM 3028 O O . PHE B 1 76 ? -3.557 10.633 25.328 1 96.69 76 PHE B O 1
ATOM 3035 N N . GLY B 1 77 ? -1.406 10.656 24.844 1 93.94 77 GLY B N 1
ATOM 3036 C CA . GLY B 1 77 ? -1.095 9.523 25.703 1 93.94 77 GLY B CA 1
ATOM 3037 C C . GLY B 1 77 ? -1.893 8.273 25.344 1 93.94 77 GLY B C 1
ATOM 3038 O O . GLY B 1 77 ? -2.15 7.438 26.219 1 93.94 77 GLY B O 1
ATOM 3039 N N . GLY B 1 78 ? -2.42 8.266 24.219 1 93.75 78 GLY B N 1
ATOM 3040 C CA . GLY B 1 78 ? -3.154 7.086 23.781 1 93.75 78 GLY B CA 1
ATOM 3041 C C . GLY B 1 78 ? -4.656 7.227 23.938 1 93.75 78 GLY B C 1
ATOM 3042 O O . GLY B 1 78 ? -5.414 6.348 23.531 1 93.75 78 GLY B O 1
ATOM 3043 N N . LEU B 1 79 ? -5.043 8.297 24.578 1 93.69 79 LEU B N 1
ATOM 3044 C CA . LEU B 1 79 ? -6.477 8.555 24.641 1 93.69 79 LEU B CA 1
ATOM 3045 C C . LEU B 1 79 ? -7.066 8.695 23.25 1 93.69 79 LEU B C 1
ATOM 3047 O O . LEU B 1 79 ? -6.438 9.281 22.359 1 93.69 79 LEU B O 1
ATOM 3051 N N . GLU B 1 80 ? -8.219 8.203 23.047 1 93 80 GLU B N 1
ATOM 3052 C CA . GLU B 1 80 ? -8.836 8.234 21.719 1 93 80 GLU B CA 1
ATOM 3053 C C . GLU B 1 80 ? -9.508 9.578 21.453 1 93 80 GLU B C 1
ATOM 3055 O O . GLU B 1 80 ? -10.734 9.664 21.391 1 93 80 GLU B O 1
ATOM 3060 N N . ILE B 1 81 ? -8.75 10.539 21.312 1 94.69 81 ILE B N 1
ATOM 3061 C CA . ILE B 1 81 ? -9.227 11.867 20.922 1 94.69 81 ILE B CA 1
ATOM 3062 C C . ILE B 1 81 ? -9.727 11.828 19.484 1 94.69 81 ILE B C 1
ATOM 3064 O O . ILE B 1 81 ? -10.812 12.336 19.188 1 94.69 81 ILE B O 1
ATOM 3068 N N . PHE B 1 82 ? -8.906 11.258 18.625 1 95.81 82 PHE B N 1
ATOM 3069 C CA . PHE B 1 82 ? -9.328 10.93 17.281 1 95.81 82 PHE B CA 1
ATOM 3070 C C . PHE B 1 82 ? -9.836 9.492 17.203 1 95.81 82 PHE B C 1
ATOM 3072 O O . PHE B 1 82 ? -9.188 8.57 17.688 1 95.81 82 PHE B O 1
ATOM 3079 N N . ARG B 1 83 ? -10.922 9.344 16.578 1 92.38 83 ARG B N 1
ATOM 3080 C CA . ARG B 1 83 ? -11.57 8.039 16.516 1 92.38 83 ARG B CA 1
ATOM 3081 C C . ARG B 1 83 ? -10.727 7.031 15.75 1 92.38 83 ARG B C 1
ATOM 3083 O O . ARG B 1 83 ? -10.172 7.359 14.695 1 92.38 83 ARG B O 1
ATOM 3090 N N . THR B 1 84 ? -10.586 5.891 16.344 1 91 84 THR B N 1
ATOM 3091 C CA . THR B 1 84 ? -9.938 4.762 15.68 1 91 84 THR B CA 1
ATOM 3092 C C . THR B 1 84 ? -10.898 3.584 15.562 1 91 84 THR B C 1
ATOM 3094 O O . THR B 1 84 ? -11.922 3.533 16.25 1 91 84 THR B O 1
ATOM 3097 N N . SER B 1 85 ? -10.672 2.783 14.562 1 87.19 85 SER B N 1
ATOM 3098 C CA . SER B 1 85 ? -11.516 1.607 14.359 1 87.19 85 SER B CA 1
ATOM 3099 C C . SER B 1 85 ? -10.695 0.424 13.852 1 87.19 85 SER B C 1
ATOM 3101 O O . SER B 1 85 ? -9.852 0.58 12.969 1 87.19 85 SER B O 1
ATOM 3103 N N . PRO B 1 86 ? -10.93 -0.755 14.414 1 88.75 86 PRO B N 1
ATOM 3104 C CA . PRO B 1 86 ? -10.281 -1.953 13.875 1 88.75 86 PRO B CA 1
ATOM 3105 C C . PRO B 1 86 ? -11.008 -2.518 12.656 1 88.75 86 PRO B C 1
ATOM 3107 O O . PRO B 1 86 ? -10.57 -3.518 12.078 1 88.75 86 PRO B O 1
ATOM 3110 N N . SER B 1 87 ? -12.039 -1.91 12.234 1 85.38 87 SER B N 1
ATOM 3111 C CA . SER B 1 87 ? -12.852 -2.398 11.133 1 85.38 87 SER B CA 1
ATOM 3112 C C . SER B 1 87 ? -12.133 -2.23 9.797 1 85.38 87 SER B C 1
ATOM 3114 O O . SER B 1 87 ? -11.297 -1.338 9.641 1 85.38 87 SER B O 1
ATOM 3116 N N . GLN B 1 88 ? -12.5 -3.102 8.805 1 86.56 88 GLN B N 1
ATOM 3117 C CA . GLN B 1 88 ? -11.977 -2.996 7.449 1 86.56 88 GLN B CA 1
ATOM 3118 C C . GLN B 1 88 ? -12.508 -1.753 6.746 1 86.56 88 GLN B C 1
ATOM 3120 O O . GLN B 1 88 ? -11.938 -1.297 5.754 1 86.56 88 GLN B O 1
ATOM 3125 N N . ASP B 1 89 ? -13.539 -1.24 7.273 1 79.94 89 ASP B N 1
ATOM 3126 C CA . ASP B 1 89 ? -14.133 -0.038 6.695 1 79.94 89 ASP B CA 1
ATOM 3127 C C . ASP B 1 89 ? -13.5 1.223 7.281 1 79.94 89 ASP B C 1
ATOM 3129 O O . ASP B 1 89 ? -13.195 1.271 8.477 1 79.94 89 ASP B O 1
ATOM 3133 N N . SER B 1 90 ? -13.32 2.15 6.348 1 74.56 90 SER B N 1
ATOM 3134 C CA . SER B 1 90 ? -12.734 3.404 6.801 1 74.56 90 SER B CA 1
ATOM 3135 C C . SER B 1 90 ? -13.648 4.121 7.789 1 74.56 90 SER B C 1
ATOM 3137 O O . SER B 1 90 ? -14.867 4.141 7.613 1 74.56 90 SER B O 1
ATOM 3139 N N . CYS B 1 91 ? -13.039 4.641 8.773 1 71.62 91 CYS B N 1
ATOM 3140 C CA . CYS B 1 91 ? -13.805 5.324 9.812 1 71.62 91 CYS B CA 1
ATOM 3141 C C . CYS B 1 91 ? -13.586 6.828 9.75 1 71.62 91 CYS B C 1
ATOM 3143 O O . CYS B 1 91 ? -14.438 7.602 10.195 1 71.62 91 CYS B O 1
ATOM 3145 N N . THR B 1 92 ? -12.445 7.312 9.258 1 79.88 92 THR B N 1
ATOM 3146 C CA . THR B 1 92 ? -12.18 8.742 9.203 1 79.88 92 THR B CA 1
ATOM 3147 C C . THR B 1 92 ? -12.578 9.32 7.848 1 79.88 92 THR B C 1
ATOM 3149 O O . THR B 1 92 ? -11.984 8.977 6.824 1 79.88 92 THR B O 1
ATOM 3152 N N . VAL B 1 93 ? -13.664 10.07 7.879 1 84.62 93 VAL B N 1
ATOM 3153 C CA . VAL B 1 93 ? -14.125 10.758 6.684 1 84.62 93 VAL B CA 1
ATOM 3154 C C . VAL B 1 93 ? -13.992 12.266 6.871 1 84.62 93 VAL B C 1
ATOM 3156 O O . VAL B 1 93 ? -14.32 12.797 7.934 1 84.62 93 VAL B O 1
ATOM 3159 N N . GLY B 1 94 ? -13.312 12.938 5.848 1 90.81 94 GLY B N 1
ATOM 3160 C CA . GLY B 1 94 ? -13.07 14.367 5.965 1 90.81 94 GLY B CA 1
ATOM 3161 C C . GLY B 1 94 ? -11.797 14.695 6.723 1 90.81 94 GLY B C 1
ATOM 3162 O O . GLY B 1 94 ? -10.797 13.984 6.605 1 90.81 94 GLY B O 1
ATOM 3163 N N . VAL B 1 95 ? -11.836 15.867 7.328 1 95.19 95 VAL B N 1
ATOM 3164 C CA . VAL B 1 95 ? -10.695 16.312 8.125 1 95.19 95 VAL B CA 1
ATOM 3165 C C . VAL B 1 95 ? -11.148 16.609 9.555 1 95.19 95 VAL B C 1
ATOM 3167 O O . VAL B 1 95 ? -12.039 17.438 9.773 1 95.19 95 VAL B O 1
ATOM 3170 N N . TRP B 1 96 ? -10.562 15.922 10.508 1 96.69 96 TRP B N 1
ATOM 3171 C CA . TRP B 1 96 ? -10.867 16.125 11.922 1 96.69 96 TRP B CA 1
ATOM 3172 C C . TRP B 1 96 ? -9.773 16.938 12.602 1 96.69 96 TRP B C 1
ATOM 3174 O O . TRP B 1 96 ? -8.609 16.891 12.195 1 96.69 96 TRP B O 1
ATOM 3184 N N . THR B 1 97 ? -10.203 17.641 13.672 1 97.81 97 THR B N 1
ATOM 3185 C CA . THR B 1 97 ? -9.219 18.531 14.289 1 97.81 97 THR B CA 1
ATOM 3186 C C . THR B 1 97 ? -9.305 18.453 15.805 1 97.81 97 THR B C 1
ATOM 3188 O O . THR B 1 97 ? -10.336 18.062 16.359 1 97.81 97 THR B O 1
ATOM 3191 N N . ALA B 1 98 ? -8.211 18.688 16.406 1 97.31 98 ALA B N 1
ATOM 3192 C CA . ALA B 1 98 ? -8.055 18.844 17.844 1 97.31 98 ALA B CA 1
ATOM 3193 C C . ALA B 1 98 ? -6.91 19.797 18.188 1 97.31 98 ALA B C 1
ATOM 3195 O O . ALA B 1 98 ? -6.078 20.094 17.328 1 97.31 98 ALA B O 1
ATOM 3196 N N . TYR B 1 99 ? -6.957 20.281 19.375 1 96.25 99 TYR B N 1
ATOM 3197 C CA . TYR B 1 99 ? -5.938 21.219 19.844 1 96.25 99 TYR B CA 1
ATOM 3198 C C . TYR B 1 99 ? -5.062 20.578 20.906 1 96.25 99 TYR B C 1
ATOM 3200 O O . TYR B 1 99 ? -5.566 19.906 21.812 1 96.25 99 TYR B O 1
ATOM 3208 N N . TYR B 1 100 ? -3.771 20.672 20.75 1 95.62 100 TYR B N 1
ATOM 3209 C CA . TYR B 1 100 ? -2.801 20.234 21.75 1 95.62 100 TYR B CA 1
ATOM 3210 C C . TYR B 1 100 ? -2.133 21.422 22.422 1 95.62 100 TYR B C 1
ATOM 3212 O O . TYR B 1 100 ? -1.146 21.953 21.922 1 95.62 100 TYR B O 1
ATOM 3220 N N . PRO B 1 101 ? -2.52 21.766 23.609 1 93.31 101 PRO B N 1
ATOM 3221 C CA . PRO B 1 101 ? -2.131 23.031 24.25 1 93.31 101 PRO B CA 1
ATOM 3222 C C . PRO B 1 101 ? -0.658 23.047 24.656 1 93.31 101 PRO B C 1
ATOM 3224 O O . PRO B 1 101 ? -0.035 24.125 24.672 1 93.31 101 PRO B O 1
ATOM 3227 N N . GLU B 1 102 ? -0.08 21.953 24.938 1 93.25 102 GLU B N 1
ATOM 3228 C CA . GLU B 1 102 ? 1.29 21.922 25.438 1 93.25 102 GLU B CA 1
ATOM 3229 C C . GLU B 1 102 ? 2.262 22.516 24.422 1 93.25 102 GLU B C 1
ATOM 3231 O O . GLU B 1 102 ? 3.277 23.109 24.797 1 93.25 102 GLU B O 1
ATOM 3236 N N . LEU B 1 103 ? 1.918 22.344 23.172 1 94.19 103 LEU B N 1
ATOM 3237 C CA . LEU B 1 103 ? 2.789 22.859 22.125 1 94.19 103 LEU B CA 1
ATOM 3238 C C . LEU B 1 103 ? 2.061 23.891 21.281 1 94.19 103 LEU B C 1
ATOM 3240 O O . LEU B 1 103 ? 2.555 24.297 20.219 1 94.19 103 LEU B O 1
ATOM 3244 N N . SER B 1 104 ? 0.829 24.281 21.734 1 93.62 104 SER B N 1
ATOM 3245 C CA . SER B 1 104 ? -0.008 25.188 20.969 1 93.62 104 SER B CA 1
ATOM 3246 C C . SER B 1 104 ? -0.144 24.719 19.516 1 93.62 104 SER B C 1
ATOM 3248 O O . SER B 1 104 ? 0.111 25.484 18.578 1 93.62 104 SER B O 1
ATOM 3250 N N . LEU B 1 105 ? -0.547 23.5 19.422 1 96 105 LEU B N 1
ATOM 3251 C CA . LEU B 1 105 ? -0.595 22.828 18.125 1 96 105 LEU B CA 1
ATOM 3252 C C . LEU B 1 105 ? -2.025 22.438 17.766 1 96 105 LEU B C 1
ATOM 3254 O O . LEU B 1 105 ? -2.727 21.812 18.562 1 96 105 LEU B O 1
ATOM 3258 N N . VAL B 1 106 ? -2.467 22.938 16.578 1 96.88 106 VAL B N 1
ATOM 3259 C CA . VAL B 1 106 ? -3.707 22.422 16.016 1 96.88 106 VAL B CA 1
ATOM 3260 C C . VAL B 1 106 ? -3.414 21.188 15.156 1 96.88 106 VAL B C 1
ATOM 3262 O O . VAL B 1 106 ? -2.568 21.234 14.258 1 96.88 106 VAL B O 1
ATOM 3265 N N . LEU B 1 107 ? -4.082 20.109 15.469 1 98.31 107 LEU B N 1
ATOM 3266 C CA . LEU B 1 107 ? -3.867 18.844 14.766 1 98.31 107 LEU B CA 1
ATOM 3267 C C . LEU B 1 107 ? -4.988 18.578 13.766 1 98.31 107 LEU B C 1
ATOM 3269 O O . LEU B 1 107 ? -6.168 18.734 14.086 1 98.31 107 LEU B O 1
ATOM 3273 N N . LEU B 1 108 ? -4.594 18.219 12.539 1 98 108 LEU B N 1
ATOM 3274 C CA . LEU B 1 108 ? -5.551 17.828 11.508 1 98 108 LEU B CA 1
ATOM 3275 C C . LEU B 1 108 ? -5.367 16.359 11.125 1 98 108 LEU B C 1
ATOM 3277 O O . LEU B 1 108 ? -4.301 15.977 10.641 1 98 108 LEU B O 1
ATOM 3281 N N . ASP B 1 109 ? -6.352 15.547 11.359 1 96.88 109 ASP B N 1
ATOM 3282 C CA . ASP B 1 109 ? -6.418 14.148 10.961 1 96.88 109 ASP B CA 1
ATOM 3283 C C . ASP B 1 109 ? -7.191 13.984 9.656 1 96.88 109 ASP B C 1
ATOM 3285 O O . ASP B 1 109 ? -8.406 14.203 9.617 1 96.88 109 ASP B O 1
ATOM 3289 N N . THR B 1 110 ? -6.484 13.57 8.641 1 94.56 110 THR B N 1
ATOM 3290 C CA . THR B 1 110 ? -7.113 13.531 7.324 1 94.56 110 THR B CA 1
ATOM 3291 C C . THR B 1 110 ? -7.582 12.117 6.992 1 94.56 110 THR B C 1
ATOM 3293 O O . THR B 1 110 ? -7.074 11.141 7.551 1 94.56 110 THR B O 1
ATOM 3296 N N . GLU B 1 111 ? -8.562 12.125 6.105 1 83.94 111 GLU B N 1
ATOM 3297 C CA . GLU B 1 111 ? -9.016 10.836 5.586 1 83.94 111 GLU B CA 1
ATOM 3298 C C . GLU B 1 111 ? -7.91 10.133 4.812 1 83.94 111 GLU B C 1
ATOM 3300 O O . GLU B 1 111 ? -7.129 10.773 4.105 1 83.94 111 GLU B O 1
ATOM 3305 N N . GLY B 1 112 ? -7.914 8.844 4.992 1 79.75 112 GLY B N 1
ATOM 3306 C CA . GLY B 1 112 ? -6.898 8.039 4.332 1 79.75 112 GLY B CA 1
ATOM 3307 C C . GLY B 1 112 ? -7.012 8.055 2.82 1 79.75 112 GLY B C 1
ATOM 3308 O O . GLY B 1 112 ? -8.109 8.156 2.275 1 79.75 112 GLY B O 1
ATOM 3309 N N . LEU B 1 113 ? -5.711 7.91 2.324 1 74.5 113 LEU B N 1
ATOM 3310 C CA . LEU B 1 113 ? -5.637 7.785 0.873 1 74.5 113 LEU B CA 1
ATOM 3311 C C . LEU B 1 113 ? -6.062 6.395 0.423 1 74.5 113 LEU B C 1
ATOM 3313 O O . LEU B 1 113 ? -6.137 5.469 1.237 1 74.5 113 LEU B O 1
ATOM 3317 N N . LEU B 1 114 ? -6.523 6.262 -0.914 1 56.56 114 LEU B N 1
ATOM 3318 C CA . LEU B 1 114 ? -6.836 4.988 -1.551 1 56.56 114 LEU B CA 1
ATOM 3319 C C . LEU B 1 114 ? -8.117 4.391 -0.97 1 56.56 114 LEU B C 1
ATOM 3321 O O . LEU B 1 114 ? -8.352 3.188 -1.087 1 56.56 114 LEU B O 1
ATOM 3325 N N . GLY B 1 115 ? -8.773 5.301 -0.146 1 55.78 115 GLY B N 1
ATOM 3326 C CA . GLY B 1 115 ? -10.062 4.844 0.338 1 55.78 115 GLY B CA 1
ATOM 3327 C C . GLY B 1 115 ? -11.117 4.766 -0.753 1 55.78 115 GLY B C 1
ATOM 3328 O O . GLY B 1 115 ? -10.797 4.844 -1.94 1 55.78 115 GLY B O 1
ATOM 3329 N N . ALA B 1 116 ? -12.305 4.574 -0.372 1 51.31 116 ALA B N 1
ATOM 3330 C CA . ALA B 1 116 ? -13.469 4.148 -1.141 1 51.31 116 ALA B CA 1
ATOM 3331 C C . ALA B 1 116 ? -13.945 5.25 -2.086 1 51.31 116 ALA B C 1
ATOM 3333 O O . ALA B 1 116 ? -14.711 4.992 -3.016 1 51.31 116 ALA B O 1
ATOM 3334 N N . THR B 1 117 ? -13.445 6.418 -1.879 1 56.25 117 THR B N 1
ATOM 3335 C CA . THR B 1 117 ? -14.172 7.402 -2.672 1 56.25 117 THR B CA 1
ATOM 3336 C C . THR B 1 117 ? -13.438 7.703 -3.973 1 56.25 117 THR B C 1
ATOM 3338 O O . THR B 1 117 ? -12.219 7.875 -3.977 1 56.25 117 THR B O 1
ATOM 3341 N N . ASP B 1 118 ? -14.156 7.617 -5.145 1 58.53 118 ASP B N 1
ATOM 3342 C CA . ASP B 1 118 ? -13.695 7.754 -6.523 1 58.53 118 ASP B CA 1
ATOM 3343 C C . ASP B 1 118 ? -13.641 9.219 -6.941 1 58.53 118 ASP B C 1
ATOM 3345 O O . ASP B 1 118 ? -13.344 9.531 -8.102 1 58.53 118 ASP B O 1
ATOM 3349 N N . LYS B 1 119 ? -13.828 10.125 -5.996 1 67.94 119 LYS B N 1
ATOM 3350 C CA . LYS B 1 119 ? -13.82 11.5 -6.469 1 67.94 119 LYS B CA 1
ATOM 3351 C C . LYS B 1 119 ? -12.422 12.109 -6.367 1 67.94 119 LYS B C 1
ATOM 3353 O O . LYS B 1 119 ? -12.125 12.828 -5.41 1 67.94 119 LYS B O 1
ATOM 3358 N N . GLN B 1 120 ? -11.648 11.945 -7.367 1 66.75 120 GLN B N 1
ATOM 3359 C CA . GLN B 1 120 ? -10.242 12.32 -7.375 1 66.75 120 GLN B CA 1
ATOM 3360 C C . GLN B 1 120 ? -10.07 13.828 -7.246 1 66.75 120 GLN B C 1
ATOM 3362 O O . GLN B 1 120 ? -9.188 14.305 -6.527 1 66.75 120 GLN B O 1
ATOM 3367 N N . ASN B 1 121 ? -10.906 14.641 -7.867 1 70.69 121 ASN B N 1
ATOM 3368 C CA . ASN B 1 121 ? -10.805 16.094 -7.824 1 70.69 121 ASN B CA 1
ATOM 3369 C C . ASN B 1 121 ? -11.141 16.641 -6.441 1 70.69 121 ASN B C 1
ATOM 3371 O O . ASN B 1 121 ? -10.477 17.562 -5.953 1 70.69 121 ASN B O 1
ATOM 3375 N N . GLN B 1 122 ? -12.125 16.094 -5.855 1 78.31 122 GLN B N 1
ATOM 3376 C CA . GLN B 1 122 ? -12.5 16.516 -4.508 1 78.31 122 GLN B CA 1
ATOM 3377 C C . GLN B 1 122 ? -11.383 16.219 -3.512 1 78.31 122 GLN B C 1
ATOM 3379 O O . GLN B 1 122 ? -11.117 17.016 -2.611 1 78.31 122 GLN B O 1
ATOM 3384 N N . ARG B 1 123 ? -10.75 15.102 -3.75 1 75.62 123 ARG B N 1
ATOM 3385 C CA . ARG B 1 123 ? -9.672 14.703 -2.859 1 75.62 123 ARG B CA 1
ATOM 3386 C C . ARG B 1 123 ? -8.477 15.641 -2.984 1 75.62 123 ARG B C 1
ATOM 3388 O O . ARG B 1 123 ? -7.852 16 -1.982 1 75.62 123 ARG B O 1
ATOM 3395 N N . LEU B 1 124 ? -8.242 16.031 -4.207 1 76.75 124 LEU B N 1
ATOM 3396 C CA . LEU B 1 124 ? -7.137 16.938 -4.438 1 76.75 124 LEU B CA 1
ATOM 3397 C C . LEU B 1 124 ? -7.414 18.297 -3.809 1 76.75 124 LEU B C 1
ATOM 3399 O O . LEU B 1 124 ? -6.531 18.906 -3.189 1 76.75 124 LEU B O 1
ATOM 3403 N N . ARG B 1 125 ? -8.625 18.797 -3.982 1 82.56 125 ARG B N 1
ATOM 3404 C CA . ARG B 1 125 ? -8.992 20.094 -3.408 1 82.56 125 ARG B CA 1
ATOM 3405 C C . ARG B 1 125 ? -8.867 20.062 -1.889 1 82.56 125 ARG B C 1
ATOM 3407 O O . ARG B 1 125 ? -8.352 21.016 -1.287 1 82.56 125 ARG B O 1
ATOM 3414 N N . LEU B 1 126 ? -9.367 19.062 -1.339 1 86.62 126 LEU B N 1
ATOM 3415 C CA . LEU B 1 126 ? -9.266 18.922 0.109 1 86.62 126 LEU B CA 1
ATOM 3416 C C . LEU B 1 126 ? -7.805 18.875 0.55 1 86.62 126 LEU B C 1
ATOM 3418 O O . LEU B 1 126 ? -7.43 19.5 1.539 1 86.62 126 LEU B O 1
ATOM 3422 N N . LEU B 1 127 ? -7.02 18.125 -0.195 1 85.12 127 LEU B N 1
ATOM 3423 C CA . LEU B 1 127 ? -5.59 18.031 0.082 1 85.12 127 LEU B CA 1
ATOM 3424 C C . LEU B 1 127 ? -4.93 19.406 0.053 1 85.12 127 LEU B C 1
ATOM 3426 O O . LEU B 1 127 ? -4.164 19.75 0.955 1 85.12 127 LEU B O 1
ATOM 3430 N N . LEU B 1 128 ? -5.223 20.172 -0.889 1 86.06 128 LEU B N 1
ATOM 3431 C CA . LEU B 1 128 ? -4.621 21.484 -1.064 1 86.06 128 LEU B CA 1
ATOM 3432 C C . LEU B 1 128 ? -5.039 22.438 0.06 1 86.06 128 LEU B C 1
ATOM 3434 O O . LEU B 1 128 ? -4.227 23.219 0.55 1 86.06 128 LEU B O 1
ATOM 3438 N N . LYS B 1 129 ? -6.266 22.344 0.449 1 89.69 129 LYS B N 1
ATOM 3439 C CA . LYS B 1 129 ? -6.738 23.156 1.571 1 89.69 129 LYS B CA 1
ATOM 3440 C C . LYS B 1 129 ? -5.945 22.844 2.84 1 89.69 129 LYS B C 1
ATOM 3442 O O . LYS B 1 129 ? -5.5 23.766 3.537 1 89.69 129 LYS B O 1
ATOM 3447 N N . VAL B 1 130 ? -5.777 21.594 3.043 1 93.31 130 VAL B N 1
ATOM 3448 C CA . VAL B 1 130 ? -5.086 21.156 4.254 1 93.31 130 VAL B CA 1
ATOM 3449 C C . VAL B 1 130 ? -3.613 21.547 4.176 1 93.31 130 VAL B C 1
ATOM 3451 O O . VAL B 1 130 ? -3.051 22.062 5.145 1 93.31 130 VAL B O 1
ATOM 3454 N N . LEU B 1 131 ? -3.014 21.375 3.039 1 92.25 131 LEU B N 1
ATOM 3455 C CA . LEU B 1 131 ? -1.606 21.719 2.869 1 92.25 131 LEU B CA 1
ATOM 3456 C C . LEU B 1 131 ? -1.39 23.219 3.039 1 92.25 131 LEU B C 1
ATOM 3458 O O . LEU B 1 131 ? -0.373 23.641 3.594 1 92.25 131 LEU B O 1
ATOM 3462 N N . ALA B 1 132 ? -2.297 23.953 2.594 1 89.25 132 ALA B N 1
ATOM 3463 C CA . ALA B 1 132 ? -2.174 25.406 2.633 1 89.25 132 ALA B CA 1
ATOM 3464 C C . ALA B 1 132 ? -2.09 25.906 4.07 1 89.25 132 ALA B C 1
ATOM 3466 O O . ALA B 1 132 ? -1.319 26.828 4.371 1 89.25 132 ALA B O 1
ATOM 3467 N N . VAL B 1 133 ? -2.811 25.328 4.926 1 92.38 133 VAL B N 1
ATOM 3468 C CA . VAL B 1 133 ? -2.883 25.859 6.281 1 92.38 133 VAL B CA 1
ATOM 3469 C C . VAL B 1 133 ? -1.88 25.141 7.176 1 92.38 133 VAL B C 1
ATOM 3471 O O . VAL B 1 133 ? -1.65 25.547 8.32 1 92.38 133 VAL B O 1
ATOM 3474 N N . SER B 1 134 ? -1.226 24.094 6.676 1 95.25 134 SER B N 1
ATOM 3475 C CA . SER B 1 134 ? -0.322 23.281 7.484 1 95.25 134 SER B CA 1
ATOM 3476 C C . SER B 1 134 ? 1.068 23.906 7.555 1 95.25 134 SER B C 1
ATOM 3478 O O . SER B 1 134 ? 1.569 24.438 6.555 1 95.25 134 SER B O 1
ATOM 3480 N N . ASP B 1 135 ? 1.59 23.875 8.75 1 93.81 135 ASP B N 1
ATOM 3481 C CA . ASP B 1 135 ? 2.998 24.219 8.93 1 93.81 135 ASP B CA 1
ATOM 3482 C C . ASP B 1 135 ? 3.877 22.969 8.844 1 93.81 135 ASP B C 1
ATOM 3484 O O . ASP B 1 135 ? 4.988 23.016 8.312 1 93.81 135 ASP B O 1
ATOM 3488 N N . LEU B 1 136 ? 3.365 21.891 9.422 1 96.62 136 LEU B N 1
ATOM 3489 C CA . LEU B 1 136 ? 4.02 20.594 9.422 1 96.62 136 LEU B CA 1
ATOM 3490 C C . LEU B 1 136 ? 3.086 19.516 8.883 1 96.62 136 LEU B C 1
ATOM 3492 O O . LEU B 1 136 ? 1.9 19.484 9.219 1 96.62 136 LEU B O 1
ATOM 3496 N N . VAL B 1 137 ? 3.697 18.688 8.078 1 97.56 137 VAL B N 1
ATOM 3497 C CA . VAL B 1 137 ? 2.949 17.562 7.52 1 97.56 137 VAL B CA 1
ATOM 3498 C C . VAL B 1 137 ? 3.67 16.25 7.84 1 97.56 137 VAL B C 1
ATOM 3500 O O . VAL B 1 137 ? 4.883 16.141 7.645 1 97.56 137 VAL B O 1
ATOM 3503 N N . ILE B 1 138 ? 2.914 15.336 8.391 1 98.62 138 ILE B N 1
ATOM 3504 C CA . ILE B 1 138 ? 3.41 13.977 8.57 1 98.62 138 ILE B CA 1
ATOM 3505 C C . ILE B 1 138 ? 2.746 13.039 7.562 1 98.62 138 ILE B C 1
ATOM 3507 O O . ILE B 1 138 ? 1.522 13.062 7.402 1 98.62 138 ILE B O 1
ATOM 3511 N N . TYR B 1 139 ? 3.52 12.367 6.809 1 97.94 139 TYR B N 1
ATOM 3512 C CA . TYR B 1 139 ? 3.004 11.242 6.035 1 97.94 139 TYR B CA 1
ATOM 3513 C C . TYR B 1 139 ? 3.291 9.922 6.738 1 97.94 139 TYR B C 1
ATOM 3515 O O . TYR B 1 139 ? 4.449 9.508 6.855 1 97.94 139 TYR B O 1
ATOM 3523 N N . ARG B 1 140 ? 2.25 9.266 7.188 1 97.88 140 ARG B N 1
ATOM 3524 C CA . ARG B 1 140 ? 2.365 8.016 7.934 1 97.88 140 ARG B CA 1
ATOM 3525 C C . ARG B 1 140 ? 2.197 6.809 7.016 1 97.88 140 ARG B C 1
ATOM 3527 O O . ARG B 1 140 ? 1.218 6.719 6.27 1 97.88 140 ARG B O 1
ATOM 3534 N N . THR B 1 141 ? 3.189 5.887 7.059 1 96.25 141 THR B N 1
ATOM 3535 C CA . THR B 1 141 ? 3.09 4.66 6.277 1 96.25 141 THR B CA 1
ATOM 3536 C C . THR B 1 141 ? 3.598 3.465 7.078 1 96.25 141 THR B C 1
ATOM 3538 O O . THR B 1 141 ? 4.559 3.584 7.84 1 96.25 141 THR B O 1
ATOM 3541 N N . ARG B 1 142 ? 2.941 2.359 6.844 1 94.94 142 ARG B N 1
ATOM 3542 C CA . ARG B 1 142 ? 3.381 1.101 7.438 1 94.94 142 ARG B CA 1
ATOM 3543 C C . ARG B 1 142 ? 3.908 0.147 6.371 1 94.94 142 ARG B C 1
ATOM 3545 O O . ARG B 1 142 ? 4.078 -1.047 6.629 1 94.94 142 ARG B O 1
ATOM 3552 N N . ALA B 1 143 ? 4.059 0.699 5.203 1 91.31 143 ALA B N 1
ATOM 3553 C CA . ALA B 1 143 ? 4.656 -0.125 4.156 1 91.31 143 ALA B CA 1
ATOM 3554 C C . ALA B 1 143 ? 6.078 -0.534 4.523 1 91.31 143 ALA B C 1
ATOM 3556 O O . ALA B 1 143 ? 6.863 0.289 5 1 91.31 143 ALA B O 1
ATOM 3557 N N . GLU B 1 144 ? 6.41 -1.802 4.27 1 91.88 144 GLU B N 1
ATOM 3558 C CA . GLU B 1 144 ? 7.754 -2.287 4.566 1 91.88 144 GLU B CA 1
ATOM 3559 C C . GLU B 1 144 ? 8.797 -1.581 3.707 1 91.88 144 GLU B C 1
ATOM 3561 O O . GLU B 1 144 ? 9.922 -1.333 4.16 1 91.88 144 GLU B O 1
ATOM 3566 N N . ARG B 1 145 ? 8.477 -1.321 2.531 1 91.12 145 ARG B N 1
ATOM 3567 C CA . ARG B 1 145 ? 9.297 -0.536 1.615 1 91.12 145 ARG B CA 1
ATOM 3568 C C . ARG B 1 145 ? 8.516 0.651 1.062 1 91.12 145 ARG B C 1
ATOM 3570 O O . ARG B 1 145 ? 7.293 0.577 0.898 1 91.12 145 ARG B O 1
ATOM 3577 N N . LEU B 1 146 ? 9.188 1.781 0.85 1 92.12 146 LEU B N 1
ATOM 3578 C CA . LEU B 1 146 ? 8.516 2.965 0.318 1 92.12 146 LEU B CA 1
ATOM 3579 C C . LEU B 1 146 ? 8.219 2.799 -1.168 1 92.12 146 LEU B C 1
ATOM 3581 O O . LEU B 1 146 ? 9.141 2.756 -1.989 1 92.12 146 LEU B O 1
ATOM 3585 N N . HIS B 1 147 ? 6.953 2.789 -1.448 1 84.69 147 HIS B N 1
ATOM 3586 C CA . HIS B 1 147 ? 6.523 2.492 -2.811 1 84.69 147 HIS B CA 1
ATOM 3587 C C . HIS B 1 147 ? 6.449 3.76 -3.654 1 84.69 147 HIS B C 1
ATOM 3589 O O . HIS B 1 147 ? 6.355 4.863 -3.113 1 84.69 147 HIS B O 1
ATOM 3595 N N . ASN B 1 148 ? 6.402 3.582 -4.949 1 81.12 148 ASN B N 1
ATOM 3596 C CA . ASN B 1 148 ? 6.332 4.695 -5.891 1 81.12 148 ASN B CA 1
ATOM 3597 C C . ASN B 1 148 ? 5.07 5.527 -5.68 1 81.12 148 ASN B C 1
ATOM 3599 O O . ASN B 1 148 ? 5.078 6.738 -5.902 1 81.12 148 ASN B O 1
ATOM 3603 N N . ASP B 1 149 ? 4.07 4.93 -5.238 1 81.62 149 ASP B N 1
ATOM 3604 C CA . ASP B 1 149 ? 2.797 5.633 -5.102 1 81.62 149 ASP B CA 1
ATOM 3605 C C . ASP B 1 149 ? 2.902 6.77 -4.086 1 81.62 149 ASP B C 1
ATOM 3607 O O . ASP B 1 149 ? 2.301 7.832 -4.27 1 81.62 149 ASP B O 1
ATOM 3611 N N . MET B 1 150 ? 3.662 6.52 -3.059 1 89.44 150 MET B N 1
ATOM 3612 C CA . MET B 1 150 ? 3.865 7.582 -2.078 1 89.44 150 MET B CA 1
ATOM 3613 C C . MET B 1 150 ? 4.57 8.781 -2.711 1 89.44 150 MET B C 1
ATOM 3615 O O . MET B 1 150 ? 4.145 9.922 -2.535 1 89.44 150 MET B O 1
ATOM 3619 N N . PHE B 1 151 ? 5.594 8.5 -3.461 1 90 151 PHE B N 1
ATOM 3620 C CA . PHE B 1 151 ? 6.375 9.555 -4.098 1 90 151 PHE B CA 1
ATOM 3621 C C . PHE B 1 151 ? 5.535 10.305 -5.121 1 90 151 PHE B C 1
ATOM 3623 O O . PHE B 1 151 ? 5.605 11.539 -5.211 1 90 151 PHE B O 1
ATOM 3630 N N . GLN B 1 152 ? 4.766 9.57 -5.832 1 83.31 152 GLN B N 1
ATOM 3631 C CA . GLN B 1 152 ? 3.891 10.188 -6.82 1 83.31 152 GLN B CA 1
ATOM 3632 C C . GLN B 1 152 ? 2.826 11.047 -6.148 1 83.31 152 GLN B C 1
ATOM 3634 O O . GLN B 1 152 ? 2.525 12.148 -6.617 1 83.31 152 GLN B O 1
ATOM 3639 N N . PHE B 1 153 ? 2.322 10.562 -5.113 1 86.19 153 PHE B N 1
ATOM 3640 C CA . PHE B 1 153 ? 1.307 11.312 -4.383 1 86.19 153 PHE B CA 1
ATOM 3641 C C . PHE B 1 153 ? 1.879 12.617 -3.848 1 86.19 153 PHE B C 1
ATOM 3643 O O . PHE B 1 153 ? 1.305 13.688 -4.062 1 86.19 153 PHE B O 1
ATOM 3650 N N . LEU B 1 154 ? 2.973 12.539 -3.146 1 92 154 LEU B N 1
ATOM 3651 C CA . LEU B 1 154 ? 3.594 13.703 -2.527 1 92 154 LEU B CA 1
ATOM 3652 C C . LEU B 1 154 ? 4.129 14.664 -3.586 1 92 154 LEU B C 1
ATOM 3654 O O . LEU B 1 154 ? 4.012 15.883 -3.439 1 92 154 LEU B O 1
ATOM 3658 N N . GLY B 1 155 ? 4.684 14.078 -4.613 1 89 155 GLY B N 1
ATOM 3659 C CA . GLY B 1 155 ? 5.152 14.906 -5.711 1 89 155 GLY B CA 1
ATOM 3660 C C . GLY B 1 155 ? 4.031 15.648 -6.418 1 89 155 GLY B C 1
ATOM 3661 O O . GLY B 1 155 ? 4.16 16.844 -6.723 1 89 155 GLY B O 1
ATOM 3662 N N . ASN B 1 156 ? 2.951 14.953 -6.637 1 82.81 156 ASN B N 1
ATOM 3663 C CA . ASN B 1 156 ? 1.794 15.57 -7.27 1 82.81 156 ASN B CA 1
ATOM 3664 C C . ASN B 1 156 ? 1.169 16.641 -6.371 1 82.81 156 ASN B C 1
ATOM 3666 O O . ASN B 1 156 ? 0.718 17.672 -6.855 1 82.81 156 ASN B O 1
ATOM 3670 N N . ALA B 1 157 ? 1.112 16.328 -5.156 1 87.06 157 ALA B N 1
ATOM 3671 C CA . ALA B 1 157 ? 0.63 17.312 -4.199 1 87.06 157 ALA B CA 1
ATOM 3672 C C . ALA B 1 157 ? 1.487 18.578 -4.242 1 87.06 157 ALA B C 1
ATOM 3674 O O . ALA B 1 157 ? 0.961 19.688 -4.227 1 87.06 157 ALA B O 1
ATOM 3675 N N . SER B 1 158 ? 2.777 18.359 -4.27 1 91.19 158 SER B N 1
ATOM 3676 C CA . SER B 1 158 ? 3.729 19.469 -4.359 1 91.19 158 SER B CA 1
ATOM 3677 C C . SER B 1 158 ? 3.506 20.297 -5.625 1 91.19 158 SER B C 1
ATOM 3679 O O . SER B 1 158 ? 3.434 21.516 -5.57 1 91.19 158 SER B O 1
ATOM 3681 N N . LYS B 1 159 ? 3.387 19.609 -6.711 1 84.5 159 LYS B N 1
ATOM 3682 C CA . LYS B 1 159 ? 3.17 20.281 -7.992 1 84.5 159 LYS B CA 1
ATOM 3683 C C . LYS B 1 159 ? 1.869 21.078 -7.984 1 84.5 159 LYS B C 1
ATOM 3685 O O . LYS B 1 159 ? 1.838 22.219 -8.43 1 84.5 159 LYS B O 1
ATOM 3690 N N . ALA B 1 160 ? 0.825 20.484 -7.52 1 83.12 160 ALA B N 1
ATOM 3691 C CA . ALA B 1 160 ? -0.472 21.156 -7.445 1 83.12 160 ALA B CA 1
ATOM 3692 C C . ALA B 1 160 ? -0.415 22.375 -6.52 1 83.12 160 ALA B C 1
ATOM 3694 O O . ALA B 1 160 ? -0.974 23.422 -6.832 1 83.12 160 ALA B O 1
ATOM 3695 N N . TYR B 1 161 ? 0.26 22.188 -5.414 1 89.5 161 TYR B N 1
ATOM 3696 C CA . TYR B 1 161 ? 0.422 23.281 -4.457 1 89.5 161 TYR B CA 1
ATOM 3697 C C . TYR B 1 161 ? 1.077 24.484 -5.113 1 89.5 161 TYR B C 1
ATOM 3699 O O . TYR B 1 161 ? 0.575 25.609 -5.004 1 89.5 161 TYR B O 1
ATOM 3707 N N . LEU B 1 162 ? 2.111 24.281 -5.809 1 88.12 162 LEU B N 1
ATOM 3708 C CA . LEU B 1 162 ? 2.834 25.359 -6.449 1 88.12 162 LEU B CA 1
ATOM 3709 C C . LEU B 1 162 ? 2.014 25.969 -7.586 1 88.12 162 LEU B C 1
ATOM 3711 O O . LEU B 1 162 ? 1.989 27.188 -7.758 1 88.12 162 LEU B O 1
ATOM 3715 N N . LYS B 1 163 ? 1.44 25.125 -8.273 1 82.81 163 LYS B N 1
ATOM 3716 C CA . LYS B 1 163 ? 0.619 25.609 -9.383 1 82.81 163 LYS B CA 1
ATOM 3717 C C . LYS B 1 163 ? -0.483 26.547 -8.891 1 82.81 163 LYS B C 1
ATOM 3719 O O . LYS B 1 163 ? -0.717 27.594 -9.484 1 82.81 163 LYS B O 1
ATOM 3724 N N . PHE B 1 164 ? -1.051 26.25 -7.809 1 81.31 164 PHE B N 1
ATOM 3725 C CA . PHE B 1 164 ? -2.248 26.953 -7.379 1 81.31 164 PHE B CA 1
ATOM 3726 C C . PHE B 1 164 ? -1.889 28.125 -6.465 1 81.31 164 PHE B C 1
ATOM 3728 O O . PHE B 1 164 ? -2.582 29.141 -6.445 1 81.31 164 PHE B O 1
ATOM 3735 N N . PHE B 1 165 ? -0.834 28 -5.742 1 85.31 165 PHE B N 1
ATOM 3736 C CA . PHE B 1 165 ? -0.609 28.984 -4.684 1 85.31 165 PHE B CA 1
ATOM 3737 C C . PHE B 1 165 ? 0.571 29.891 -5.023 1 85.31 165 PHE B C 1
ATOM 3739 O O . PHE B 1 165 ? 0.878 30.828 -4.281 1 85.31 165 PHE B O 1
ATOM 3746 N N . THR B 1 166 ? 1.235 29.656 -6.109 1 82.19 166 THR B N 1
ATOM 3747 C CA . THR B 1 166 ? 2.406 30.438 -6.48 1 82.19 166 THR B CA 1
ATOM 3748 C C . THR B 1 166 ? 2.053 31.922 -6.578 1 82.19 166 THR B C 1
ATOM 3750 O O . THR B 1 166 ? 2.76 32.781 -6.031 1 82.19 166 THR B O 1
ATOM 3753 N N . PRO B 1 167 ? 0.954 32.25 -7.289 1 77.69 167 PRO B N 1
ATOM 3754 C CA . PRO B 1 167 ? 0.63 33.688 -7.371 1 77.69 167 PRO B CA 1
ATOM 3755 C C . PRO B 1 167 ? 0.451 34.344 -6 1 77.69 167 PRO B C 1
ATOM 3757 O O . PRO B 1 167 ? 0.953 35.438 -5.758 1 77.69 167 PRO B O 1
ATOM 3760 N N . GLU B 1 168 ? -0.234 33.656 -5.121 1 74.75 168 GLU B N 1
ATOM 3761 C CA . GLU B 1 168 ? -0.468 34.188 -3.777 1 74.75 168 GLU B CA 1
ATOM 3762 C C . GLU B 1 168 ? 0.826 34.219 -2.971 1 74.75 168 GLU B C 1
ATOM 3764 O O . GLU B 1 168 ? 1.05 35.156 -2.201 1 74.75 168 GLU B O 1
ATOM 3769 N N . LEU B 1 169 ? 1.632 33.281 -3.143 1 76.06 169 LEU B N 1
ATOM 3770 C CA . LEU B 1 169 ? 2.898 33.188 -2.422 1 76.06 169 LEU B CA 1
ATOM 3771 C C . LEU B 1 169 ? 3.859 34.281 -2.906 1 76.06 169 LEU B C 1
ATOM 3773 O O . LEU B 1 169 ? 4.598 34.875 -2.109 1 76.06 169 LEU B O 1
ATOM 3777 N N . LYS B 1 170 ? 3.834 34.531 -4.141 1 76.75 170 LYS B N 1
ATOM 3778 C CA . LYS B 1 170 ? 4.656 35.594 -4.699 1 76.75 170 LYS B CA 1
ATOM 3779 C C . LYS B 1 170 ? 4.227 36.969 -4.164 1 76.75 170 LYS B C 1
ATOM 3781 O O . LYS B 1 170 ? 5.07 37.812 -3.814 1 76.75 170 LYS B O 1
ATOM 3786 N N . ALA B 1 171 ? 2.953 37.156 -4.223 1 72.06 171 ALA B N 1
ATOM 3787 C CA . ALA B 1 171 ? 2.424 38.406 -3.693 1 72.06 171 ALA B CA 1
ATOM 3788 C C . ALA B 1 171 ? 2.82 38.594 -2.232 1 72.06 171 ALA B C 1
ATOM 3790 O O . ALA B 1 171 ? 3.199 39.688 -1.825 1 72.06 171 ALA B O 1
ATOM 3791 N N . LEU B 1 172 ? 2.713 37.594 -1.546 1 69.25 172 LEU B N 1
ATOM 3792 C CA . LEU B 1 172 ? 3.074 37.625 -0.132 1 69.25 172 LEU B CA 1
ATOM 3793 C C . LEU B 1 172 ? 4.562 37.906 0.043 1 69.25 172 LEU B C 1
ATOM 3795 O O . LEU B 1 172 ? 4.949 38.688 0.907 1 69.25 172 LEU B O 1
ATOM 3799 N N . SER B 1 173 ? 5.309 37.188 -0.709 1 70.12 173 SER B N 1
ATOM 3800 C CA . SER B 1 173 ? 6.754 37.406 -0.648 1 70.12 173 SER B CA 1
ATOM 3801 C C . SER B 1 173 ? 7.125 38.844 -0.939 1 70.12 173 SER B C 1
ATOM 3803 O O . SER B 1 173 ? 8 39.406 -0.282 1 70.12 173 SER B O 1
ATOM 3805 N N . SER B 1 174 ? 6.512 39.406 -1.839 1 75.62 174 SER B N 1
ATOM 3806 C CA . SER B 1 174 ? 6.758 40.781 -2.201 1 75.62 174 SER B CA 1
ATOM 3807 C C . SER B 1 174 ? 6.32 41.719 -1.089 1 75.62 174 SER B C 1
ATOM 3809 O O . SER B 1 174 ? 7.039 42.656 -0.745 1 75.62 174 SER B O 1
ATOM 3811 N N . ARG B 1 175 ? 5.203 41.5 -0.556 1 70 175 ARG B N 1
ATOM 3812 C CA . ARG B 1 175 ? 4.652 42.344 0.499 1 70 175 ARG B CA 1
ATOM 3813 C C . ARG B 1 175 ? 5.523 42.281 1.75 1 70 175 ARG B C 1
ATOM 3815 O O . ARG B 1 175 ? 5.719 43.312 2.418 1 70 175 ARG B O 1
ATOM 3822 N N . CYS B 1 176 ? 5.988 41.125 2.018 1 68.69 176 CYS B N 1
ATOM 3823 C CA . CYS B 1 176 ? 6.73 40.938 3.26 1 68.69 176 CYS B CA 1
ATOM 3824 C C . CYS B 1 176 ? 8.227 41.094 3.033 1 68.69 176 CYS B C 1
ATOM 3826 O O . CYS B 1 176 ? 9.016 41.031 3.98 1 68.69 176 CYS B O 1
ATOM 3828 N N . GLY B 1 177 ? 8.625 41.281 1.812 1 70.88 177 GLY B N 1
ATOM 3829 C CA . GLY B 1 177 ? 10.031 41.438 1.513 1 70.88 177 GLY B CA 1
ATOM 3830 C C . GLY B 1 177 ? 10.867 40.219 1.767 1 70.88 177 GLY B C 1
ATOM 3831 O O . GLY B 1 177 ? 11.969 40.281 2.311 1 70.88 177 GLY B O 1
ATOM 3832 N N . LEU B 1 178 ? 10.164 39.156 1.426 1 69.69 178 LEU B N 1
ATOM 3833 C CA . LEU B 1 178 ? 10.875 37.875 1.644 1 69.69 178 LEU B CA 1
ATOM 3834 C C . LEU B 1 178 ? 11.836 37.594 0.494 1 69.69 178 LEU B C 1
ATOM 3836 O O . LEU B 1 178 ? 11.508 37.844 -0.67 1 69.69 178 LEU B O 1
ATOM 3840 N N . GLU B 1 179 ? 13.086 37.312 0.784 1 70.25 179 GLU B N 1
ATOM 3841 C CA . GLU B 1 179 ? 14.094 36.938 -0.204 1 70.25 179 GLU B CA 1
ATOM 3842 C C . GLU B 1 179 ? 14.258 35.406 -0.288 1 70.25 179 GLU B C 1
ATOM 3844 O O . GLU B 1 179 ? 15.359 34.906 -0.115 1 70.25 179 GLU B O 1
ATOM 3849 N N . VAL B 1 180 ? 13.117 34.781 -0.316 1 68.38 180 VAL B N 1
ATOM 3850 C CA . VAL B 1 180 ? 13.195 33.312 -0.32 1 68.38 180 VAL B CA 1
ATOM 3851 C C . VAL B 1 180 ? 12.477 32.75 -1.55 1 68.38 180 VAL B C 1
ATOM 3853 O O . VAL B 1 180 ? 11.695 33.469 -2.189 1 68.38 180 VAL B O 1
ATOM 3856 N N . THR B 1 181 ? 12.93 31.547 -1.888 1 75.12 181 THR B N 1
ATOM 3857 C CA . THR B 1 181 ? 12.234 30.844 -2.963 1 75.12 181 THR B CA 1
ATOM 3858 C C . THR B 1 181 ? 10.852 30.391 -2.508 1 75.12 181 THR B C 1
ATOM 3860 O O . THR B 1 181 ? 10.633 30.141 -1.321 1 75.12 181 THR B O 1
ATOM 3863 N N . LEU B 1 182 ? 9.969 30.438 -3.354 1 71.38 182 LEU B N 1
ATOM 3864 C CA . LEU B 1 182 ? 8.586 30.062 -3.061 1 71.38 182 LEU B CA 1
ATOM 3865 C C . LEU B 1 182 ? 8.523 28.672 -2.457 1 71.38 182 LEU B C 1
ATOM 3867 O O . LEU B 1 182 ? 7.656 28.391 -1.624 1 71.38 182 LEU B O 1
ATOM 3871 N N . SER B 1 183 ? 9.5 27.828 -2.83 1 74 183 SER B N 1
ATOM 3872 C CA . SER B 1 183 ? 9.562 26.453 -2.344 1 74 183 SER B CA 1
ATOM 3873 C C . SER B 1 183 ? 9.859 26.406 -0.85 1 74 183 SER B C 1
ATOM 3875 O O . SER B 1 183 ? 9.586 25.406 -0.185 1 74 183 SER B O 1
ATOM 3877 N N . SER B 1 184 ? 10.32 27.484 -0.348 1 77.5 184 SER B N 1
ATOM 3878 C CA . SER B 1 184 ? 10.688 27.516 1.064 1 77.5 184 SER B CA 1
ATOM 3879 C C . SER B 1 184 ? 9.5 27.922 1.934 1 77.5 184 SER B C 1
ATOM 3881 O O . SER B 1 184 ? 9.57 27.844 3.162 1 77.5 184 SER B O 1
ATOM 3883 N N . LEU B 1 185 ? 8.469 28.25 1.296 1 78.06 185 LEU B N 1
ATOM 3884 C CA . LEU B 1 185 ? 7.348 28.812 2.039 1 78.06 185 LEU B CA 1
ATOM 3885 C C . LEU B 1 185 ? 6.297 27.75 2.322 1 78.06 185 LEU B C 1
ATOM 3887 O O . LEU B 1 185 ? 5.328 28 3.037 1 78.06 185 LEU B O 1
ATOM 3891 N N . GLY B 1 186 ? 6.457 26.562 1.812 1 87.81 186 GLY B N 1
ATOM 3892 C CA . GLY B 1 186 ? 5.52 25.469 2.045 1 87.81 186 GLY B CA 1
ATOM 3893 C C . GLY B 1 186 ? 5.738 24.766 3.371 1 87.81 186 GLY B C 1
ATOM 3894 O O . GLY B 1 186 ? 6.625 25.141 4.141 1 87.81 186 GLY B O 1
ATOM 3895 N N . PRO B 1 187 ? 4.887 23.875 3.713 1 92.94 187 PRO B N 1
ATOM 3896 C CA . PRO B 1 187 ? 5.043 23.156 4.973 1 92.94 187 PRO B CA 1
ATOM 3897 C C . PRO B 1 187 ? 6.23 22.188 4.953 1 92.94 187 PRO B C 1
ATOM 3899 O O . PRO B 1 187 ? 6.734 21.844 3.881 1 92.94 187 PRO B O 1
ATOM 3902 N N . SER B 1 188 ? 6.691 21.859 6.148 1 95.31 188 SER B N 1
ATOM 3903 C CA . SER B 1 188 ? 7.68 20.797 6.25 1 95.31 188 SER B CA 1
ATOM 3904 C C . SER B 1 188 ? 7.027 19.422 6.141 1 95.31 188 SER B C 1
ATOM 3906 O O . SER B 1 188 ? 5.867 19.25 6.523 1 95.31 188 SER B O 1
ATOM 3908 N N . LEU B 1 189 ? 7.758 18.516 5.559 1 97 189 LEU B N 1
ATOM 3909 C CA . LEU B 1 189 ? 7.25 17.156 5.383 1 97 189 LEU B CA 1
ATOM 3910 C C . LEU B 1 189 ? 8.109 16.156 6.148 1 97 189 LEU B C 1
ATOM 3912 O O . LEU B 1 189 ? 9.328 16.125 5.984 1 97 189 LEU B O 1
ATOM 3916 N N . THR B 1 190 ? 7.473 15.375 7.023 1 98.38 190 THR B N 1
ATOM 3917 C CA . THR B 1 190 ? 8.117 14.25 7.691 1 98.38 190 THR B CA 1
ATOM 3918 C C . THR B 1 190 ? 7.465 12.938 7.289 1 98.38 190 THR B C 1
ATOM 3920 O O . THR B 1 190 ? 6.277 12.727 7.539 1 98.38 190 THR B O 1
ATOM 3923 N N . ILE B 1 191 ? 8.227 12.125 6.652 1 98.44 191 ILE B N 1
ATOM 3924 C CA . ILE B 1 191 ? 7.758 10.773 6.359 1 98.44 191 ILE B CA 1
ATOM 3925 C C . ILE B 1 191 ? 8.039 9.859 7.547 1 98.44 191 ILE B C 1
ATOM 3927 O O . ILE B 1 191 ? 9.203 9.633 7.898 1 98.44 191 ILE B O 1
ATOM 3931 N N . PHE B 1 192 ? 6.996 9.406 8.18 1 98.75 192 PHE B N 1
ATOM 3932 C CA . PHE B 1 192 ? 7.105 8.469 9.289 1 98.75 192 PHE B CA 1
ATOM 3933 C C . PHE B 1 192 ? 6.805 7.043 8.828 1 98.75 192 PHE B C 1
ATOM 3935 O O . PHE B 1 192 ? 5.648 6.703 8.562 1 98.75 192 PHE B O 1
ATOM 3942 N N . GLN B 1 193 ? 7.809 6.215 8.797 1 98.06 193 GLN B N 1
ATOM 3943 C CA . GLN B 1 193 ? 7.672 4.836 8.336 1 98.06 193 GLN B CA 1
ATOM 3944 C C . GLN B 1 193 ? 7.816 3.854 9.492 1 98.06 193 GLN B C 1
ATOM 3946 O O . GLN B 1 193 ? 8.781 3.926 10.258 1 98.06 193 GLN B O 1
ATOM 3951 N N . GLU B 1 194 ? 6.848 3.023 9.609 1 97.44 194 GLU B N 1
ATOM 3952 C CA . GLU B 1 194 ? 6.922 1.93 10.57 1 97.44 194 GLU B CA 1
ATOM 3953 C C . GLU B 1 194 ? 7.02 0.58 9.867 1 97.44 194 GLU B C 1
ATOM 3955 O O . GLU B 1 194 ? 6.094 0.175 9.156 1 97.44 194 GLU B O 1
ATOM 3960 N N . THR B 1 195 ? 8.133 -0.098 10.031 1 95.38 195 THR B N 1
ATOM 3961 C CA . THR B 1 195 ? 8.328 -1.429 9.469 1 95.38 195 THR B CA 1
ATOM 3962 C C . THR B 1 195 ? 8.289 -2.492 10.562 1 95.38 195 THR B C 1
ATOM 3964 O O . THR B 1 195 ? 8.32 -2.166 11.75 1 95.38 195 THR B O 1
ATOM 3967 N N . SER B 1 196 ? 8.18 -3.684 10.156 1 92.06 196 SER B N 1
ATOM 3968 C CA . SER B 1 196 ? 8.234 -4.801 11.086 1 92.06 196 SER B CA 1
ATOM 3969 C C . SER B 1 196 ? 9.422 -5.715 10.781 1 92.06 196 SER B C 1
ATOM 3971 O O . SER B 1 196 ? 10.031 -6.273 11.695 1 92.06 196 SER B O 1
ATOM 3973 N N . ARG B 1 197 ? 9.781 -5.887 9.516 1 88.62 197 ARG B N 1
ATOM 3974 C CA . ARG B 1 197 ? 10.758 -6.891 9.109 1 88.62 197 ARG B CA 1
ATOM 3975 C C . ARG B 1 197 ? 11.883 -6.258 8.297 1 88.62 197 ARG B C 1
ATOM 3977 O O . ARG B 1 197 ? 12.992 -6.793 8.242 1 88.62 197 ARG B O 1
ATOM 3984 N N . THR B 1 198 ? 11.617 -5.176 7.688 1 91.94 198 THR B N 1
ATOM 3985 C CA . THR B 1 198 ? 12.555 -4.52 6.785 1 91.94 198 THR B CA 1
ATOM 3986 C C . THR B 1 198 ? 13.352 -3.443 7.523 1 91.94 198 THR B C 1
ATOM 3988 O O . THR B 1 198 ? 12.836 -2.811 8.445 1 91.94 198 THR B O 1
ATOM 3991 N N . ASP B 1 199 ? 14.531 -3.322 7.125 1 94.12 199 ASP B N 1
ATOM 3992 C CA . ASP B 1 199 ? 15.359 -2.25 7.672 1 94.12 199 ASP B CA 1
ATOM 3993 C C . ASP B 1 199 ? 14.844 -0.881 7.238 1 94.12 199 ASP B C 1
ATOM 3995 O O . ASP B 1 199 ? 14.211 -0.755 6.188 1 94.12 199 ASP B O 1
ATOM 3999 N N . LEU B 1 200 ? 15.172 0.041 8.078 1 94.75 200 LEU B N 1
ATOM 4000 C CA . LEU B 1 200 ? 14.719 1.402 7.809 1 94.75 200 LEU B CA 1
ATOM 4001 C C . LEU B 1 200 ? 15.57 2.051 6.723 1 94.75 200 LEU B C 1
ATOM 4003 O O . LEU B 1 200 ? 16.656 1.556 6.402 1 94.75 200 LEU B O 1
ATOM 4007 N N . LEU B 1 201 ? 15.008 3.066 6.145 1 94 201 LEU B N 1
ATOM 4008 C CA . LEU B 1 201 ? 15.766 3.824 5.152 1 94 201 LEU B CA 1
ATOM 4009 C C . LEU B 1 201 ? 17.047 4.395 5.762 1 94 201 LEU B C 1
ATOM 4011 O O . LEU B 1 201 ? 17.016 4.926 6.875 1 94 201 LEU B O 1
ATOM 4015 N N . GLY B 1 202 ? 18.125 4.266 5.035 1 91.12 202 GLY B N 1
ATOM 4016 C CA . GLY B 1 202 ? 19.406 4.762 5.516 1 91.12 202 GLY B CA 1
ATOM 4017 C C . GLY B 1 202 ? 20.094 3.809 6.48 1 91.12 202 GLY B C 1
ATOM 4018 O O . GLY B 1 202 ? 21.141 4.129 7.039 1 91.12 202 GLY B O 1
ATOM 4019 N N . TYR B 1 203 ? 19.516 2.736 6.707 1 88.69 203 TYR B N 1
ATOM 4020 C CA . TYR B 1 203 ? 20.078 1.758 7.629 1 88.69 203 TYR B CA 1
ATOM 4021 C C . TYR B 1 203 ? 21.5 1.383 7.227 1 88.69 203 TYR B C 1
ATOM 4023 O O . 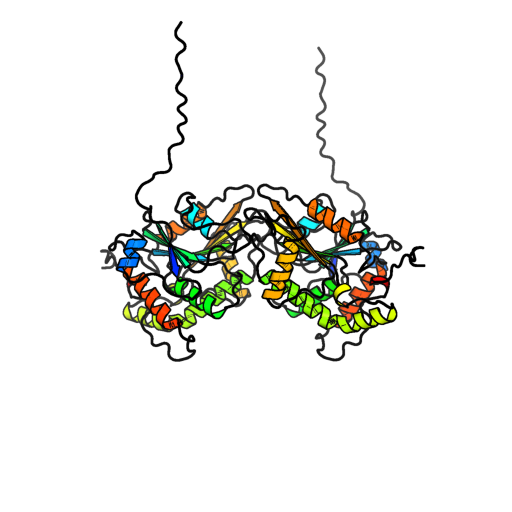TYR B 1 203 ? 21.75 1.09 6.059 1 88.69 203 TYR B O 1
ATOM 4031 N N . GLY B 1 204 ? 22.359 1.42 8.188 1 85.38 204 GLY B N 1
ATOM 4032 C CA . GLY B 1 204 ? 23.734 1.009 7.977 1 85.38 204 GLY B CA 1
ATOM 4033 C C . GLY B 1 204 ? 24.625 2.133 7.477 1 85.38 204 GLY B C 1
ATOM 4034 O O . GLY B 1 204 ? 25.844 1.994 7.441 1 85.38 204 GLY B O 1
ATOM 4035 N N . SER B 1 205 ? 24.016 3.234 7.105 1 86.12 205 SER B N 1
ATOM 4036 C CA . SER B 1 205 ? 24.812 4.352 6.621 1 86.12 205 SER B CA 1
ATOM 4037 C C . SER B 1 205 ? 25.406 5.152 7.773 1 86.12 205 SER B C 1
ATOM 4039 O O . SER B 1 205 ? 24.75 5.348 8.797 1 86.12 205 SER B O 1
ATOM 4041 N N . LYS B 1 206 ? 26.594 5.637 7.609 1 87.69 206 LYS B N 1
ATOM 4042 C CA . LYS B 1 206 ? 27.266 6.496 8.594 1 87.69 206 LYS B CA 1
ATOM 4043 C C . LYS B 1 206 ? 27.031 7.973 8.273 1 87.69 206 LYS B C 1
ATOM 4045 O O . LYS B 1 206 ? 27.391 8.844 9.062 1 87.69 206 LYS B O 1
ATOM 4050 N N . VAL B 1 207 ? 26.438 8.227 7.176 1 87.75 207 VAL B N 1
ATOM 4051 C CA . VAL B 1 207 ? 26.219 9.602 6.73 1 87.75 207 VAL B CA 1
ATOM 4052 C C . VAL B 1 207 ? 24.922 10.141 7.32 1 87.75 207 VAL B C 1
ATOM 4054 O O . VAL B 1 207 ? 23.859 9.539 7.156 1 87.75 207 VAL B O 1
ATOM 4057 N N . ARG B 1 208 ? 25.109 11.266 8.023 1 86.62 208 ARG B N 1
ATOM 4058 C CA . ARG B 1 208 ? 23.922 11.938 8.555 1 86.62 208 ARG B CA 1
ATOM 4059 C C . ARG B 1 208 ? 23.016 12.414 7.43 1 86.62 208 ARG B C 1
ATOM 4061 O O . ARG B 1 208 ? 23.484 12.992 6.445 1 86.62 208 ARG B O 1
ATOM 4068 N N . GLY B 1 209 ? 21.781 12.094 7.484 1 91.38 209 GLY B N 1
ATOM 4069 C CA . GLY B 1 209 ? 20.828 12.57 6.5 1 91.38 209 GLY B CA 1
ATOM 4070 C C . GLY B 1 209 ? 20.734 11.672 5.281 1 91.38 209 GLY B C 1
ATOM 4071 O O . GLY B 1 209 ? 20.203 12.078 4.242 1 91.38 209 GLY B O 1
ATOM 4072 N N . GLN B 1 210 ? 21.281 10.531 5.371 1 93.56 210 GLN B N 1
ATOM 4073 C CA . GLN B 1 210 ? 21.281 9.625 4.234 1 93.56 210 GLN B CA 1
ATOM 4074 C C . GLN B 1 210 ? 19.859 9.266 3.822 1 93.56 210 GLN B C 1
ATOM 4076 O O . GLN B 1 210 ? 19.562 9.148 2.631 1 93.56 210 GLN B O 1
ATOM 4081 N N . ALA B 1 211 ? 19.031 9.023 4.785 1 95.56 211 ALA B N 1
ATOM 4082 C CA . ALA B 1 211 ? 17.641 8.68 4.48 1 95.56 211 ALA B CA 1
ATOM 4083 C C . ALA B 1 211 ? 16.969 9.781 3.656 1 95.56 211 ALA B C 1
ATOM 4085 O O . ALA B 1 211 ? 16.297 9.492 2.662 1 95.56 211 ALA B O 1
ATOM 4086 N N . GLU B 1 212 ? 17.203 11.016 4.02 1 96.44 212 GLU B N 1
ATOM 4087 C CA . GLU B 1 212 ? 16.625 12.148 3.305 1 96.44 212 GLU B CA 1
ATOM 4088 C C . GLU B 1 212 ? 17.219 12.281 1.904 1 96.44 212 GLU B C 1
ATOM 4090 O O . GLU B 1 212 ? 16.5 12.594 0.948 1 96.44 212 GLU B O 1
ATOM 4095 N N . THR B 1 213 ? 18.484 12.016 1.836 1 95.12 213 THR B N 1
ATOM 4096 C CA . THR B 1 213 ? 19.141 12.039 0.528 1 95.12 213 THR B CA 1
ATOM 4097 C C . THR B 1 213 ? 18.531 10.969 -0.386 1 95.12 213 THR B C 1
ATOM 4099 O O . THR B 1 213 ? 18.281 11.227 -1.563 1 95.12 213 THR B O 1
ATOM 4102 N N . ASP B 1 214 ? 18.328 9.828 0.172 1 94.62 214 ASP B N 1
ATOM 4103 C CA . ASP B 1 214 ? 17.719 8.742 -0.592 1 94.62 214 ASP B CA 1
ATOM 4104 C C . ASP B 1 214 ? 16.297 9.102 -1.028 1 94.62 214 ASP B C 1
ATOM 4106 O O . ASP B 1 214 ? 15.883 8.766 -2.141 1 94.62 214 ASP B O 1
ATOM 4110 N N . LEU B 1 215 ? 15.555 9.688 -0.165 1 95.81 215 LEU B N 1
ATOM 4111 C CA . LEU B 1 215 ? 14.195 10.117 -0.492 1 95.81 215 LEU B CA 1
ATOM 4112 C C . LEU B 1 215 ? 14.211 11.094 -1.667 1 95.81 215 LEU B C 1
ATOM 4114 O O . LEU B 1 215 ? 13.453 10.922 -2.629 1 95.81 215 LEU B O 1
ATOM 4118 N N . LEU B 1 216 ? 15.094 12.078 -1.575 1 95.88 216 LEU B N 1
ATOM 4119 C CA . LEU B 1 216 ? 15.156 13.109 -2.611 1 95.88 216 LEU B CA 1
ATOM 4120 C C . LEU B 1 216 ? 15.578 12.5 -3.947 1 95.88 216 LEU B C 1
ATOM 4122 O O . LEU B 1 216 ? 15.039 12.859 -4.996 1 95.88 216 LEU B O 1
ATOM 4126 N N . LYS B 1 217 ? 16.516 11.586 -3.855 1 94.38 217 LYS B N 1
ATOM 4127 C CA . LYS B 1 217 ? 16.953 10.891 -5.062 1 94.38 217 LYS B CA 1
ATOM 4128 C C . LYS B 1 217 ? 15.789 10.148 -5.715 1 94.38 217 LYS B C 1
ATOM 4130 O O . LYS B 1 217 ? 15.617 10.203 -6.934 1 94.38 217 LYS B O 1
ATOM 4135 N N . ARG B 1 218 ? 14.984 9.492 -4.953 1 93.12 218 ARG B N 1
ATOM 4136 C CA . ARG B 1 218 ? 13.852 8.734 -5.465 1 93.12 218 ARG B CA 1
ATOM 4137 C C . ARG B 1 218 ? 12.797 9.656 -6.07 1 93.12 218 ARG B C 1
ATOM 4139 O O . ARG B 1 218 ? 12.234 9.352 -7.125 1 93.12 218 ARG B O 1
ATOM 4146 N N . PHE B 1 219 ? 12.531 10.797 -5.43 1 95.12 219 PHE B N 1
ATOM 4147 C CA . PHE B 1 219 ? 11.617 11.789 -5.988 1 95.12 219 PHE B CA 1
ATOM 4148 C C . PHE B 1 219 ? 12.078 12.234 -7.367 1 95.12 219 PHE B C 1
ATOM 4150 O O . PHE B 1 219 ? 11.273 12.336 -8.297 1 95.12 219 PHE B O 1
ATOM 4157 N N . HIS B 1 220 ? 13.336 12.469 -7.527 1 93.5 220 HIS B N 1
ATOM 4158 C CA . HIS B 1 220 ? 13.898 12.945 -8.789 1 93.5 220 HIS B CA 1
ATOM 4159 C C . HIS B 1 220 ? 13.844 11.859 -9.859 1 93.5 220 HIS B C 1
ATOM 4161 O O . HIS B 1 220 ? 13.516 12.141 -11.016 1 93.5 220 HIS B O 1
ATOM 4167 N N . GLU B 1 221 ? 14.133 10.664 -9.438 1 90.56 221 GLU B N 1
ATOM 4168 C CA . GLU B 1 221 ? 14.109 9.547 -10.367 1 90.56 221 GLU B CA 1
ATOM 4169 C C . GLU B 1 221 ? 12.711 9.32 -10.938 1 90.56 221 GLU B C 1
ATOM 4171 O O . GLU B 1 221 ? 12.562 8.914 -12.086 1 90.56 221 GLU B O 1
ATOM 4176 N N . LEU B 1 222 ? 11.742 9.633 -10.125 1 86.69 222 LEU B N 1
ATOM 4177 C CA . LEU B 1 222 ? 10.359 9.414 -10.539 1 86.69 222 LEU B CA 1
ATOM 4178 C C . LEU B 1 222 ? 9.797 10.656 -11.219 1 86.69 222 LEU B C 1
ATOM 4180 O O . LEU B 1 222 ? 8.656 10.656 -11.68 1 86.69 222 LEU B O 1
ATOM 4184 N N . GLY B 1 223 ? 10.562 11.734 -11.281 1 88.38 223 GLY B N 1
ATOM 4185 C CA . GLY B 1 223 ? 10.141 12.961 -11.93 1 88.38 223 GLY B CA 1
ATOM 4186 C C . GLY B 1 223 ? 9.062 13.711 -11.164 1 88.38 223 GLY B C 1
ATOM 4187 O O . GLY B 1 223 ? 8.211 14.367 -11.758 1 88.38 223 GLY B O 1
ATOM 4188 N N . THR B 1 224 ? 9.008 13.469 -9.875 1 88.75 224 THR B N 1
ATOM 4189 C CA . THR B 1 224 ? 8.016 14.102 -9.016 1 88.75 224 THR B CA 1
ATOM 4190 C C . THR B 1 224 ? 8.688 14.812 -7.84 1 88.75 224 THR B C 1
ATOM 4192 O O . THR B 1 224 ? 8.5 14.422 -6.684 1 88.75 224 THR B O 1
ATOM 4195 N N . PRO B 1 225 ? 9.43 15.867 -8.125 1 93 225 PRO B N 1
ATOM 4196 C CA . PRO B 1 225 ? 10.156 16.547 -7.043 1 93 225 PRO B CA 1
ATOM 4197 C C . PRO B 1 225 ? 9.219 17.203 -6.031 1 93 225 PRO B C 1
ATOM 4199 O O . PRO B 1 225 ? 8.195 17.766 -6.414 1 93 225 PRO B O 1
ATOM 4202 N N . PRO B 1 226 ? 9.523 17.062 -4.805 1 94.06 226 PRO B N 1
ATOM 4203 C CA . PRO B 1 226 ? 8.695 17.641 -3.746 1 94.06 226 PRO B CA 1
ATOM 4204 C C . PRO B 1 226 ? 9.078 19.094 -3.426 1 94.06 226 PRO B C 1
ATOM 4206 O O . PRO B 1 226 ? 9.312 19.422 -2.262 1 94.06 226 PRO B O 1
ATOM 4209 N N . GLU B 1 227 ? 8.938 19.984 -4.301 1 92.25 227 GLU B N 1
ATOM 4210 C CA . GLU B 1 227 ? 9.508 21.328 -4.23 1 92.25 227 GLU B CA 1
ATOM 4211 C C . GLU B 1 227 ? 8.656 22.25 -3.352 1 92.25 227 GLU B C 1
ATOM 4213 O O . GLU B 1 227 ? 9.141 23.281 -2.867 1 92.25 227 GLU B O 1
ATOM 4218 N N . ALA B 1 228 ? 7.426 21.906 -3.205 1 91.31 228 ALA B N 1
ATOM 4219 C CA . ALA B 1 228 ? 6.543 22.766 -2.418 1 91.31 228 ALA B CA 1
ATOM 4220 C C . ALA B 1 228 ? 6.84 22.625 -0.926 1 91.31 228 ALA B C 1
ATOM 4222 O O . ALA B 1 228 ? 6.449 23.484 -0.132 1 91.31 228 ALA B O 1
ATOM 4223 N N . PHE B 1 229 ? 7.469 21.531 -0.564 1 94.06 229 PHE B N 1
ATOM 4224 C CA . PHE B 1 229 ? 7.777 21.312 0.846 1 94.06 229 PHE B CA 1
ATOM 4225 C C . PHE B 1 229 ? 9.086 22 1.224 1 94.06 229 PHE B C 1
ATOM 4227 O O . PHE B 1 229 ? 10.094 21.859 0.528 1 94.06 229 PHE B O 1
ATOM 4234 N N . SER B 1 230 ? 9.039 22.75 2.303 1 91.88 230 SER B N 1
ATOM 4235 C CA . SER B 1 230 ? 10.203 23.531 2.725 1 91.88 230 SER B CA 1
ATOM 4236 C C . SER B 1 230 ? 11.336 22.625 3.197 1 91.88 230 SER B C 1
ATOM 4238 O O . SER B 1 230 ? 12.508 22.984 3.121 1 91.88 230 SER B O 1
ATOM 4240 N N . SER B 1 231 ? 10.969 21.484 3.709 1 93.19 231 SER B N 1
ATOM 4241 C CA . SER B 1 231 ? 11.938 20.484 4.125 1 93.19 231 SER B CA 1
ATOM 4242 C C . SER B 1 231 ? 11.328 19.078 4.066 1 93.19 231 SER B C 1
ATOM 4244 O O . SER B 1 231 ? 10.109 18.922 4.164 1 93.19 231 SER B O 1
ATOM 4246 N N . ILE B 1 232 ? 12.227 18.141 3.836 1 95.25 232 ILE B N 1
ATOM 4247 C CA . ILE B 1 232 ? 11.836 16.734 3.814 1 95.25 232 ILE B CA 1
ATOM 4248 C C . ILE B 1 232 ? 12.617 15.961 4.871 1 95.25 232 ILE B C 1
ATOM 4250 O O . ILE B 1 232 ? 13.852 15.969 4.871 1 95.25 232 ILE B O 1
ATOM 4254 N N . ASN B 1 233 ? 11.891 15.344 5.754 1 96.69 233 ASN B N 1
ATOM 4255 C CA . ASN B 1 233 ? 12.492 14.57 6.84 1 96.69 233 ASN B CA 1
ATOM 4256 C C . ASN B 1 233 ? 12 13.125 6.828 1 96.69 233 ASN B C 1
ATOM 4258 O O . ASN B 1 233 ? 10.93 12.828 6.305 1 96.69 233 ASN B O 1
ATOM 4262 N N . TYR B 1 234 ? 12.891 12.266 7.324 1 97.94 234 TYR B N 1
ATOM 4263 C CA . TYR B 1 234 ? 12.547 10.859 7.469 1 97.94 234 TYR B CA 1
ATOM 4264 C C . TYR B 1 234 ? 12.68 10.414 8.922 1 97.94 234 TYR B C 1
ATOM 4266 O O . TYR B 1 234 ? 13.703 10.672 9.562 1 97.94 234 TYR B O 1
ATOM 4274 N N . VAL B 1 235 ? 11.648 9.836 9.461 1 98.06 235 VAL B N 1
ATOM 4275 C CA . VAL B 1 235 ? 11.68 9.172 10.758 1 98.06 235 VAL B CA 1
ATOM 4276 C C . VAL B 1 235 ? 11.18 7.738 10.617 1 98.06 235 VAL B C 1
ATOM 4278 O O . VAL B 1 235 ? 10.039 7.508 10.211 1 98.06 235 VAL B O 1
ATOM 4281 N N . GLY B 1 236 ? 12.008 6.809 10.938 1 97.44 236 GLY B N 1
ATOM 4282 C CA . GLY B 1 236 ? 11.641 5.402 10.891 1 97.44 236 GLY B CA 1
ATOM 4283 C C . GLY B 1 236 ? 11.617 4.742 12.258 1 97.44 236 GLY B C 1
ATOM 4284 O O . GLY B 1 236 ? 12.383 5.121 13.148 1 97.44 236 GLY B O 1
ATOM 4285 N N . THR B 1 237 ? 10.734 3.83 12.445 1 97.12 237 THR B N 1
ATOM 4286 C CA . THR B 1 237 ? 10.711 2.969 13.617 1 97.12 237 THR B CA 1
ATOM 4287 C C . THR B 1 237 ? 10.406 1.524 13.227 1 97.12 237 THR B C 1
ATOM 4289 O O . THR B 1 237 ? 9.609 1.275 12.32 1 97.12 237 THR B O 1
ATOM 4292 N N . LYS B 1 238 ? 11.164 0.618 13.711 1 95.06 238 LYS B N 1
ATOM 4293 C CA . LYS B 1 238 ? 10.914 -0.805 13.492 1 95.06 238 LYS B CA 1
ATOM 4294 C C . LYS B 1 238 ? 10.18 -1.418 14.688 1 95.06 238 LYS B C 1
ATOM 4296 O O . LYS B 1 238 ? 10.695 -1.408 15.805 1 95.06 238 LYS B O 1
ATOM 4301 N N . THR B 1 239 ? 8.977 -1.862 14.469 1 95.38 239 THR B N 1
ATOM 4302 C CA . THR B 1 239 ? 8.141 -2.441 15.516 1 95.38 239 THR B CA 1
ATOM 4303 C C . THR B 1 239 ? 7.93 -3.934 15.273 1 95.38 239 THR B C 1
ATOM 4305 O O . THR B 1 239 ? 6.965 -4.332 14.617 1 95.38 239 THR B O 1
ATOM 4308 N N . VAL B 1 240 ? 8.805 -4.719 15.836 1 91.12 240 VAL B N 1
ATOM 4309 C CA . VAL B 1 240 ? 8.664 -6.164 15.703 1 91.12 240 VAL B CA 1
ATOM 4310 C C . VAL B 1 240 ? 7.578 -6.66 16.656 1 91.12 240 VAL B C 1
ATOM 4312 O O . VAL B 1 240 ? 6.703 -7.434 16.266 1 91.12 240 VAL B O 1
ATOM 4315 N N . VAL B 1 241 ? 7.633 -6.125 17.875 1 91.25 241 VAL B N 1
ATOM 4316 C CA . VAL B 1 241 ? 6.629 -6.383 18.891 1 91.25 241 VAL B CA 1
ATOM 4317 C C . VAL B 1 241 ? 6.043 -5.062 19.391 1 91.25 241 VAL B C 1
ATOM 4319 O O . VAL B 1 241 ? 6.777 -4.168 19.812 1 91.25 241 VAL B O 1
ATOM 4322 N N . PRO B 1 242 ? 4.734 -4.918 19.328 1 91.06 242 PRO B N 1
ATOM 4323 C CA . PRO B 1 242 ? 4.121 -3.68 19.812 1 91.06 242 PRO B CA 1
ATOM 4324 C C . PRO B 1 242 ? 4.379 -3.438 21.297 1 91.06 242 PRO B C 1
ATOM 4326 O O . PRO B 1 242 ? 4.703 -4.375 22.031 1 91.06 242 PRO B O 1
ATOM 4329 N N . PRO B 1 243 ? 4.336 -2.152 21.797 1 94 243 PRO B N 1
ATOM 4330 C CA . PRO B 1 243 ? 3.738 -1.018 21.094 1 94 243 PRO B CA 1
ATOM 4331 C C . PRO B 1 243 ? 4.75 -0.26 20.234 1 94 243 PRO B C 1
ATOM 4333 O O . PRO B 1 243 ? 5.961 -0.439 20.406 1 94 243 PRO B O 1
ATOM 4336 N N . THR B 1 244 ? 4.25 0.565 19.25 1 96 244 THR B N 1
ATOM 4337 C CA . THR B 1 244 ? 5.07 1.43 18.406 1 96 244 THR B CA 1
ATOM 4338 C C . THR B 1 244 ? 5.762 2.502 19.25 1 96 244 THR B C 1
ATOM 4340 O O . THR B 1 244 ? 5.156 3.074 20.156 1 96 244 THR B O 1
ATOM 4343 N N . ASP B 1 245 ? 7.02 2.732 19 1 97.06 245 ASP B N 1
ATOM 4344 C CA . ASP B 1 245 ? 7.766 3.811 19.641 1 97.06 245 ASP B CA 1
ATOM 4345 C C . ASP B 1 245 ? 7.668 5.102 18.828 1 97.06 245 ASP B C 1
ATOM 4347 O O . ASP B 1 245 ? 8.25 5.207 17.75 1 97.06 245 ASP B O 1
ATOM 4351 N N . PHE B 1 246 ? 6.996 6.113 19.391 1 97.94 246 PHE B N 1
ATOM 4352 C CA . PHE B 1 246 ? 6.789 7.367 18.672 1 97.94 246 PHE B CA 1
ATOM 4353 C C . PHE B 1 246 ? 7.77 8.43 19.156 1 97.94 246 PHE B C 1
ATOM 4355 O O . PHE B 1 246 ? 7.691 9.586 18.734 1 97.94 246 PHE B O 1
ATOM 4362 N N . SER B 1 247 ? 8.734 8.125 19.984 1 97.31 247 SER B N 1
ATOM 4363 C CA . SER B 1 247 ? 9.586 9.102 20.641 1 97.31 247 SER B CA 1
ATOM 4364 C C . SER B 1 247 ? 10.414 9.891 19.625 1 97.31 247 SER B C 1
ATOM 4366 O O . SER B 1 247 ? 10.516 11.117 19.719 1 97.31 247 SER B O 1
ATOM 4368 N N . GLN B 1 248 ? 10.961 9.18 18.656 1 97.25 248 GLN B N 1
ATOM 4369 C CA . GLN B 1 248 ? 11.781 9.867 17.656 1 97.25 248 GLN B CA 1
ATOM 4370 C C . GLN B 1 248 ? 10.93 10.805 16.812 1 97.25 248 GLN B C 1
ATOM 4372 O O . GLN B 1 248 ? 11.391 11.891 16.438 1 97.25 248 GLN B O 1
ATOM 4377 N N . LEU B 1 249 ? 9.758 10.375 16.484 1 98.25 249 LEU B N 1
ATOM 4378 C CA . LEU B 1 249 ? 8.852 11.234 15.719 1 98.25 249 LEU B CA 1
ATOM 4379 C C . LEU B 1 249 ? 8.469 12.469 16.516 1 98.25 249 LEU B C 1
ATOM 4381 O O . LEU B 1 249 ? 8.461 13.578 15.992 1 98.25 249 LEU B O 1
ATOM 4385 N N . MET B 1 250 ? 8.195 12.281 17.797 1 97.69 250 MET B N 1
ATOM 4386 C CA . MET B 1 250 ? 7.844 13.391 18.672 1 97.69 250 MET B CA 1
ATOM 4387 C C . MET B 1 250 ? 8.992 14.391 18.766 1 97.69 250 MET B C 1
ATOM 4389 O O . MET B 1 250 ? 8.773 15.602 18.719 1 97.69 250 MET B O 1
ATOM 4393 N N . ASP B 1 251 ? 10.148 13.875 18.875 1 97.31 251 ASP B N 1
ATOM 4394 C CA . ASP B 1 251 ? 11.32 14.742 18.953 1 97.31 251 ASP B CA 1
ATOM 4395 C C . ASP B 1 251 ? 11.461 15.586 17.688 1 97.31 251 ASP B C 1
ATOM 4397 O O . ASP B 1 251 ? 11.75 16.781 17.766 1 97.31 251 ASP B O 1
ATOM 4401 N N . ARG B 1 252 ? 11.266 14.961 16.578 1 96.12 252 ARG B N 1
ATOM 4402 C CA . ARG B 1 252 ? 11.367 15.672 15.305 1 96.12 252 ARG B CA 1
ATOM 4403 C C . ARG B 1 252 ? 10.289 16.75 15.188 1 96.12 252 ARG B C 1
ATOM 4405 O O . ARG B 1 252 ? 10.562 17.859 14.719 1 96.12 252 ARG B O 1
ATOM 4412 N N . VAL B 1 253 ? 9.117 16.469 15.586 1 96.69 253 VAL B N 1
ATOM 4413 C CA . VAL B 1 253 ? 8 17.406 15.523 1 96.69 253 VAL B CA 1
ATOM 4414 C C . VAL B 1 253 ? 8.273 18.594 16.438 1 96.69 253 VAL B C 1
ATOM 4416 O O . VAL B 1 253 ? 8.086 19.75 16.031 1 96.69 253 VAL B O 1
ATOM 4419 N N . LYS B 1 254 ? 8.766 18.359 17.625 1 95.94 254 LYS B N 1
ATOM 4420 C CA . LYS B 1 254 ? 9.078 19.438 18.562 1 95.94 254 LYS B CA 1
ATOM 4421 C C . LYS B 1 254 ? 10.141 20.375 17.984 1 95.94 254 LYS B C 1
ATOM 4423 O O . LYS B 1 254 ? 10.031 21.594 18.125 1 95.94 254 LYS B O 1
ATOM 4428 N N . LYS B 1 255 ? 11.078 19.781 17.328 1 94 255 LYS B N 1
ATOM 4429 C CA . LYS B 1 255 ? 12.133 20.594 16.703 1 94 255 LYS B CA 1
ATOM 4430 C C . LYS B 1 255 ? 11.562 21.469 15.594 1 94 255 LYS B C 1
ATOM 4432 O O . LYS B 1 255 ? 11.945 22.625 15.453 1 94 255 LYS B O 1
ATOM 4437 N N . GLN B 1 256 ? 10.664 20.922 14.891 1 92.25 256 GLN B N 1
ATOM 4438 C CA . GLN B 1 256 ? 10.094 21.641 13.758 1 92.25 256 GLN B CA 1
ATOM 4439 C C . GLN B 1 256 ? 9.156 22.75 14.219 1 92.25 256 GLN B C 1
ATOM 4441 O O . GLN B 1 256 ? 9.062 23.797 13.578 1 92.25 256 GLN B O 1
ATOM 4446 N N . ILE B 1 257 ? 8.492 22.5 15.258 1 91.31 257 ILE B N 1
ATOM 4447 C CA . ILE B 1 257 ? 7.57 23.5 15.797 1 91.31 257 ILE B CA 1
ATOM 4448 C C . ILE B 1 257 ? 8.344 24.734 16.25 1 91.31 257 ILE B C 1
ATOM 4450 O O . ILE B 1 257 ? 7.871 25.859 16.109 1 91.31 257 ILE B O 1
ATOM 4454 N N . MET B 1 258 ? 9.5 24.531 16.672 1 87.19 258 MET B N 1
ATOM 4455 C CA . MET B 1 258 ? 10.312 25.625 17.188 1 87.19 258 MET B CA 1
ATOM 4456 C C . MET B 1 258 ? 11.008 26.375 16.047 1 87.19 258 MET B C 1
ATOM 4458 O O . MET B 1 258 ? 11.5 27.484 16.25 1 87.19 258 MET B O 1
ATOM 4462 N N . ASP B 1 259 ? 10.945 25.75 14.938 1 79.44 259 ASP B N 1
ATOM 4463 C CA . ASP B 1 259 ? 11.57 26.375 13.781 1 79.44 259 ASP B CA 1
ATOM 4464 C C . ASP B 1 259 ? 10.633 27.406 13.148 1 79.44 259 ASP B C 1
ATOM 4466 O O . ASP B 1 259 ? 9.555 27.062 12.672 1 79.44 259 ASP B O 1
ATOM 4470 N N . THR B 1 260 ? 10.984 28.703 13.188 1 70.94 260 THR B N 1
ATOM 4471 C CA . THR B 1 260 ? 10.148 29.75 12.641 1 70.94 260 THR B CA 1
ATOM 4472 C C . THR B 1 260 ? 10.773 30.328 11.375 1 70.94 260 THR B C 1
ATOM 4474 O O . THR B 1 260 ? 10.422 31.438 10.945 1 70.94 260 THR B O 1
ATOM 4477 N N . SER B 1 261 ? 11.664 29.5 10.773 1 69.31 261 SER B N 1
ATOM 4478 C CA . SER B 1 261 ? 12.391 30 9.617 1 69.31 261 SER B CA 1
ATOM 4479 C C . SER B 1 261 ? 11.484 30.109 8.398 1 69.31 261 SER B C 1
ATOM 4481 O O . SER B 1 261 ? 11.711 30.938 7.512 1 69.31 261 SER B O 1
ATOM 4483 N N . THR B 1 262 ? 10.484 29.312 8.375 1 72.75 262 THR B N 1
ATOM 4484 C CA . THR B 1 262 ? 9.625 29.312 7.195 1 72.75 262 THR B CA 1
ATOM 4485 C C . THR B 1 262 ? 8.219 29.766 7.555 1 72.75 262 THR B C 1
ATOM 4487 O O . THR B 1 262 ? 7.793 30.859 7.152 1 72.75 262 THR B O 1
ATOM 4490 N N . ARG B 1 263 ? 7.551 29.047 8.305 1 77.06 263 ARG B N 1
ATOM 4491 C CA . ARG B 1 263 ? 6.191 29.359 8.734 1 77.06 263 ARG B CA 1
ATOM 4492 C C . ARG B 1 263 ? 6.129 29.594 10.234 1 77.06 263 ARG B C 1
ATOM 4494 O O . ARG B 1 263 ? 6.633 28.797 11.016 1 77.06 263 ARG B O 1
ATOM 4501 N N . SER B 1 264 ? 5.574 30.719 10.547 1 78.5 264 SER B N 1
ATOM 4502 C CA . SER B 1 264 ? 5.488 31.109 11.953 1 78.5 264 SER B CA 1
ATOM 4503 C C . SER B 1 264 ? 4.121 30.766 12.539 1 78.5 264 SER B C 1
ATOM 4505 O O . SER B 1 264 ? 3.168 30.516 11.797 1 78.5 264 SER B O 1
ATOM 4507 N N . SER B 1 265 ? 4.164 30.703 13.859 1 86.81 265 SER B N 1
ATOM 4508 C CA . SER B 1 265 ? 2.881 30.562 14.539 1 86.81 265 SER B CA 1
ATOM 4509 C C . SER B 1 265 ? 1.99 31.766 14.297 1 86.81 265 SER B C 1
ATOM 4511 O O . SER B 1 265 ? 2.488 32.875 14.07 1 86.81 265 SER B O 1
ATOM 4513 N N . ARG B 1 266 ? 0.702 31.547 14.344 1 85.06 266 ARG B N 1
ATOM 4514 C CA . ARG B 1 266 ? -0.243 32.625 14.047 1 85.06 266 ARG B CA 1
ATOM 4515 C C . ARG B 1 266 ? -1.546 32.438 14.82 1 85.06 266 ARG B C 1
ATOM 4517 O O . ARG B 1 266 ? -1.836 31.328 15.289 1 85.06 266 ARG B O 1
ATOM 4524 N N . PRO B 1 267 ? -2.254 33.531 14.867 1 85.38 267 PRO B N 1
ATOM 4525 C CA . PRO B 1 267 ? -3.559 33.375 15.523 1 85.38 267 PRO B CA 1
ATOM 4526 C C . PRO B 1 267 ? -4.492 32.438 14.781 1 85.38 267 PRO B C 1
ATOM 4528 O O . PRO B 1 267 ? -4.457 32.344 13.547 1 85.38 267 PRO B O 1
ATOM 4531 N N . LEU B 1 268 ? -5.367 31.766 15.523 1 89.56 268 LEU B N 1
ATOM 4532 C CA . LEU B 1 268 ? -6.305 30.797 14.969 1 89.56 268 LEU B CA 1
ATOM 4533 C C . LEU B 1 268 ? -7.227 31.469 13.945 1 89.56 268 LEU B C 1
ATOM 4535 O O . LEU B 1 268 ? -7.68 30.812 13 1 89.56 268 LEU B O 1
ATOM 4539 N N . SER B 1 269 ? -7.453 32.75 14.141 1 87 269 SER B N 1
ATOM 4540 C CA . SER B 1 269 ? -8.328 33.469 13.227 1 87 269 SER B CA 1
ATOM 4541 C C . SER B 1 269 ? -7.77 33.469 11.805 1 87 269 SER B C 1
ATOM 4543 O O . SER B 1 269 ? -8.531 33.406 10.836 1 87 269 SER B O 1
ATOM 4545 N N . HIS B 1 270 ? -6.457 33.5 11.688 1 83.69 270 HIS B N 1
ATOM 4546 C CA . HIS B 1 270 ? -5.832 33.469 10.367 1 83.69 270 HIS B CA 1
ATOM 4547 C C . HIS B 1 270 ? -5.961 32.094 9.719 1 83.69 270 HIS B C 1
ATOM 4549 O O . HIS B 1 270 ? -6.117 32 8.5 1 83.69 270 HIS B O 1
ATOM 4555 N N . VAL B 1 271 ? -5.863 31.109 10.508 1 88.19 271 VAL B N 1
ATOM 4556 C CA . VAL B 1 271 ? -6.031 29.75 10.016 1 88.19 271 VAL B CA 1
ATOM 4557 C C . VAL B 1 271 ? -7.453 29.562 9.492 1 88.19 271 VAL B C 1
ATOM 4559 O O . VAL B 1 271 ? -7.656 29.031 8.391 1 88.19 271 VAL B O 1
ATOM 4562 N N . PHE B 1 272 ? -8.398 30.016 10.227 1 89.06 272 PHE B N 1
ATOM 4563 C CA . PHE B 1 272 ? -9.797 29.906 9.844 1 89.06 272 PHE B CA 1
ATOM 4564 C C . PHE B 1 272 ? -10.07 30.672 8.555 1 89.06 272 PHE B C 1
ATOM 4566 O O . PHE B 1 272 ? -10.742 30.172 7.656 1 89.06 272 PHE B O 1
ATOM 4573 N N . THR B 1 273 ? -9.578 31.859 8.516 1 84.94 273 THR B N 1
ATOM 4574 C CA . THR B 1 273 ? -9.805 32.688 7.348 1 84.94 273 THR B CA 1
ATOM 4575 C C . THR B 1 273 ? -9.219 32.062 6.094 1 84.94 273 THR B C 1
ATOM 4577 O O . THR B 1 273 ? -9.82 32.125 5.016 1 84.94 273 THR B O 1
ATOM 4580 N N . ALA B 1 274 ? -8.07 31.547 6.25 1 83.81 274 ALA B N 1
ATOM 4581 C CA . ALA B 1 274 ? -7.461 30.844 5.121 1 83.81 274 ALA B CA 1
ATOM 4582 C C . ALA B 1 274 ? -8.328 29.688 4.656 1 83.81 274 ALA B C 1
ATOM 4584 O O . ALA B 1 274 ? -8.586 29.531 3.459 1 83.81 274 ALA B O 1
ATOM 4585 N N . LEU B 1 275 ? -8.844 28.875 5.566 1 87.81 275 LEU B N 1
ATOM 4586 C CA . LEU B 1 275 ? -9.695 27.734 5.246 1 87.81 275 LEU B CA 1
ATOM 4587 C C . LEU B 1 275 ? -10.984 28.188 4.586 1 87.81 275 LEU B C 1
ATOM 4589 O O . LEU B 1 275 ? -11.438 27.578 3.613 1 87.81 275 LEU B O 1
ATOM 4593 N N . GLN B 1 276 ? -11.484 29.188 5.094 1 85.81 276 GLN B N 1
ATOM 4594 C CA . GLN B 1 276 ? -12.727 29.734 4.559 1 85.81 276 GLN B CA 1
ATOM 4595 C C . GLN B 1 276 ? -12.531 30.25 3.135 1 85.81 276 GLN B C 1
ATOM 4597 O O . GLN B 1 276 ? -13.352 29.984 2.254 1 85.81 276 GLN B O 1
ATOM 4602 N N . SER B 1 277 ? -11.5 30.984 2.986 1 82.38 277 SER B N 1
ATOM 4603 C CA . SER B 1 277 ? -11.203 31.531 1.666 1 82.38 277 SER B CA 1
ATOM 4604 C C . SER B 1 277 ? -10.961 30.422 0.649 1 82.38 277 SER B C 1
ATOM 4606 O O . SER B 1 277 ? -11.422 30.5 -0.493 1 82.38 277 SER B O 1
ATOM 4608 N N . LEU B 1 278 ? -10.258 29.422 1.024 1 82.69 278 LEU B N 1
ATOM 4609 C CA . LEU B 1 278 ? -9.969 28.297 0.15 1 82.69 278 LEU B CA 1
ATOM 4610 C C . LEU B 1 278 ? -11.242 27.516 -0.174 1 82.69 278 LEU B C 1
ATOM 4612 O O . LEU B 1 278 ? -11.414 27.047 -1.297 1 82.69 278 LEU B O 1
ATOM 4616 N N . SER B 1 279 ? -12.094 27.328 0.799 1 82.25 279 SER B N 1
ATOM 4617 C CA . SER B 1 279 ? -13.359 26.625 0.589 1 82.25 279 SER B CA 1
ATOM 4618 C C . SER B 1 279 ? -14.242 27.375 -0.408 1 82.25 279 SER B C 1
ATOM 4620 O O . SER B 1 279 ? -14.938 26.75 -1.214 1 82.25 279 SER B O 1
ATOM 4622 N N . GLU B 1 280 ? -14.188 28.594 -0.338 1 78.81 280 GLU B N 1
ATOM 4623 C CA . GLU B 1 280 ? -14.984 29.422 -1.251 1 78.81 280 GLU B CA 1
ATOM 4624 C C . GLU B 1 280 ? -14.414 29.375 -2.666 1 78.81 280 GLU B C 1
ATOM 4626 O O . GLU B 1 280 ? -15.164 29.344 -3.643 1 78.81 280 GLU B O 1
ATOM 4631 N N . ARG B 1 281 ? -13.219 29.375 -2.742 1 73.06 281 ARG B N 1
ATOM 4632 C CA . ARG B 1 281 ? -12.555 29.391 -4.039 1 73.06 281 ARG B CA 1
ATOM 4633 C C . ARG B 1 281 ? -12.695 28.047 -4.746 1 73.06 281 ARG B C 1
ATOM 46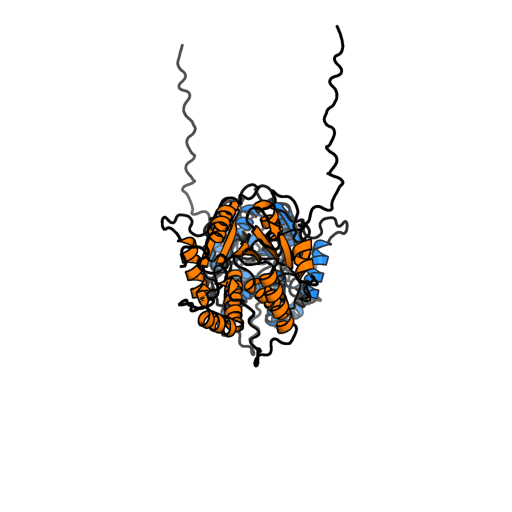35 O O . ARG B 1 281 ? -12.93 28 -5.953 1 73.06 281 ARG B O 1
ATOM 4642 N N . PHE B 1 282 ? -12.453 26.984 -4 1 67.06 282 PHE B N 1
ATOM 4643 C CA . PHE B 1 282 ? -12.422 25.656 -4.605 1 67.06 282 PHE B CA 1
ATOM 4644 C C . PHE B 1 282 ? -13.828 25.078 -4.727 1 67.06 282 PHE B C 1
ATOM 4646 O O . PHE B 1 282 ? -14.023 24.031 -5.344 1 67.06 282 PHE B O 1
ATOM 4653 N N . SER B 1 283 ? -14.859 25.438 -4.055 1 61.25 283 SER B N 1
ATOM 4654 C CA . SER B 1 283 ? -16.219 24.922 -4.215 1 61.25 283 SER B CA 1
ATOM 4655 C C . SER B 1 283 ? -16.656 24.953 -5.676 1 61.25 283 SER B C 1
ATOM 4657 O O . SER B 1 283 ? -17.531 24.188 -6.082 1 61.25 283 SER B O 1
ATOM 4659 N N . GLY B 1 284 ? -16.078 25.812 -6.555 1 53.06 284 GLY B N 1
ATOM 4660 C CA . GLY B 1 284 ? -16.344 25.781 -7.984 1 53.06 284 GLY B CA 1
ATOM 4661 C C . GLY B 1 284 ? -15.297 25.016 -8.766 1 53.06 284 GLY B C 1
ATOM 4662 O O . GLY B 1 284 ? -14.352 24.484 -8.188 1 53.06 284 GLY B O 1
ATOM 4663 N N . ASP B 1 285 ? -15.602 24.578 -10.031 1 48.47 285 ASP B N 1
ATOM 4664 C CA . ASP B 1 285 ? -14.609 23.953 -10.898 1 48.47 285 ASP B CA 1
ATOM 4665 C C . ASP B 1 285 ? -13.289 24.703 -10.867 1 48.47 285 ASP B C 1
ATOM 4667 O O . ASP B 1 285 ? -13.266 25.938 -10.922 1 48.47 285 ASP B O 1
ATOM 4671 N N . ILE B 1 286 ? -12.305 24.219 -10 1 48.97 286 ILE B N 1
ATOM 4672 C CA . ILE B 1 286 ? -11.047 24.938 -10.078 1 48.97 286 ILE B CA 1
ATOM 4673 C C . ILE B 1 286 ? -10.891 25.547 -11.477 1 48.97 286 ILE B C 1
ATOM 4675 O O . ILE B 1 286 ? -10.75 24.828 -12.461 1 48.97 286 ILE B O 1
ATOM 4679 N N . PRO B 1 287 ? -11.516 26.781 -11.727 1 41.62 287 PRO B N 1
ATOM 4680 C CA . PRO B 1 287 ? -11.336 27.281 -13.086 1 41.62 287 PRO B CA 1
ATOM 4681 C C . PRO B 1 287 ? -9.867 27.297 -13.523 1 41.62 287 PRO B C 1
ATOM 4683 O O . PRO B 1 287 ? -8.977 27.5 -12.695 1 41.62 287 PRO B O 1
ATOM 4686 N N . ASP B 1 288 ? -9.633 26.547 -14.562 1 39.59 288 ASP B N 1
ATOM 4687 C CA . ASP B 1 288 ? -8.297 26.703 -15.133 1 39.59 288 ASP B CA 1
ATOM 4688 C C . ASP B 1 288 ? -7.809 28.141 -14.992 1 39.59 288 ASP B C 1
ATOM 4690 O O . ASP B 1 288 ? -6.609 28.391 -14.852 1 39.59 288 ASP B O 1
ATOM 4694 N N . ASP B 1 289 ? -8.688 29.234 -15.383 1 37.28 289 ASP B N 1
ATOM 4695 C CA . ASP B 1 289 ? -8.148 30.562 -15.703 1 37.28 289 ASP B CA 1
ATOM 4696 C C . ASP B 1 289 ? -7.992 31.406 -14.438 1 37.28 289 ASP B C 1
ATOM 4698 O O . ASP B 1 289 ? -6.945 32 -14.219 1 37.28 289 ASP B O 1
ATOM 4702 N N . GLN B 1 290 ? -9.141 32.281 -14.07 1 34.72 290 GLN B N 1
ATOM 4703 C CA . GLN B 1 290 ? -9.07 33.562 -13.352 1 34.72 290 GLN B CA 1
ATOM 4704 C C . GLN B 1 290 ? -9.078 33.344 -11.836 1 34.72 290 GLN B C 1
ATOM 4706 O O . GLN B 1 290 ? -10.141 33.219 -11.227 1 34.72 290 GLN B O 1
ATOM 4711 N N . VAL B 1 291 ? -8.305 32.719 -11.266 1 37.97 291 VAL B N 1
ATOM 4712 C CA . VAL B 1 291 ? -8.195 32.625 -9.812 1 37.97 291 VAL B CA 1
ATOM 4713 C C . VAL B 1 291 ? -8.125 34.062 -9.227 1 37.97 291 VAL B C 1
ATOM 4715 O O . VAL B 1 291 ? -7.176 34.781 -9.492 1 37.97 291 VAL B O 1
ATOM 4718 N N . HIS B 1 292 ? -9.188 34.781 -9.07 1 33.19 292 HIS B N 1
ATOM 4719 C CA . HIS B 1 292 ? -9.086 35.969 -8.227 1 33.19 292 HIS B CA 1
ATOM 4720 C C . HIS B 1 292 ? -8.305 35.688 -6.953 1 33.19 292 HIS B C 1
ATOM 4722 O O . HIS B 1 292 ? -8.594 34.688 -6.266 1 33.19 292 HIS B O 1
ATOM 4728 N N . ILE B 1 293 ? -7.129 36.125 -6.773 1 34.69 293 ILE B N 1
ATOM 4729 C CA . ILE B 1 293 ? -6.016 36.031 -5.836 1 34.69 293 ILE B CA 1
ATOM 4730 C C . ILE B 1 293 ? -6.496 36.406 -4.43 1 34.69 293 ILE B C 1
ATOM 4732 O O . ILE B 1 293 ? -6.547 37.562 -4.059 1 34.69 293 ILE B O 1
ATOM 4736 N N . THR B 1 294 ? -7.75 36.375 -3.984 1 35.25 294 THR B N 1
ATOM 4737 C CA . THR B 1 294 ? -7.859 36.656 -2.561 1 35.25 294 THR B CA 1
ATOM 4738 C C . THR B 1 294 ? -6.84 35.844 -1.764 1 35.25 294 THR B C 1
ATOM 4740 O O . THR B 1 294 ? -6.531 34.719 -2.119 1 35.25 294 THR B O 1
ATOM 4743 N N . SER B 1 295 ? -5.871 36.469 -1.06 1 43.5 295 SER B N 1
ATOM 4744 C CA . SER B 1 295 ? -4.633 36.031 -0.428 1 43.5 295 SER B CA 1
ATOM 4745 C C . SER B 1 295 ? -4.875 34.812 0.486 1 43.5 295 SER B C 1
ATOM 4747 O O . SER B 1 295 ? -5.668 34.906 1.427 1 43.5 295 SER B O 1
ATOM 4749 N N . PHE B 1 296 ? -4.895 33.688 0.078 1 44.5 296 PHE B N 1
ATOM 4750 C CA . PHE B 1 296 ? -4.973 32.438 0.814 1 44.5 296 PHE B CA 1
ATOM 4751 C C . PHE B 1 296 ? -3.953 32.406 1.947 1 44.5 296 PHE B C 1
ATOM 4753 O O . PHE B 1 296 ? -4.129 31.672 2.932 1 44.5 296 PHE B O 1
ATOM 4760 N N . PHE B 1 297 ? -2.889 33.344 1.858 1 40.66 297 PHE B N 1
ATOM 4761 C CA . PHE B 1 297 ? -1.802 33.312 2.83 1 40.66 297 PHE B CA 1
ATOM 4762 C C . PHE B 1 297 ? -1.613 34.688 3.475 1 40.66 297 PHE B C 1
ATOM 4764 O O . PHE B 1 297 ? -0.969 35.562 2.898 1 40.66 297 PHE B O 1
ATOM 4771 N N . PRO B 1 298 ? -2.344 34.875 4.668 1 39.5 298 PRO B N 1
ATOM 4772 C CA . PRO B 1 298 ? -1.994 36.125 5.363 1 39.5 298 PRO B CA 1
ATOM 4773 C C . PRO B 1 298 ? -0.502 36.219 5.672 1 39.5 298 PRO B C 1
ATOM 4775 O O . PRO B 1 298 ? 0.204 35.219 5.672 1 39.5 298 PRO B O 1
ATOM 4778 N N . ASP B 1 299 ? -0.015 37.469 5.848 1 45.69 299 ASP B N 1
ATOM 4779 C CA . ASP B 1 299 ? 1.394 37.75 6.117 1 45.69 299 ASP B CA 1
ATOM 4780 C C . ASP B 1 299 ? 1.87 37 7.359 1 45.69 299 ASP B C 1
ATOM 4782 O O . ASP B 1 299 ? 3.047 36.656 7.465 1 45.69 299 ASP B O 1
ATOM 4786 N N . GLU B 1 300 ? 0.934 36.656 8.172 1 47.59 300 GLU B N 1
ATOM 4787 C CA . GLU B 1 300 ? 1.243 36.094 9.477 1 47.59 300 GLU B CA 1
ATOM 4788 C C . GLU B 1 300 ? 1.773 34.656 9.336 1 47.59 300 GLU B C 1
ATOM 4790 O O . GLU B 1 300 ? 2.367 34.125 10.273 1 47.59 300 GLU B O 1
ATOM 4795 N N . TYR B 1 301 ? 1.562 34.188 8.164 1 48.62 301 TYR B N 1
ATOM 4796 C CA . TYR B 1 301 ? 2.139 32.875 7.906 1 48.62 301 TYR B CA 1
ATOM 4797 C C . TYR B 1 301 ? 3.662 32.938 7.898 1 48.62 301 TYR B C 1
ATOM 4799 O O . TYR B 1 301 ? 4.332 31.953 8.219 1 48.62 301 TYR B O 1
ATOM 4807 N N . PHE B 1 302 ? 4.105 34.156 7.641 1 50.97 302 PHE B N 1
ATOM 4808 C CA . PHE B 1 302 ? 5.527 34.219 7.32 1 50.97 302 PHE B CA 1
ATOM 4809 C C . PHE B 1 302 ? 6.188 35.406 8.039 1 50.97 302 PHE B C 1
ATOM 4811 O O . PHE B 1 302 ? 7.277 35.844 7.664 1 50.97 302 PHE B O 1
ATOM 4818 N N . THR B 1 303 ? 5.367 36.062 8.789 1 44.81 303 THR B N 1
ATOM 4819 C CA . THR B 1 303 ? 5.91 37.125 9.586 1 44.81 303 THR B CA 1
ATOM 4820 C C . THR B 1 303 ? 5.707 36.875 11.078 1 44.81 303 THR B C 1
ATOM 4822 O O . THR B 1 303 ? 4.715 36.25 11.469 1 44.81 303 THR B O 1
ATOM 4825 N N . CYS B 1 304 ? 6.898 36.719 11.781 1 45.69 304 CYS B N 1
ATOM 4826 C CA . CYS B 1 304 ? 6.801 36.531 13.227 1 45.69 304 CYS B CA 1
ATOM 4827 C C . CYS B 1 304 ? 5.797 37.469 13.844 1 45.69 304 CYS B C 1
ATOM 4829 O O . CYS B 1 304 ? 5.852 38.688 13.586 1 45.69 304 CYS B O 1
ATOM 4831 N N . SER B 1 305 ? 4.691 37.094 14 1 42.44 305 SER B N 1
ATOM 4832 C CA . SER B 1 305 ? 3.736 37.969 14.648 1 42.44 305 SER B CA 1
ATOM 4833 C C . SER B 1 305 ? 4.324 38.594 15.922 1 42.44 305 SER B C 1
ATOM 4835 O O . SER B 1 305 ? 3.762 39.531 16.484 1 42.44 305 SER B O 1
ATOM 4837 N N . LEU B 1 306 ? 5.172 37.75 16.578 1 37.38 306 LEU B N 1
ATOM 4838 C CA . LEU B 1 306 ? 5.742 38.344 17.797 1 37.38 306 LEU B CA 1
ATOM 4839 C C . LEU B 1 306 ? 6.91 39.25 17.453 1 37.38 306 LEU B C 1
ATOM 4841 O O . LEU B 1 306 ? 7.848 38.844 16.766 1 37.38 306 LEU B O 1
ATOM 4845 N N . GLN B 1 307 ? 6.633 40.406 16.969 1 33.59 307 GLN B N 1
ATOM 4846 C CA . GLN B 1 307 ? 7.699 41.375 16.891 1 33.59 307 GLN B CA 1
ATOM 4847 C C . GLN B 1 307 ? 8.742 41.156 17.984 1 33.59 307 GLN B C 1
ATOM 4849 O O . GLN B 1 307 ? 8.469 41.375 19.172 1 33.59 307 GLN B O 1
ATOM 4854 N N . CYS B 1 308 ? 9.391 40 17.922 1 30.75 308 CYS B N 1
ATOM 4855 C CA . CYS B 1 308 ? 10.422 40 18.953 1 30.75 308 CYS B CA 1
ATOM 4856 C C . CYS B 1 308 ? 11.5 41.031 18.656 1 30.75 308 CYS B C 1
ATOM 4858 O O . CYS B 1 308 ? 11.562 41.562 17.562 1 30.75 308 CYS B O 1
ATOM 4860 N N . LEU B 1 309 ? 12.148 41.375 19.75 1 32.25 309 LEU B N 1
ATOM 4861 C CA . LEU B 1 309 ? 13.227 42.375 19.828 1 32.25 309 LEU B CA 1
ATOM 4862 C C . LEU B 1 309 ? 14.289 42.094 18.781 1 32.25 309 LEU B C 1
ATOM 4864 O O . LEU B 1 309 ? 15.039 43 18.406 1 32.25 309 LEU B O 1
ATOM 4868 N N . SER B 1 310 ? 14.469 40.906 18.453 1 29.02 310 SER B N 1
ATOM 4869 C CA . SER B 1 310 ? 15.648 40.688 17.625 1 29.02 310 SER B CA 1
ATOM 4870 C C . SER B 1 310 ? 15.391 41.125 16.188 1 29.02 310 SER B C 1
ATOM 4872 O O . SER B 1 310 ? 16.312 41.125 15.367 1 29.02 310 SER B O 1
ATOM 4874 N N . CYS B 1 311 ? 14.203 41 15.812 1 30.3 311 CYS B N 1
ATOM 4875 C CA . CYS B 1 311 ? 14 41.375 14.422 1 30.3 311 CYS B CA 1
ATOM 4876 C C . CYS B 1 311 ? 14.148 42.906 14.258 1 30.3 311 CYS B C 1
ATOM 4878 O O . CYS B 1 311 ? 14.07 43.406 13.141 1 30.3 311 CYS B O 1
ATOM 4880 N N . ARG B 1 312 ? 14.016 43.594 15.312 1 27.19 312 ARG B N 1
ATOM 4881 C CA . ARG B 1 312 ? 14.477 44.969 15.188 1 27.19 312 ARG B CA 1
ATOM 4882 C C . ARG B 1 312 ? 16 45.062 15.125 1 27.19 312 ARG B C 1
ATOM 4884 O O . ARG B 1 312 ? 16.688 44.312 15.844 1 27.19 312 ARG B O 1
#

Sequence (624 aa):
MSAVLLGDPLTPKKAPTGEEEEFSFLLVDEEENLQVKDVADFIKRLGCSPQEPVKVLSIFGNTGDGKSHTLNHMFFGGLEIFRTSPSQDSCTVGVWTAYYPELSLVLLDTEGLLGATDKQNQRLRLLLKVLAVSDLVIYRTRAERLHNDMFQFLGNASKAYLKFFTPELKALSSRCGLEVTLSSLGPSLTIFQETSRTDLLGYGSKVRGQAETDLLKRFHELGTPPEAFSSINYVGTKTVVPPTDFSQLMDRVKKQIMDTSTRSSRPLSHVFTALQSLSERFSGDIPDDQVHITSFFPDEYFTCSLQCLSCRMSAVLLGDPLTPKKAPTGEEEEFSFLLVDEEENLQVKDVADFIKRLGCSPQEPVKVLSIFGNTGDGKSHTLNHMFFGGLEIFRTSPSQDSCTVGVWTAYYPELSLVLLDTEGLLGATDKQNQRLRLLLKVLAVSDLVIYRTRAERLHNDMFQFLGNASKAYLKFFTPELKALSSRCGLEVTLSSLGPSLTIFQETSRTDLLGYGSKVRGQAETDLLKRFHELGTPPEAFSSINYVGTKTVVPPTDFSQLMDRVKKQIMDTSTRSSRPLSHVFTALQSLSERFSGDIPDDQVHITSFFPDEYFTCSLQCLSCR

Nearest PDB structures (foldseek):
  2d4h-assembly1_A  TM=6.854E-01  e=6.692E-09  Homo sapiens
  5nkm-assembly3_F  TM=5.630E-01  e=3.956E-07  Caenorhabditis elegans
  5nkm-assembly1_B  TM=5.165E-01  e=2.615E-07  Caenorhabditis elegans
  6z3e-assembly1_A  TM=5.141E-01  e=1.635E-06  Homo sapiens
  3zjc-assembly6_F  TM=4.829E-01  e=1.958E-05  Homo sapiens

Solvent-accessible surface area (backbone atoms only — not comparable to full-atom values): 34710 Å² total; per-residue (Å²): 139,85,82,78,78,76,74,84,71,82,63,76,79,72,71,86,79,74,79,82,74,80,52,44,45,67,41,26,41,82,85,57,43,71,63,57,87,46,57,68,52,44,36,62,58,49,67,54,62,78,82,49,51,30,41,30,38,34,37,41,37,45,47,64,43,43,57,38,55,48,53,15,46,68,73,48,79,55,42,75,46,42,79,77,70,42,55,61,61,87,78,62,73,26,31,31,33,38,57,42,74,94,74,34,32,38,39,35,45,48,40,36,42,60,46,90,72,84,53,63,67,62,51,50,52,49,48,48,52,51,52,69,63,25,44,33,36,36,40,34,37,53,54,41,28,89,42,49,64,57,42,47,48,51,9,48,51,19,48,52,44,44,69,69,40,40,68,43,49,50,53,40,29,61,75,70,65,52,92,65,61,74,35,44,63,33,25,34,36,33,40,38,37,38,19,58,75,30,44,51,76,46,64,91,57,87,55,85,61,41,37,38,51,51,50,51,51,51,21,52,75,69,71,24,53,54,52,30,36,46,40,73,41,68,40,68,39,73,40,59,56,76,75,77,75,54,62,68,54,49,51,52,50,56,54,52,70,69,43,60,86,42,47,26,48,28,43,58,58,58,53,47,49,26,50,50,53,44,43,64,58,52,75,44,75,71,62,88,75,79,70,77,74,71,68,57,57,61,65,43,44,64,32,65,71,65,77,48,76,75,81,99,139,84,82,79,79,78,76,82,73,82,63,77,80,73,73,86,78,75,81,83,74,81,51,45,45,65,42,26,42,81,86,59,42,70,63,56,88,48,55,69,52,44,36,61,59,49,67,54,62,78,83,49,51,30,41,30,38,33,38,42,38,44,47,65,43,42,57,39,55,48,52,15,46,70,75,48,78,55,44,73,45,41,80,76,72,42,54,62,61,87,76,62,74,25,30,30,33,40,58,42,74,93,74,33,30,38,37,35,45,47,38,36,44,62,44,91,72,83,54,64,66,61,51,50,52,49,47,47,51,52,52,68,62,23,43,33,34,36,39,36,37,52,55,41,28,90,43,49,64,58,43,48,49,50,9,48,50,19,50,52,45,44,69,70,40,40,68,41,49,50,53,40,29,61,75,68,64,52,93,65,62,73,35,44,63,33,26,32,35,32,41,37,36,38,18,58,76,31,44,52,77,44,65,91,57,88,56,86,61,41,38,38,51,51,51,52,50,51,21,53,74,70,72,24,54,53,52,31,36,46,39,74,41,68,41,70,41,73,39,59,57,76,75,77,75,56,62,67,53,50,53,53,49,56,54,52,70,70,42,60,85,40,46,27,47,28,42,59,57,57,53,46,49,27,51,50,51,43,43,63,58,53,76,44,76,72,63,88,75,80,70,77,73,70,66,59,56,61,66,41,45,63,31,66,69,64,79,47,75,76,81,99

Radius of gyration: 29.12 Å; Cα contacts (8 Å, |Δi|>4): 1078; chains: 2; bounding box: 61×89×103 Å

InterPro domains:
  IPR015894 Guanylate-binding protein, N-terminal [PF02263] (43-148)
  IPR027417 P-loop containing nucleoside triphosphate hydrolase [G3DSA:3.40.50.300] (20-223)
  IPR027417 P-loop containing nucleoside triphosphate hydrolase [SSF52540] (29-170)
  IPR042427 Zinc finger FYVE domain-containing protein 1 [PTHR46624] (20-311)

Organism: Aquarana catesbeiana (NCBI:txid8400)

pLDDT: mean 79.84, std 21.0, range [22.58, 98.75]

Secondary structure (DSSP, 8-state):
-----------------SS-----EEEE-TT--B---SHHHHHHHHT--TTS-BEEEEEEEBTTS-HHHHHHHHHSTT--SS----SSS----SEEEEEEGGGTEEEEEEPPBT-S---HHHHHHHHHHHHHH-SEEEEEE--SS--HHHHHHHHHHHHHHHHHHHHHHHHHHHHHT--S-GGGGSPEEEEEEEESSSPPTTTT--STTHHHHHHHHHHHHTT---TTSSEEEEEEEE-SSSSP--HHHHHHHHHHHH--SSS--B-HHHHHHHHHHHHHHHTS---SS------SS-GGGSS-SS--TT--/-----------------SS-----EEEE-TT--B---SHHHHHHHHT--TTS-BEEEEEEEBTTS-HHHHHHHHHSTT--SS----SSS----SEEEEEEGGGTEEEEEEPPBT-S---HHHHHHHHHHHHHH-SEEEEEE--SS--HHHHHHHHHHHHHHHHHHHHHHHHHHHHHT--S-GGGGSPEEEEEEEESSSPPTTTT--STTHHHHHHHHHHHHTT---TTSSEEEEEEEE-SSSSP--HHHHHHHHHHHH--SS---B-HHHHHHHHHHHHHHHTS---SS------SS-GGGTS-SS--GGG-

Foldseek 3Di:
DDPPPPDPPPPPPDDDPDDPPQFKDAQAFQLRDGPADALVRVCVSQVDDQPDFAAEEEEAAAAPLQQQQLCCCLQVVRPNSDDDDPDPAGDDGHWIWHARPVLRYIYIYGGGPPHDDPPPLSVLLSLLLSQLLHQEYEYGGADLDDDVVVLQVLLVNQVVNCVQCVVLLVVLCVVLVPPDDQLQQTHAYEYEYEYAPHDDQCPPPPDPCNSVVVSQVSSVVSVRGNSNHNYYHYDYFHPNDDDTDCPVVSVVVSVSSPDLQHFHTGGSNLSRVLSVVSSVCVSDPVPPDDSPCPNSDPNNRNDHPPPDPVVD/DDPPPPPPPPPPPDDDDDDPPQFKDAQAFQLRDGPADALVRVCVSQVDDQVDFAAEEEEAAAAPLQQQQLCCVLQPVRPNSDDDDPDPAGDDGHWIWHARPVLRYIYIYGGGDPHDDPPPLSVLLSLLLSQLLHQAYEYGGADLDDDVVVLQVLLVNQVVNCVVCVVLLVVLCVVLVPPDDQLQQTHAYEYEYEYAPHDDQCPPPPDPCNSVVVSQVSSVVSVRGNSNHNYYHYHYFHPNDDDTDCPVVSVVVSVSSPDLQHFHTGGSNLSRVLSVVSSVQSSDPVPPDDSPCPNSDDNNRNDHPPPDPVVD